Protein AF-A0A653CVX1-F1 (afdb_monomer_lite)

Foldseek 3Di:
DYDDDDDPPPPPDDPVLLVVLLVLQQVLCVQLQWDQDPDPDAIEGQDDLVSSLVSSLVSCVPDPVSVVSNLVNVLVQCVPVVSVLRLLDWHWYFHPDPDPDPDRPTDTHGGNLLSQCSHVSRNVSSLVSLLVVLLVVQLPDDDDCPVVLSSLVSLFQRPDDPCLPVSLVSLLVSLVNGDPVSVLSSLVSVQRNHDLVCLLVNLVSLLVVCVVDVVCLQSSLVSNVSHPDDPVSLVVSLVSLLVCLLVADDLQRVLRSVCSNLVPDDLPCLLVSVLSNLVSCLVNQQDPDDDPVSLVSLVSNLVSLLVSCQPDPSNVVSLVCNLLVDDALVSDALVNVVSLLSSLLPVPPCVVVSLVSLVVCVVVVSDDVVRPVSNVPGRDDPVVCVSSVVSVVSSVD

Sequence (397 aa):
MSDSDSPVLTSQIPKSQDHKIQLVFKNVLKQSGVILSLGEDPNILKQEQSIVVRDLEKNCSKLDAPLKEFIKGLEAFCKKEKYFKKALASSVLRKNNDSYDERHMDIEQESLVRIFLKTNQIQKYMIEILLNEIMAVAPEAVENTQHLHLLLTPLRYLPYIINPQELATRLLDILEIATFPSQLEILDSLPDIMPDSQYAETAKQLCKLMDDNDDLTGATIDCLNALELDSEIKAQVRDTILAKITGGTNLKVFPVLFSFLMSDCKSSNILPTLMKIRNALDMMMSSSEDSKEQESCRIVIFNKLHMYAISPKIVSESWMNMITGIRSHNDHKPIDYLLLFMLHSKAHLKKRIIEITFRKRVQSGLFKIKLLEKMFQEYMPQQLLKEYFESIIKIGM

InterPro domains:
  IPR029448 Fanconi anaemia protein FANCD2 [PF14631] (20-395)
  IPR029448 Fanconi anaemia protein FANCD2 [PTHR32086] (14-395)

Secondary structure (DSSP, 8-state):
--------------HHHHHHHHHHHHHHHHHTTEE--SSSSPPEESS-HHHHHHHHHHHHTT-HHHHHHHHHHHHHHHTSHHHHHHHHSEEEE-----S--S----EEEEEHHHHHHTSHHHHHHHHHHHHHHHHHHTTT-SS--HHHHHHHGGGTT-S--S-HHHHHHHHHHHHHHS-HHHHHHHHHHHHHHS-GGGHHHHHHHHHHHHHH-GGGHHHHHHHHHHS---HHHHHHHHHHHHHHHHHH--TTTHHHHHHHHHHT--TTTHHHHHHHHHHHHHHHHT-----HHHHHHHHHHHHHHHHHHHSSHHHHHHHHHHHHH---GGG--HHHHHHHHHHHHH-TTTHHHHHHHHHHHHHTT-S-HHHHHHIIIII--HHHHHHHHHHHHHHH-

pLDDT: mean 85.68, std 13.94, range [27.72, 97.56]

Radius of gyration: 31.0 Å; chains: 1; bounding box: 64×83×88 Å

Structure (mmCIF, N/CA/C/O backbone):
data_AF-A0A653CVX1-F1
#
_entry.id   AF-A0A653CVX1-F1
#
loop_
_atom_site.group_PDB
_atom_site.id
_atom_site.type_symbol
_atom_site.label_atom_id
_atom_site.label_alt_id
_atom_site.label_comp_id
_atom_site.label_asym_id
_atom_site.label_entity_id
_atom_site.label_seq_id
_atom_site.pdbx_PDB_ins_code
_atom_site.Cartn_x
_atom_site.Cartn_y
_atom_site.Cartn_z
_atom_site.occupancy
_atom_site.B_iso_or_equiv
_atom_site.auth_seq_id
_atom_site.auth_comp_id
_atom_site.auth_asym_id
_atom_site.auth_atom_id
_atom_site.pdbx_PDB_model_num
ATOM 1 N N . MET A 1 1 ? -28.831 57.546 36.315 1.00 34.50 1 MET A N 1
ATOM 2 C CA . MET A 1 1 ? -27.950 57.279 35.162 1.00 34.50 1 MET A CA 1
ATOM 3 C C . MET A 1 1 ? -26.721 56.616 35.745 1.00 34.50 1 MET A C 1
ATOM 5 O O . MET A 1 1 ? -26.069 57.261 36.546 1.00 34.50 1 MET A O 1
ATOM 9 N N . SER A 1 2 ? -26.379 55.364 35.512 1.00 32.78 2 SER A N 1
ATOM 10 C CA . SER A 1 2 ? -26.913 54.288 34.671 1.00 32.78 2 SER A CA 1
ATOM 11 C C . SER A 1 2 ? -25.883 53.164 34.837 1.00 32.78 2 SER A C 1
ATOM 13 O O . SER A 1 2 ? -24.700 53.481 34.751 1.00 32.78 2 SER A O 1
ATOM 15 N N . ASP A 1 3 ? -26.366 51.940 35.080 1.00 28.38 3 ASP A N 1
ATOM 16 C CA . ASP A 1 3 ? -25.905 50.663 34.495 1.00 28.38 3 ASP A CA 1
ATOM 17 C C . ASP A 1 3 ? -24.439 50.230 34.737 1.00 28.38 3 ASP A C 1
ATOM 19 O O . ASP A 1 3 ? -23.514 51.024 34.710 1.00 28.38 3 ASP A O 1
ATOM 23 N N . SER A 1 4 ? -24.084 48.965 34.958 1.00 29.75 4 SER A N 1
ATOM 24 C CA . SER A 1 4 ? -24.807 47.690 34.943 1.00 29.75 4 SER A CA 1
ATOM 25 C C . SER A 1 4 ? -23.833 46.584 35.381 1.00 29.75 4 SER A C 1
ATOM 27 O O . SER A 1 4 ? -22.622 46.708 35.197 1.00 29.75 4 SER A O 1
ATOM 29 N N . ASP A 1 5 ? -24.399 45.500 35.906 1.00 31.78 5 ASP A N 1
ATOM 30 C CA . ASP A 1 5 ? -23.802 44.196 36.199 1.00 31.78 5 ASP A CA 1
ATOM 31 C C . ASP A 1 5 ? -22.766 43.674 35.192 1.00 31.78 5 ASP A C 1
ATOM 33 O O . ASP A 1 5 ? -22.957 43.773 33.982 1.00 31.78 5 ASP A O 1
ATOM 37 N N . SER A 1 6 ? -21.759 42.952 35.699 1.00 27.72 6 SER A N 1
ATOM 38 C CA . SER A 1 6 ? -21.411 41.602 35.214 1.00 27.72 6 SER A CA 1
ATOM 39 C C . SER A 1 6 ? -20.563 40.855 36.258 1.00 27.72 6 SER A C 1
ATOM 41 O O . SER A 1 6 ? -19.403 41.219 36.461 1.00 27.72 6 SER A O 1
ATOM 43 N N . PRO A 1 7 ? -21.050 39.776 36.897 1.00 32.47 7 PRO A N 1
ATOM 44 C CA . PRO A 1 7 ? -20.168 38.781 37.482 1.00 32.47 7 PRO A CA 1
ATOM 45 C C . PRO A 1 7 ? -19.725 37.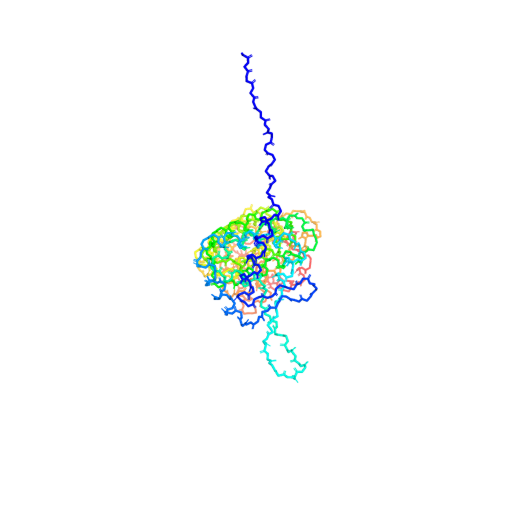804 36.387 1.00 32.47 7 PRO A C 1
ATOM 47 O O . PRO A 1 7 ? -20.534 37.240 35.651 1.00 32.47 7 PRO A O 1
ATOM 50 N N . VAL A 1 8 ? -18.414 37.606 36.291 1.00 29.09 8 VAL A N 1
ATOM 51 C CA . VAL A 1 8 ? -17.781 36.577 35.465 1.00 29.09 8 VAL A CA 1
ATOM 52 C C . VAL A 1 8 ? -18.325 35.208 35.889 1.00 29.09 8 VAL A C 1
ATOM 54 O O . VAL A 1 8 ? -18.019 34.723 36.977 1.00 29.09 8 VAL A O 1
ATOM 57 N N . LEU A 1 9 ? -19.145 34.586 35.035 1.00 27.78 9 LEU A N 1
ATOM 58 C CA . LEU A 1 9 ? -19.526 33.179 35.150 1.00 27.78 9 LEU A CA 1
ATOM 59 C C . LEU A 1 9 ? -18.294 32.310 34.864 1.00 27.78 9 LEU A C 1
ATOM 61 O O . LEU A 1 9 ? -18.042 31.886 33.738 1.00 27.78 9 LEU A O 1
ATOM 65 N N . THR A 1 10 ? -17.528 32.003 35.903 1.00 30.22 10 THR A N 1
ATOM 66 C CA . THR A 1 10 ? -16.712 30.792 35.940 1.00 30.22 10 THR A CA 1
ATOM 67 C C . THR A 1 10 ? -17.670 29.608 36.045 1.00 30.22 10 THR A C 1
ATOM 69 O O . THR A 1 10 ? -18.235 29.336 37.103 1.00 30.22 10 THR A O 1
ATOM 72 N N . SER A 1 11 ? -17.878 28.894 34.939 1.00 34.06 11 SER A N 1
ATOM 73 C CA . SER A 1 11 ? -18.607 27.625 34.891 1.00 34.06 11 SER A CA 1
ATOM 74 C C . SER A 1 11 ? -17.798 26.511 35.570 1.00 34.06 11 SER A C 1
ATOM 76 O O . SER A 1 11 ? -17.280 25.592 34.941 1.00 34.06 11 SER A O 1
ATOM 78 N N . GLN A 1 12 ? -17.680 26.585 36.896 1.00 36.06 12 GLN A N 1
ATOM 79 C CA . GLN A 1 12 ? -17.273 25.449 37.715 1.00 36.06 12 GLN A CA 1
ATOM 80 C C . GLN A 1 12 ? -18.422 24.437 37.726 1.00 36.06 12 GLN A C 1
ATOM 82 O O . GLN A 1 12 ? -19.415 24.604 38.432 1.00 36.06 12 GLN A O 1
ATOM 87 N N . ILE A 1 13 ? -18.298 23.382 36.923 1.00 38.41 13 ILE A N 1
ATOM 88 C CA . ILE A 1 13 ? -19.168 22.209 37.040 1.00 38.41 13 ILE A CA 1
ATOM 89 C C . ILE A 1 13 ? -18.922 21.592 38.438 1.00 38.41 13 ILE A C 1
ATOM 91 O O . ILE A 1 13 ? -17.762 21.426 38.826 1.00 38.41 13 ILE A O 1
ATOM 95 N N . PRO A 1 14 ? -19.956 21.281 39.245 1.00 45.75 14 PRO A N 1
ATOM 96 C CA . PRO A 1 14 ? -19.759 20.901 40.643 1.00 45.75 14 PRO A CA 1
ATOM 97 C C . PRO A 1 14 ? -19.208 19.472 40.762 1.00 45.75 14 PRO A C 1
ATOM 99 O O . PRO A 1 14 ? -19.740 18.549 40.147 1.00 45.75 14 PRO A O 1
ATOM 102 N N . LYS A 1 15 ? -18.221 19.256 41.646 1.00 54.84 15 LYS A N 1
ATOM 103 C CA . LYS A 1 15 ? -17.593 17.946 41.959 1.00 54.84 15 LYS A CA 1
ATOM 104 C C . LYS A 1 15 ? -18.582 16.792 42.243 1.00 54.84 15 LYS A C 1
ATOM 106 O O . LYS A 1 15 ? -18.211 15.626 42.139 1.00 54.84 15 LYS A O 1
ATOM 111 N N . SER A 1 16 ? -19.833 17.089 42.610 1.00 59.06 16 SER A N 1
ATOM 112 C CA . SER A 1 16 ? -20.896 16.096 42.831 1.00 59.06 16 SER A CA 1
ATOM 113 C C . SER A 1 16 ? -21.409 15.455 41.535 1.00 59.06 16 SER A C 1
ATOM 115 O O . SER A 1 16 ? -21.792 14.283 41.533 1.00 59.06 16 SER A O 1
ATOM 117 N N . GLN A 1 17 ? -21.391 16.195 40.425 1.00 62.59 17 GLN A N 1
ATOM 118 C CA . GLN A 1 17 ? -21.896 15.739 39.134 1.00 62.59 17 GLN A CA 1
ATOM 119 C C . GLN A 1 17 ? -20.925 14.748 38.474 1.00 62.59 17 GLN A C 1
ATOM 121 O O . GLN A 1 17 ? -21.362 13.715 37.966 1.00 62.59 17 GLN A O 1
ATOM 126 N N . ASP A 1 18 ? -19.616 14.981 38.596 1.00 70.44 18 ASP A N 1
ATOM 127 C CA . ASP A 1 18 ? -18.574 14.064 38.109 1.00 70.44 18 ASP A CA 1
ATOM 128 C C . ASP A 1 18 ? -18.602 12.711 38.828 1.00 70.44 18 ASP A C 1
ATOM 130 O O . ASP A 1 18 ? -18.451 11.657 38.205 1.00 70.44 18 ASP A O 1
ATOM 134 N N . HIS A 1 19 ? -18.855 12.712 40.141 1.00 78.50 19 HIS A N 1
ATOM 135 C CA . HIS A 1 19 ? -18.986 11.471 40.902 1.00 78.50 19 HIS A CA 1
ATOM 136 C C . HIS A 1 19 ? -20.217 10.666 40.459 1.00 78.50 19 HIS A C 1
ATOM 138 O O . HIS A 1 19 ? -20.160 9.436 40.366 1.00 78.50 19 HIS A O 1
ATOM 144 N N . LYS A 1 20 ? -21.336 11.339 40.161 1.00 81.56 20 LYS A N 1
ATOM 145 C CA . LYS A 1 20 ? -22.547 10.686 39.647 1.00 81.56 20 LYS A CA 1
ATOM 146 C C . LYS A 1 20 ? -22.289 10.041 38.280 1.00 81.56 20 LYS A C 1
ATOM 148 O O . LYS A 1 20 ? -22.634 8.879 38.089 1.00 81.56 20 LYS A O 1
ATOM 153 N N . ILE A 1 21 ? -21.617 10.756 37.377 1.00 83.44 21 ILE A N 1
ATOM 154 C CA . ILE A 1 21 ? -21.245 10.270 36.037 1.00 83.44 21 ILE A CA 1
ATOM 155 C C . ILE A 1 21 ? -20.367 9.012 36.130 1.00 83.44 21 ILE A C 1
ATOM 157 O O . ILE A 1 21 ? -20.664 7.992 35.505 1.00 83.44 21 ILE A O 1
ATOM 161 N N . GLN A 1 22 ? -19.325 9.036 36.968 1.00 82.38 22 GLN A N 1
ATOM 162 C CA . GLN A 1 22 ? -18.452 7.872 37.161 1.00 82.38 22 GLN A CA 1
ATOM 163 C C . GLN A 1 22 ? -19.187 6.672 37.767 1.00 82.38 22 GLN A C 1
ATOM 165 O O . GLN A 1 22 ? -18.868 5.525 37.444 1.00 82.38 22 GLN A O 1
ATOM 170 N N . LEU A 1 23 ? -20.161 6.919 38.647 1.00 85.06 23 LEU A N 1
ATOM 171 C CA . LEU A 1 23 ? -20.967 5.863 39.248 1.00 85.06 23 LEU A CA 1
ATOM 172 C C . LEU A 1 23 ? -21.870 5.19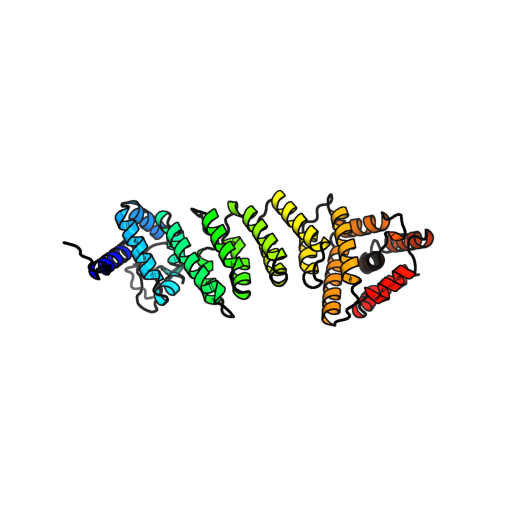4 38.205 1.00 85.06 23 LEU A C 1
ATOM 174 O O . LEU A 1 23 ? -21.942 3.969 38.174 1.00 85.06 23 LEU A O 1
ATOM 178 N N . VAL A 1 24 ? -22.504 5.972 37.324 1.00 86.00 24 VAL A N 1
ATOM 179 C CA . VAL A 1 24 ? -23.339 5.446 36.231 1.00 86.00 24 VAL A CA 1
ATOM 180 C C . VAL A 1 24 ? -22.508 4.588 35.282 1.00 86.00 24 VAL A C 1
ATOM 182 O O . VAL A 1 24 ? -22.869 3.438 35.038 1.00 86.00 24 VAL A O 1
ATOM 185 N N . PHE A 1 25 ? -21.352 5.087 34.837 1.00 89.06 25 PHE A N 1
ATOM 186 C CA . PHE A 1 25 ? -20.423 4.334 33.992 1.00 89.06 25 PHE A CA 1
ATOM 187 C C . PHE A 1 25 ? -20.021 2.988 34.615 1.00 89.06 25 PHE A C 1
ATOM 189 O O . PHE A 1 25 ? -20.214 1.931 34.011 1.00 89.06 25 PHE A O 1
ATOM 196 N N . LYS A 1 26 ? -19.544 2.998 35.867 1.00 89.00 26 LYS A N 1
ATOM 197 C CA . LYS A 1 26 ? -19.151 1.772 36.583 1.00 89.00 26 LYS A CA 1
ATOM 198 C C . LYS A 1 26 ? -20.324 0.817 36.805 1.00 89.00 26 LYS A C 1
ATOM 200 O O . LYS A 1 26 ? -20.140 -0.396 36.721 1.00 89.00 26 LYS A O 1
ATOM 205 N N . ASN A 1 27 ? -21.518 1.339 37.085 1.00 88.75 27 ASN A N 1
ATOM 206 C CA . ASN A 1 27 ? -22.706 0.521 37.311 1.00 88.75 27 ASN A CA 1
ATOM 207 C C . ASN A 1 27 ? -23.158 -0.191 36.034 1.00 88.75 27 ASN A C 1
ATOM 209 O O . ASN A 1 27 ? -23.435 -1.385 36.098 1.00 88.75 27 ASN A O 1
ATOM 213 N N . VAL A 1 28 ? -23.179 0.498 34.889 1.00 88.69 28 VAL A N 1
ATOM 214 C CA . VAL A 1 28 ? -23.533 -0.108 33.593 1.00 88.69 28 VAL A CA 1
ATOM 215 C C . VAL A 1 28 ? -22.536 -1.205 33.217 1.00 88.69 28 VAL A C 1
ATOM 217 O O . VAL A 1 28 ? -22.947 -2.302 32.837 1.00 88.69 28 VAL A O 1
ATOM 220 N N . LEU A 1 29 ? -21.233 -0.959 33.396 1.00 91.44 29 LEU A N 1
ATOM 221 C CA . LEU A 1 29 ? -20.201 -1.975 33.170 1.00 91.44 29 LEU A CA 1
ATOM 222 C C . LEU A 1 29 ? -20.397 -3.195 34.075 1.00 91.44 29 LEU A C 1
ATOM 224 O O . LEU A 1 29 ? -20.434 -4.323 33.588 1.00 91.44 29 LEU A O 1
ATOM 228 N N . LYS A 1 30 ? -20.616 -2.975 35.376 1.00 90.69 30 LYS A N 1
ATOM 229 C CA . LYS A 1 30 ? -20.835 -4.058 36.343 1.00 90.69 30 LYS A CA 1
ATOM 230 C C . LYS A 1 30 ? -22.099 -4.866 36.038 1.00 90.69 30 LYS A C 1
ATOM 232 O O . LYS A 1 30 ? -22.073 -6.088 36.164 1.00 90.69 30 LYS A O 1
ATOM 237 N N . GLN A 1 31 ? -23.185 -4.205 35.632 1.00 89.00 31 GLN A N 1
ATOM 238 C CA . GLN A 1 31 ? -24.434 -4.852 35.209 1.00 89.00 31 GLN A CA 1
ATOM 239 C C . GLN A 1 31 ? -24.274 -5.663 33.922 1.00 89.00 31 GLN A C 1
ATOM 241 O O . GLN A 1 31 ? -25.000 -6.631 33.732 1.00 89.00 31 GLN A O 1
ATOM 246 N N . SER A 1 32 ? -23.316 -5.291 33.073 1.00 90.31 32 SER A N 1
ATOM 247 C CA . SER A 1 32 ? -23.008 -5.984 31.817 1.00 90.31 32 SER A CA 1
ATOM 248 C C . SER A 1 32 ? -21.885 -7.022 31.973 1.00 90.31 32 SER A C 1
ATOM 250 O O . SER A 1 32 ? -21.383 -7.550 30.987 1.00 90.31 32 SER A O 1
ATOM 252 N N . GLY A 1 33 ? -21.466 -7.311 33.213 1.00 89.88 33 GLY A N 1
ATOM 253 C CA . GLY A 1 33 ? -20.480 -8.348 33.518 1.00 89.88 33 GLY A CA 1
ATOM 254 C C . GLY A 1 33 ? -19.014 -7.910 33.456 1.00 89.88 33 GLY A C 1
ATOM 255 O O . GLY A 1 33 ? -18.143 -8.774 33.477 1.00 89.88 33 GLY A O 1
ATOM 256 N N . VAL A 1 34 ? -18.717 -6.609 33.420 1.00 92.44 34 VAL A N 1
ATOM 257 C CA . VAL A 1 34 ? -17.346 -6.068 33.375 1.00 92.44 34 VAL A CA 1
ATOM 258 C C . VAL A 1 34 ? -16.923 -5.538 34.747 1.00 92.44 34 VAL A C 1
ATOM 260 O O . VAL A 1 34 ? -17.618 -4.724 35.359 1.00 92.44 34 VAL A O 1
ATOM 263 N N . ILE A 1 35 ? -15.749 -5.954 35.225 1.00 90.38 35 ILE A N 1
ATOM 264 C CA . ILE A 1 35 ? -15.084 -5.375 36.396 1.00 90.38 35 ILE A CA 1
ATOM 265 C C . ILE A 1 35 ? -13.820 -4.648 35.943 1.00 90.38 35 ILE A C 1
ATOM 267 O O . ILE A 1 35 ? -12.871 -5.260 35.455 1.00 90.38 35 ILE A O 1
ATOM 271 N N . LEU A 1 36 ? -13.798 -3.338 36.178 1.00 88.38 36 LEU A N 1
ATOM 272 C CA . LEU A 1 36 ? -12.596 -2.527 36.029 1.00 88.38 36 LEU A CA 1
ATOM 273 C C . LEU A 1 36 ? -11.668 -2.763 37.220 1.00 88.38 36 LEU A C 1
ATOM 275 O O . LEU A 1 36 ? -12.048 -2.535 38.371 1.00 88.38 36 LEU A O 1
ATOM 279 N N . SER A 1 37 ? -10.442 -3.173 36.944 1.00 82.31 37 SER A N 1
ATOM 280 C CA . SER A 1 37 ? -9.391 -3.318 37.947 1.00 82.31 37 SER A CA 1
ATOM 281 C C . SER A 1 37 ? -8.651 -1.986 38.110 1.00 82.31 37 SER A C 1
ATOM 283 O O . SER A 1 37 ? -8.269 -1.333 37.140 1.00 82.31 37 SER A O 1
ATOM 285 N N . LEU A 1 38 ? -8.453 -1.551 39.356 1.00 71.44 38 LEU A N 1
ATOM 286 C CA . LEU A 1 38 ? -7.839 -0.251 39.666 1.00 71.44 38 LEU A CA 1
ATOM 287 C C . LEU A 1 38 ? -6.297 -0.309 39.739 1.00 71.44 38 LEU A C 1
ATOM 289 O O . LEU A 1 38 ? -5.663 0.744 39.682 1.00 71.44 38 LEU A O 1
ATOM 293 N N . GLY A 1 39 ? -5.718 -1.515 39.850 1.00 71.94 39 GLY A N 1
ATOM 294 C CA . GLY A 1 39 ? -4.272 -1.791 39.907 1.00 71.94 39 GLY A CA 1
ATOM 295 C C . GLY A 1 39 ? -3.673 -2.269 38.576 1.00 71.94 39 GLY A C 1
ATOM 296 O O . GLY A 1 39 ? -4.145 -1.865 37.513 1.00 71.94 39 GLY A O 1
ATOM 297 N N . GLU A 1 40 ? -2.652 -3.127 38.637 1.00 75.00 40 GLU A N 1
ATOM 298 C CA . GLU A 1 40 ? -1.956 -3.694 37.461 1.00 75.00 40 GLU A CA 1
ATOM 299 C C . GLU A 1 40 ? -2.710 -4.867 36.802 1.00 75.00 40 GLU A C 1
ATOM 301 O O . GLU A 1 40 ? -2.511 -5.136 35.623 1.00 75.00 40 GLU A O 1
ATOM 306 N N . ASP A 1 41 ? -3.620 -5.529 37.523 1.00 82.88 41 ASP A N 1
ATOM 307 C CA . ASP A 1 41 ? -4.345 -6.713 37.025 1.00 82.88 41 ASP A CA 1
ATOM 308 C C . ASP A 1 41 ? -5.194 -6.402 35.788 1.00 82.88 41 ASP A C 1
ATOM 310 O O . ASP A 1 41 ? -5.769 -5.324 35.758 1.00 82.88 41 ASP A O 1
ATOM 314 N N . PRO A 1 42 ? -5.402 -7.302 34.816 1.00 85.88 42 PRO A N 1
ATOM 315 C CA . PRO A 1 42 ? -6.238 -7.040 33.638 1.00 85.88 42 PRO A CA 1
ATOM 316 C C . PRO A 1 42 ? -7.708 -6.743 33.987 1.00 85.88 42 PRO A C 1
ATOM 318 O O . PRO A 1 42 ? -8.178 -7.007 35.098 1.00 85.88 42 PRO A O 1
ATOM 321 N N . ASN A 1 43 ? -8.454 -6.155 33.044 1.00 90.75 43 ASN A N 1
ATOM 322 C CA . ASN A 1 43 ? -9.904 -5.978 33.202 1.00 90.75 43 ASN A CA 1
ATOM 323 C C . ASN A 1 43 ? -10.600 -7.344 33.141 1.00 90.75 43 ASN A C 1
ATOM 325 O O . ASN A 1 43 ? -10.267 -8.161 32.284 1.00 90.75 43 ASN A O 1
ATOM 329 N N . ILE A 1 44 ? -11.574 -7.581 34.022 1.00 90.75 44 ILE A N 1
ATOM 330 C CA . ILE A 1 44 ? -12.186 -8.906 34.184 1.00 90.75 44 ILE A CA 1
ATOM 331 C C . ILE A 1 44 ? -13.590 -8.922 33.580 1.00 90.75 44 ILE A C 1
ATOM 333 O O . ILE A 1 44 ? -14.430 -8.082 33.915 1.00 90.75 44 ILE A O 1
ATOM 337 N N . LEU A 1 45 ? -13.865 -9.919 32.745 1.00 92.12 45 LEU A N 1
ATOM 338 C CA . LEU A 1 45 ? -15.195 -10.274 32.266 1.00 92.12 45 LEU A CA 1
ATOM 339 C C . LEU A 1 45 ? -15.734 -11.438 33.101 1.00 92.12 45 LEU A C 1
ATOM 341 O O . LEU A 1 45 ? -15.058 -12.445 33.293 1.00 92.12 45 LEU A O 1
ATOM 345 N N . LYS A 1 46 ? -16.966 -11.322 33.597 1.00 90.56 46 LYS A N 1
ATOM 346 C CA . LYS A 1 46 ? -17.654 -12.395 34.340 1.00 90.56 46 LYS A CA 1
ATOM 347 C C . LYS A 1 46 ? -18.401 -13.380 33.442 1.00 90.56 46 LYS A C 1
ATOM 349 O O . LYS A 1 46 ? -18.896 -14.399 33.917 1.00 90.56 46 LYS A O 1
ATOM 354 N N . GLN A 1 47 ? -18.536 -13.044 32.168 1.00 90.75 47 GLN A N 1
ATOM 355 C CA . GLN A 1 47 ? -19.318 -13.774 31.181 1.00 90.75 47 GLN A CA 1
ATOM 356 C C . GLN A 1 47 ? -18.656 -13.656 29.807 1.00 90.75 47 GLN A C 1
ATOM 358 O O . GLN A 1 47 ? -17.828 -12.771 29.596 1.00 90.75 47 GLN A O 1
ATOM 363 N N . GLU A 1 48 ? -19.028 -14.548 28.890 1.00 89.50 48 GLU A N 1
ATOM 364 C CA . GLU A 1 48 ? -18.507 -14.573 27.517 1.00 89.50 48 GLU A CA 1
ATOM 365 C C . GLU A 1 48 ? -18.684 -13.219 26.816 1.00 89.50 48 GLU A C 1
ATOM 367 O O . GLU A 1 48 ? -19.683 -12.518 27.016 1.00 89.50 48 GLU A O 1
ATOM 372 N N . GLN A 1 49 ? -17.735 -12.873 25.948 1.00 90.00 49 GLN A N 1
ATOM 373 C CA . GLN A 1 49 ? -17.658 -11.551 25.331 1.00 90.00 49 GLN A CA 1
ATOM 374 C C . GLN A 1 49 ? -18.933 -11.155 24.564 1.00 90.00 49 GLN A C 1
ATOM 376 O O . GLN A 1 49 ? -19.398 -10.020 24.666 1.00 90.00 49 GLN A O 1
ATOM 381 N N . SER A 1 50 ? -19.539 -12.094 23.836 1.00 90.88 50 SER A N 1
ATOM 382 C CA . SER A 1 50 ? -20.790 -11.865 23.099 1.00 90.88 50 SER A CA 1
ATOM 383 C C . SER A 1 50 ? -21.961 -11.501 24.020 1.00 90.88 50 SER A C 1
ATOM 385 O O . SER A 1 50 ? -22.817 -10.695 23.653 1.00 90.88 50 SER A O 1
ATOM 387 N N . ILE A 1 51 ? -21.982 -12.047 25.240 1.00 92.88 51 ILE A N 1
ATOM 388 C CA . ILE A 1 51 ? -22.997 -11.755 26.256 1.00 92.88 51 ILE A CA 1
ATOM 389 C C . ILE A 1 51 ? -22.761 -10.356 26.830 1.00 92.88 51 ILE A C 1
ATOM 391 O O . ILE A 1 51 ? -23.716 -9.601 26.985 1.00 92.88 51 ILE A O 1
ATOM 395 N N . VAL A 1 52 ? -21.500 -9.980 27.091 1.00 93.38 52 VAL A N 1
ATOM 396 C CA . VAL A 1 52 ? -21.135 -8.616 27.520 1.00 93.38 52 VAL A CA 1
ATOM 397 C C . VAL A 1 52 ? -21.596 -7.578 26.498 1.00 93.38 52 VAL A C 1
ATOM 399 O O . VAL A 1 52 ? -22.250 -6.614 26.885 1.00 93.38 52 VAL A O 1
ATOM 402 N N . VAL A 1 53 ? -21.314 -7.787 25.206 1.00 92.94 53 VAL A N 1
ATOM 403 C CA . VAL A 1 53 ? -21.755 -6.877 24.132 1.00 92.94 53 VAL A CA 1
ATOM 404 C C . VAL A 1 53 ? -23.279 -6.743 24.134 1.00 92.94 53 VAL A C 1
ATOM 406 O O . VAL A 1 53 ? -23.797 -5.635 24.228 1.00 92.94 53 VAL A O 1
ATOM 409 N N . ARG A 1 54 ? -24.010 -7.863 24.129 1.00 93.44 54 ARG A N 1
ATOM 410 C CA . ARG A 1 54 ? -25.481 -7.863 24.143 1.00 93.44 54 ARG A CA 1
ATOM 411 C C . ARG A 1 54 ? -26.060 -7.142 25.365 1.00 93.44 54 ARG A C 1
ATOM 413 O O . ARG A 1 54 ? -27.061 -6.433 25.259 1.00 93.44 54 ARG A O 1
ATOM 420 N N . ASP A 1 55 ? -25.471 -7.349 26.539 1.00 91.69 55 ASP A N 1
ATOM 421 C CA . ASP A 1 55 ? -25.957 -6.742 27.776 1.00 91.69 55 ASP A CA 1
ATOM 422 C C . ASP A 1 55 ? -25.618 -5.243 27.834 1.00 91.69 55 ASP A C 1
ATOM 424 O O . ASP A 1 55 ? -26.455 -4.459 28.289 1.00 91.69 55 ASP A O 1
ATOM 428 N N . LEU A 1 56 ? -24.465 -4.825 27.292 1.00 91.44 56 LEU A N 1
ATOM 429 C CA . LEU A 1 56 ? -24.136 -3.413 27.076 1.00 91.44 56 LEU A CA 1
ATOM 430 C C . LEU A 1 56 ? -25.144 -2.757 26.133 1.00 91.44 56 LEU A C 1
ATOM 432 O O . LEU A 1 56 ? -25.725 -1.739 26.501 1.00 91.44 56 LEU A O 1
ATOM 436 N N . GLU A 1 57 ? -25.431 -3.362 24.977 1.00 90.06 57 GLU A N 1
ATOM 437 C CA . GLU A 1 57 ? -26.441 -2.851 24.041 1.00 90.06 57 GLU A CA 1
ATOM 438 C C . GLU A 1 57 ? -27.799 -2.695 24.725 1.00 90.06 57 GLU A C 1
ATOM 440 O O . GLU A 1 57 ? -28.412 -1.633 24.663 1.00 90.06 57 GLU A O 1
ATOM 445 N N . LYS A 1 58 ? -28.246 -3.721 25.458 1.00 88.94 58 LYS A N 1
ATOM 446 C CA . LYS A 1 58 ? -29.528 -3.716 26.172 1.00 88.94 58 LYS A CA 1
ATOM 447 C C . LYS A 1 58 ? -29.592 -2.669 27.285 1.00 88.94 58 LYS A C 1
ATOM 449 O O . LYS A 1 58 ? -30.678 -2.177 27.593 1.00 88.94 58 LYS A O 1
ATOM 454 N N . ASN A 1 59 ? -28.485 -2.378 27.959 1.00 85.31 59 ASN A N 1
ATOM 455 C CA . ASN A 1 59 ? -28.451 -1.394 29.041 1.00 85.31 59 ASN A CA 1
ATOM 456 C C . ASN A 1 59 ? -28.323 0.035 28.497 1.00 85.31 59 ASN A C 1
ATOM 458 O O . ASN A 1 59 ? -28.944 0.947 29.043 1.00 85.31 59 ASN A O 1
ATOM 462 N N . CYS A 1 60 ? -27.605 0.213 27.389 1.00 80.94 60 CYS A N 1
ATOM 463 C CA . CYS A 1 60 ? -27.463 1.485 26.688 1.00 80.94 60 CYS A CA 1
ATOM 464 C C . CYS A 1 60 ? -28.701 1.858 25.856 1.00 80.94 60 CYS A C 1
ATOM 466 O O . CYS A 1 60 ? -28.989 3.042 25.713 1.00 80.94 60 CYS A O 1
ATOM 468 N N . SER A 1 61 ? -29.468 0.887 25.347 1.00 75.44 61 SER A N 1
ATOM 469 C CA . SER A 1 61 ? -30.651 1.140 24.511 1.00 75.44 61 SER A CA 1
ATOM 470 C C . SER A 1 61 ? -31.879 1.619 25.286 1.00 75.44 61 SER A C 1
ATOM 472 O O . SER A 1 61 ? -32.832 2.112 24.690 1.00 75.44 61 SER A O 1
ATOM 474 N N . LYS A 1 62 ? -31.918 1.417 26.607 1.00 66.50 62 LYS A N 1
ATOM 475 C CA . LYS A 1 62 ? -33.146 1.611 27.389 1.00 66.50 62 LYS A CA 1
ATOM 476 C C . LYS A 1 62 ? -33.477 3.074 27.676 1.00 66.50 62 LYS A C 1
ATOM 478 O O . LYS A 1 62 ? -34.644 3.342 27.940 1.00 66.50 62 LYS A O 1
ATOM 483 N N . LEU A 1 63 ? -32.508 3.997 27.674 1.00 57.22 63 LEU A N 1
ATOM 484 C CA . LEU A 1 63 ? -32.712 5.394 28.088 1.00 57.22 63 LEU A CA 1
ATOM 485 C C . LEU A 1 63 ? -31.609 6.326 27.517 1.00 57.22 63 LEU A C 1
ATOM 487 O O . LEU A 1 63 ? -30.427 6.122 27.792 1.00 57.22 63 LEU A O 1
ATOM 491 N N . ASP A 1 64 ? -31.984 7.406 26.816 1.00 69.81 64 ASP A N 1
ATOM 492 C CA . ASP A 1 64 ? -31.042 8.362 26.187 1.00 69.81 64 ASP A CA 1
ATOM 493 C C . ASP A 1 64 ? -30.162 9.146 27.181 1.00 69.81 64 ASP A C 1
ATOM 495 O O . ASP A 1 64 ? -29.005 9.467 26.898 1.00 69.81 64 ASP A O 1
ATOM 499 N N . ALA A 1 65 ? -30.694 9.496 28.357 1.00 73.88 65 ALA A N 1
ATOM 500 C CA . ALA A 1 65 ? -29.954 10.284 29.347 1.00 73.88 65 ALA A CA 1
ATOM 501 C C . ALA A 1 65 ? -28.813 9.485 30.025 1.00 73.88 65 ALA A C 1
ATOM 503 O O . ALA A 1 65 ? -27.688 9.991 30.063 1.00 73.88 65 ALA A O 1
ATOM 504 N N . PRO A 1 66 ? -29.030 8.236 30.488 1.00 77.31 66 PRO A N 1
ATOM 505 C CA . PRO A 1 66 ? -27.964 7.353 30.959 1.00 77.31 66 PRO A CA 1
ATOM 506 C C . PRO A 1 66 ? -26.898 7.035 29.912 1.00 77.31 66 PRO A C 1
ATOM 508 O O . PRO A 1 66 ? -25.737 6.914 30.287 1.00 77.31 66 PRO A O 1
ATOM 511 N N . LEU A 1 67 ? -27.245 6.946 28.619 1.00 83.19 67 LEU A N 1
ATOM 512 C CA . LEU A 1 67 ? -26.245 6.780 27.559 1.00 83.19 67 LEU A CA 1
ATOM 513 C C . LEU A 1 67 ? -25.291 7.980 27.517 1.00 83.19 67 LEU A C 1
ATOM 515 O O . LEU A 1 67 ? -24.078 7.802 27.539 1.00 83.19 67 LEU A O 1
ATOM 519 N N . LYS A 1 68 ? -25.814 9.211 27.550 1.00 86.00 68 LYS A N 1
ATOM 520 C CA . LYS A 1 68 ? -24.976 10.422 27.590 1.00 86.00 68 LYS A CA 1
ATOM 521 C C . LYS A 1 68 ? -24.096 10.484 28.841 1.00 86.00 68 LYS A C 1
ATOM 523 O O . LYS A 1 68 ? -22.929 10.855 28.744 1.00 86.00 68 LYS A O 1
ATOM 528 N N . GLU A 1 69 ? -24.634 10.135 30.012 1.00 87.94 69 GLU A N 1
ATOM 529 C CA . GLU A 1 69 ? -23.840 10.052 31.249 1.00 87.94 69 GLU A CA 1
ATOM 530 C C . GLU A 1 69 ? -22.771 8.944 31.152 1.00 87.94 69 GLU A C 1
ATOM 532 O O . GLU A 1 69 ? -21.635 9.154 31.573 1.00 87.94 69 GLU A O 1
ATOM 537 N N . PHE A 1 70 ? -23.087 7.801 30.535 1.00 89.50 70 PHE A N 1
ATOM 538 C CA . PHE A 1 70 ? -22.138 6.713 30.299 1.00 89.50 70 PHE A CA 1
ATOM 539 C C . PHE A 1 70 ? -20.987 7.140 29.380 1.00 89.50 70 PHE A C 1
ATOM 541 O O . PHE A 1 70 ? -19.831 6.937 29.745 1.00 89.50 70 PHE A O 1
ATOM 548 N N . ILE A 1 71 ? -21.280 7.773 28.237 1.00 90.81 71 ILE A N 1
ATOM 549 C CA . ILE A 1 71 ? -20.259 8.249 27.289 1.00 90.81 71 ILE A CA 1
ATOM 550 C C . ILE A 1 71 ? -19.336 9.280 27.949 1.00 90.81 71 ILE A C 1
ATOM 552 O O . ILE A 1 71 ? -18.119 9.153 27.856 1.00 90.81 71 ILE A O 1
ATOM 556 N N . LYS A 1 72 ? -19.875 10.226 28.729 1.00 90.94 72 LYS A N 1
ATOM 557 C CA . LYS A 1 72 ? -19.041 11.166 29.504 1.00 90.94 72 LYS A CA 1
ATOM 558 C C . LYS A 1 72 ? -18.134 10.455 30.511 1.00 90.94 72 LYS A C 1
ATOM 560 O O . LYS A 1 72 ? -16.987 10.851 30.711 1.00 90.94 72 LYS A O 1
ATOM 565 N N . GLY A 1 73 ? -18.642 9.411 31.166 1.00 91.12 73 GLY A N 1
ATOM 566 C CA . GLY A 1 73 ? -17.848 8.589 32.078 1.00 91.12 73 GLY A CA 1
ATOM 567 C C . GLY A 1 73 ? -16.746 7.808 31.360 1.00 91.12 73 GLY A C 1
ATOM 568 O O . GLY A 1 73 ? -15.638 7.710 31.886 1.00 91.12 73 GLY A O 1
ATOM 569 N N . LEU A 1 74 ? -17.031 7.315 30.154 1.00 91.75 74 LEU A N 1
ATOM 570 C CA . LEU A 1 74 ? -16.085 6.630 29.276 1.00 91.75 74 LEU A CA 1
ATOM 571 C C . LEU A 1 74 ? -14.969 7.569 28.802 1.00 91.75 74 LEU A C 1
ATOM 573 O O . LEU A 1 74 ? -13.799 7.237 28.951 1.00 91.75 74 LEU A O 1
ATOM 577 N N . GLU A 1 75 ? -15.304 8.771 28.334 1.00 92.12 75 GLU A N 1
ATOM 578 C CA . GLU A 1 75 ? -14.325 9.809 27.982 1.00 92.12 75 GLU A CA 1
ATOM 579 C C . GLU A 1 75 ? -13.423 10.159 29.175 1.00 92.12 75 GLU A C 1
ATOM 581 O O . GLU A 1 75 ? -12.200 10.204 29.054 1.00 92.12 75 GLU A O 1
ATOM 586 N N . ALA A 1 76 ? -14.008 10.367 30.360 1.00 91.19 76 ALA A N 1
ATOM 587 C CA . ALA A 1 76 ? -13.251 10.659 31.578 1.00 91.19 76 ALA A CA 1
ATOM 588 C C . ALA A 1 76 ? -12.353 9.489 32.020 1.00 91.19 76 ALA A C 1
ATOM 590 O O . ALA A 1 76 ? -11.315 9.707 32.651 1.00 91.19 76 ALA A O 1
ATOM 591 N N . PHE A 1 77 ? -12.752 8.254 31.713 1.00 89.94 77 PHE A N 1
ATOM 592 C CA . PHE A 1 77 ? -11.952 7.057 31.940 1.00 89.94 77 PHE A CA 1
ATOM 593 C C . PHE A 1 77 ? -10.777 6.974 30.954 1.00 89.94 77 PHE A C 1
ATOM 595 O O . PHE A 1 77 ? -9.649 6.770 31.401 1.00 89.94 77 PHE A O 1
ATOM 602 N N . CYS A 1 78 ? -11.007 7.216 29.658 1.00 90.25 78 CYS A N 1
ATOM 603 C CA . CYS A 1 78 ? -9.965 7.182 28.626 1.00 90.25 78 CYS A CA 1
ATOM 604 C C . CYS A 1 78 ? -8.953 8.336 28.748 1.00 90.25 78 CYS A C 1
ATOM 606 O O . CYS A 1 78 ? -7.780 8.148 28.458 1.00 90.25 78 CYS A O 1
ATOM 608 N N . LYS A 1 79 ? -9.345 9.498 29.292 1.00 89.75 79 LYS A N 1
ATOM 609 C CA . LYS A 1 79 ? -8.408 10.602 29.600 1.00 89.75 79 LYS A CA 1
ATOM 610 C C . LYS A 1 79 ? -7.311 10.231 30.604 1.00 89.75 79 LYS A C 1
ATOM 612 O O . LYS A 1 79 ? -6.329 10.953 30.745 1.00 89.75 79 LYS A O 1
ATOM 617 N N . LYS A 1 80 ? -7.487 9.149 31.365 1.00 88.56 80 LYS A N 1
ATOM 618 C CA . LYS A 1 80 ? -6.477 8.657 32.304 1.00 88.56 80 LYS A CA 1
ATOM 619 C C . LYS A 1 80 ? -5.626 7.607 31.601 1.00 88.56 80 LYS A C 1
ATOM 621 O O . LYS A 1 80 ? -6.009 6.440 31.564 1.00 88.56 80 LYS A O 1
ATOM 626 N N . GLU A 1 81 ? -4.453 8.017 31.123 1.00 83.69 81 GLU A N 1
ATOM 627 C CA . GLU A 1 81 ? -3.533 7.209 30.304 1.00 83.69 81 GLU A CA 1
ATOM 628 C C . GLU A 1 81 ? -3.352 5.767 30.815 1.00 83.69 81 GLU A C 1
ATOM 630 O O . GLU A 1 81 ? -3.532 4.810 30.063 1.00 83.69 81 GLU A O 1
ATOM 635 N N . LYS A 1 82 ? -3.092 5.587 32.120 1.00 87.94 82 LYS A N 1
ATOM 636 C CA . LYS A 1 82 ? -2.932 4.258 32.740 1.00 87.94 82 LYS A CA 1
ATOM 637 C C . LYS A 1 82 ? -4.151 3.353 32.528 1.00 87.94 82 LYS A C 1
ATOM 639 O O . LYS A 1 82 ? -4.007 2.169 32.235 1.00 87.94 82 LYS A O 1
ATOM 644 N N . TYR A 1 83 ? -5.354 3.895 32.695 1.00 87.69 83 TYR A N 1
ATOM 645 C CA . TYR A 1 83 ? -6.586 3.127 32.533 1.00 87.69 83 TYR A CA 1
ATOM 646 C C . TYR A 1 83 ? -6.939 2.908 31.067 1.00 87.69 83 TYR A C 1
ATOM 648 O O . TYR A 1 83 ? -7.475 1.853 30.731 1.00 87.69 83 TYR A O 1
ATOM 656 N N . PHE A 1 84 ? -6.597 3.856 30.196 1.00 91.31 84 PHE A N 1
ATOM 657 C CA . PHE A 1 84 ? -6.837 3.708 28.770 1.00 91.31 84 PHE A CA 1
ATOM 658 C C . PHE A 1 84 ? -5.934 2.651 28.139 1.00 91.31 84 PHE A C 1
ATOM 660 O O . PHE A 1 84 ? -6.446 1.715 27.530 1.00 91.31 84 PHE A O 1
ATOM 667 N N . LYS A 1 85 ? -4.620 2.699 28.402 1.00 90.12 85 LYS A N 1
ATOM 668 C CA . LYS A 1 85 ? -3.662 1.653 27.989 1.00 90.12 85 LYS A CA 1
ATOM 669 C C . LYS A 1 85 ? -4.115 0.261 28.423 1.00 90.12 85 LYS A C 1
ATOM 671 O O . LYS A 1 85 ? -4.052 -0.696 27.662 1.00 90.12 85 LYS A O 1
ATOM 676 N N . LYS A 1 86 ? -4.665 0.160 29.628 1.00 89.81 86 LYS A N 1
ATOM 677 C CA . LYS A 1 86 ? -5.219 -1.082 30.160 1.00 89.81 86 LYS A CA 1
ATOM 678 C C . LYS A 1 86 ? -6.519 -1.527 29.486 1.00 89.81 86 LYS A C 1
ATOM 680 O O . LYS A 1 86 ? -6.772 -2.719 29.367 1.00 89.81 86 LYS A O 1
ATOM 685 N N . ALA A 1 87 ? -7.371 -0.592 29.083 1.00 92.50 87 ALA A N 1
ATOM 686 C CA . ALA A 1 87 ? -8.579 -0.908 28.328 1.00 92.50 87 ALA A CA 1
ATOM 687 C C . ALA A 1 87 ? -8.284 -1.296 26.871 1.00 92.50 87 ALA A C 1
ATOM 689 O O . ALA A 1 87 ? -9.094 -2.007 26.276 1.00 92.50 87 ALA A O 1
ATOM 690 N N . LEU A 1 88 ? -7.144 -0.852 26.330 1.00 92.94 88 LEU A N 1
ATOM 691 C CA . LEU A 1 88 ? -6.594 -1.273 25.039 1.00 92.94 88 LEU A CA 1
ATOM 692 C C . LEU A 1 88 ? -5.951 -2.668 25.103 1.00 92.94 88 LEU A C 1
ATOM 694 O O . LEU A 1 88 ? -5.970 -3.380 24.103 1.00 92.94 88 LEU A O 1
ATOM 698 N N . ALA A 1 89 ? -5.434 -3.079 26.265 1.00 91.94 89 ALA A N 1
ATOM 699 C CA . ALA A 1 89 ? -4.898 -4.420 26.496 1.00 91.94 89 ALA A CA 1
ATOM 700 C C . ALA A 1 89 ? -5.999 -5.496 26.612 1.00 91.94 89 ALA A C 1
ATOM 702 O O . ALA A 1 89 ? -7.164 -5.192 26.895 1.00 91.94 89 ALA A O 1
ATOM 703 N N . SER A 1 90 ? -5.614 -6.762 26.411 1.00 91.81 90 SER A N 1
ATOM 704 C CA . SER A 1 90 ? -6.496 -7.931 26.523 1.00 91.81 90 SER A CA 1
ATOM 705 C C . SER A 1 90 ? -7.202 -7.995 27.879 1.00 91.81 90 SER A C 1
ATOM 707 O O . SER A 1 90 ? -6.622 -7.701 28.929 1.00 91.81 90 SER A O 1
ATOM 709 N N . SER A 1 91 ? -8.477 -8.383 27.856 1.00 92.00 91 SER A N 1
ATOM 710 C CA . SER A 1 91 ? -9.249 -8.643 29.072 1.00 92.00 91 SER A CA 1
ATOM 711 C C . SER A 1 91 ? -9.186 -10.123 29.448 1.00 92.00 91 SER A C 1
ATOM 713 O O . SER A 1 91 ? -8.705 -10.950 28.678 1.00 92.00 91 SER A O 1
ATOM 715 N N . VAL A 1 92 ? -9.646 -10.467 30.649 1.00 92.31 92 VAL A N 1
ATOM 716 C CA . VAL A 1 92 ? -9.630 -11.844 31.155 1.00 92.31 92 VAL A CA 1
ATOM 717 C C . VAL A 1 92 ? -11.036 -12.284 31.522 1.00 92.31 92 VAL A C 1
ATOM 719 O O . VAL A 1 92 ? -11.712 -11.632 32.318 1.00 92.31 92 VAL A O 1
ATOM 722 N N . LEU A 1 93 ? -11.474 -13.420 30.986 1.00 89.94 93 LEU A N 1
ATOM 723 C CA . LEU A 1 93 ? -12.704 -14.075 31.408 1.00 89.94 93 LEU A CA 1
ATOM 724 C C . LEU A 1 93 ? -12.453 -14.900 32.669 1.00 89.94 93 LEU A C 1
ATOM 726 O O . LEU A 1 93 ? -11.682 -15.858 32.658 1.00 89.94 93 LEU A O 1
ATOM 730 N N . ARG A 1 94 ? -13.182 -14.569 33.737 1.00 85.81 94 ARG A N 1
ATOM 731 C CA . ARG A 1 94 ? -13.208 -15.336 34.981 1.00 85.81 94 ARG A CA 1
ATOM 732 C C . ARG A 1 94 ? -14.635 -15.774 35.283 1.00 85.81 94 ARG A C 1
ATOM 734 O O . ARG A 1 94 ? -15.462 -14.986 35.743 1.00 85.81 94 ARG A O 1
ATOM 741 N N . LYS A 1 95 ? -14.926 -17.047 35.005 1.00 72.56 95 LYS A N 1
ATOM 742 C CA . LYS A 1 95 ? -16.206 -17.671 35.362 1.00 72.56 95 LYS A CA 1
ATOM 743 C C . LYS A 1 95 ? -16.220 -17.928 36.868 1.00 72.56 95 LYS A C 1
ATOM 745 O O . LYS A 1 95 ? -15.274 -18.502 37.405 1.00 72.56 95 LYS A O 1
ATOM 750 N N . ASN A 1 96 ? -17.286 -17.507 37.544 1.00 60.41 96 ASN A N 1
ATOM 751 C CA . ASN A 1 96 ? -17.548 -17.923 38.919 1.00 60.41 96 ASN A CA 1
ATOM 752 C C . ASN A 1 96 ? -17.865 -19.425 38.906 1.00 60.41 96 ASN A C 1
ATOM 754 O O . ASN A 1 96 ? -19.014 -19.802 38.698 1.00 60.41 96 ASN A O 1
ATOM 758 N N . ASN A 1 97 ? -16.858 -20.272 39.095 1.00 53.66 97 ASN A N 1
ATOM 759 C CA . ASN A 1 97 ? -17.085 -21.658 39.470 1.00 53.66 97 ASN A CA 1
ATOM 760 C C . ASN A 1 97 ? -16.852 -21.759 40.977 1.00 53.66 97 ASN A C 1
ATOM 762 O O . ASN A 1 97 ? -15.729 -21.577 41.438 1.00 53.66 97 ASN A O 1
ATOM 766 N N . ASP A 1 98 ? -17.906 -22.080 41.728 1.00 47.47 98 ASP A N 1
ATOM 767 C CA . ASP A 1 98 ? -17.874 -22.384 43.169 1.00 47.47 98 ASP A CA 1
ATOM 768 C C . ASP A 1 98 ? -17.135 -23.709 43.489 1.00 47.47 98 ASP A C 1
ATOM 770 O O . ASP A 1 98 ? -17.347 -24.328 44.530 1.00 47.47 98 ASP A O 1
ATOM 774 N N . SER A 1 99 ? -16.273 -24.191 42.590 1.00 49.88 99 SER A N 1
ATOM 775 C CA . SER A 1 99 ? -15.481 -25.403 42.776 1.00 49.88 99 SER A CA 1
ATOM 776 C C . SER A 1 99 ? -14.079 -25.034 43.250 1.00 49.88 99 SER A C 1
ATOM 778 O O . SER A 1 99 ? -13.360 -24.334 42.541 1.00 49.88 99 SER A O 1
ATOM 780 N N . TYR A 1 100 ? -13.713 -25.542 44.427 1.00 49.97 100 TYR A N 1
ATOM 781 C CA . TYR A 1 100 ? -12.408 -25.499 45.100 1.00 49.97 100 TYR A CA 1
ATOM 782 C C . TYR A 1 100 ? -11.253 -26.123 44.281 1.00 49.97 100 TYR A C 1
ATOM 784 O O . TYR A 1 100 ? -10.545 -26.998 44.770 1.00 49.97 100 TYR A O 1
ATOM 792 N N . ASP A 1 101 ? -11.068 -25.724 43.026 1.00 48.28 101 ASP A N 1
ATOM 793 C CA . ASP A 1 101 ? -9.950 -26.159 42.195 1.00 48.28 101 ASP A CA 1
ATOM 794 C C . ASP A 1 101 ? -9.110 -24.919 41.864 1.00 48.28 101 ASP A C 1
ATOM 796 O O . ASP A 1 101 ? -9.523 -24.044 41.103 1.00 48.28 101 ASP A O 1
ATOM 800 N N . GLU A 1 102 ? -7.938 -24.819 42.497 1.00 48.88 102 GLU A N 1
ATOM 801 C CA . GLU A 1 102 ? -7.022 -23.661 42.536 1.00 48.88 102 GLU A CA 1
ATOM 802 C C . GLU A 1 102 ? -6.392 -23.296 41.175 1.00 48.88 102 GLU A C 1
ATOM 804 O O . GLU A 1 102 ? -5.442 -22.518 41.092 1.00 48.88 102 GLU A O 1
ATOM 809 N N . ARG A 1 103 ? -6.928 -23.823 40.074 1.00 50.03 103 ARG A N 1
ATOM 810 C CA . ARG A 1 103 ? -6.522 -23.495 38.707 1.00 50.03 103 ARG A CA 1
ATOM 811 C C . ARG A 1 103 ? -7.603 -22.652 38.050 1.00 50.03 103 ARG A C 1
ATOM 813 O O . ARG A 1 103 ? -8.314 -23.108 37.156 1.00 50.03 103 ARG A O 1
ATOM 820 N N . HIS A 1 104 ? -7.716 -21.400 38.487 1.00 56.22 104 HIS A N 1
ATOM 821 C CA . HIS A 1 104 ? -8.389 -20.384 37.687 1.00 56.22 104 HIS A CA 1
ATOM 822 C C . HIS A 1 104 ? -7.605 -20.218 36.380 1.00 56.22 104 HIS A C 1
ATOM 824 O O . HIS A 1 104 ? -6.591 -19.530 36.333 1.00 56.22 104 HIS A O 1
ATOM 830 N N . MET A 1 105 ? -8.047 -20.901 35.324 1.00 65.62 105 MET A N 1
ATOM 831 C CA . MET A 1 105 ? -7.547 -20.657 33.977 1.00 65.62 105 MET A CA 1
ATOM 832 C C . MET A 1 105 ? -8.161 -19.342 33.513 1.00 65.62 105 MET A C 1
ATOM 834 O O . MET A 1 105 ? -9.298 -19.308 33.044 1.00 65.62 105 MET A O 1
ATOM 838 N N . ASP A 1 106 ? -7.429 -18.256 33.727 1.00 79.69 106 ASP A N 1
ATOM 839 C CA . ASP A 1 106 ? -7.748 -16.954 33.162 1.00 79.69 106 ASP A CA 1
ATOM 840 C C . ASP A 1 106 ? -7.697 -17.091 31.630 1.00 79.69 106 ASP A C 1
ATOM 842 O O . ASP A 1 106 ? -6.648 -17.361 31.046 1.00 79.69 106 ASP A O 1
ATOM 846 N N . ILE A 1 107 ? -8.860 -16.991 30.979 1.00 87.12 107 ILE A N 1
ATOM 847 C CA . ILE A 1 107 ? -8.955 -17.076 29.519 1.00 87.12 107 ILE A CA 1
ATOM 848 C C . ILE A 1 107 ? -8.803 -15.659 28.983 1.00 87.12 107 ILE A C 1
ATOM 850 O O . ILE A 1 107 ? -9.653 -14.806 29.254 1.00 87.12 107 ILE A O 1
ATOM 854 N N . GLU A 1 108 ? -7.737 -15.406 28.226 1.00 89.44 108 GLU A N 1
ATOM 855 C CA . GLU A 1 108 ? -7.562 -14.130 27.538 1.00 89.44 108 GLU A CA 1
ATOM 856 C C . GLU A 1 108 ? -8.706 -13.892 26.548 1.00 89.44 108 GLU A C 1
ATOM 858 O O . GLU A 1 108 ? -9.183 -14.788 25.846 1.00 89.44 108 GLU A O 1
ATOM 863 N N . GLN A 1 109 ? -9.183 -12.660 26.538 1.00 90.00 109 GLN A N 1
ATOM 864 C CA . GLN A 1 109 ? -10.259 -12.165 25.703 1.00 90.00 109 GLN A CA 1
ATOM 865 C C . GLN A 1 109 ? -9.813 -10.860 25.052 1.00 90.00 109 GLN A C 1
ATOM 867 O O . GLN A 1 109 ? -8.831 -10.231 25.453 1.00 90.00 109 GLN A O 1
ATOM 872 N N . GLU A 1 110 ? -10.577 -10.419 24.058 1.00 91.50 110 GLU A N 1
ATOM 873 C CA . GLU A 1 110 ? -10.332 -9.137 23.412 1.00 91.50 110 GLU A CA 1
ATOM 874 C C . GLU A 1 110 ? -10.318 -7.968 24.409 1.00 91.50 110 GLU A C 1
ATOM 876 O O . GLU A 1 110 ? -10.853 -8.038 25.521 1.00 91.50 110 GLU A O 1
ATOM 881 N N . SER A 1 111 ? -9.710 -6.862 23.991 1.00 94.69 111 SER A N 1
ATOM 882 C CA . SER A 1 111 ? -9.638 -5.661 24.808 1.00 94.69 111 SER A CA 1
ATOM 883 C C . SER A 1 111 ? -11.014 -5.063 25.090 1.00 94.69 111 SER A C 1
ATOM 885 O O . SER A 1 111 ? -11.972 -5.211 24.323 1.00 94.69 111 SER A O 1
ATOM 887 N N . LEU A 1 112 ? -11.115 -4.337 26.203 1.00 94.56 112 LEU A N 1
ATOM 888 C CA . LEU A 1 112 ? -12.362 -3.680 26.585 1.00 94.56 112 LEU A CA 1
ATOM 889 C C . LEU A 1 112 ? -12.784 -2.633 25.541 1.00 94.56 112 LEU A C 1
ATOM 891 O O . LEU A 1 112 ? -13.968 -2.505 25.235 1.00 94.56 112 LEU A O 1
ATOM 895 N N . VAL A 1 113 ? -11.814 -1.944 24.937 1.00 95.94 113 VAL A N 1
ATOM 896 C CA . VAL A 1 113 ? -12.050 -1.029 23.812 1.00 95.94 113 VAL A CA 1
ATOM 897 C C . VAL A 1 113 ? -12.685 -1.762 22.630 1.00 95.94 113 VAL A C 1
ATOM 899 O O . VAL A 1 113 ? -13.668 -1.275 22.074 1.00 95.94 113 VAL A O 1
ATOM 902 N N . ARG A 1 114 ? -12.206 -2.961 22.279 1.00 95.62 114 ARG A N 1
ATOM 903 C CA . ARG A 1 114 ? -12.791 -3.750 21.186 1.00 95.62 114 ARG A CA 1
ATOM 904 C C . ARG A 1 114 ? -14.214 -4.221 21.499 1.00 95.62 114 ARG A C 1
ATOM 906 O O . ARG A 1 114 ? -15.068 -4.213 20.617 1.00 95.62 114 ARG A O 1
ATOM 913 N N . ILE A 1 115 ? -14.513 -4.544 22.760 1.00 94.69 115 ILE A N 1
ATOM 914 C CA . ILE A 1 115 ? -15.887 -4.825 23.219 1.00 94.69 115 ILE A CA 1
ATOM 915 C C . ILE A 1 115 ? -16.793 -3.600 23.020 1.00 94.69 115 ILE A C 1
ATOM 917 O O . ILE A 1 115 ? -17.910 -3.733 22.517 1.00 94.69 115 ILE A O 1
ATOM 921 N N . PHE A 1 116 ? -16.313 -2.402 23.362 1.00 95.00 116 PHE A N 1
ATOM 922 C CA . PHE A 1 116 ? -17.057 -1.158 23.142 1.00 95.00 116 PHE A CA 1
ATOM 923 C C . PHE A 1 116 ? -17.273 -0.860 21.657 1.00 95.00 116 PHE A C 1
ATOM 925 O O . PHE A 1 116 ? -18.372 -0.459 21.276 1.00 95.00 116 PHE A O 1
ATOM 932 N N . LEU A 1 117 ? -16.274 -1.121 20.810 1.00 96.06 117 LEU A N 1
ATOM 933 C CA . LEU A 1 117 ? -16.395 -0.992 19.355 1.00 96.06 117 LEU A CA 1
ATOM 934 C C . LEU A 1 117 ? -17.417 -1.967 18.755 1.00 96.06 117 LEU A C 1
ATOM 936 O O . LEU A 1 117 ? -18.024 -1.650 17.740 1.00 96.06 117 LEU A O 1
ATOM 940 N N . LYS A 1 118 ? -17.664 -3.120 19.383 1.00 94.62 118 LYS A N 1
ATOM 941 C CA . LYS A 1 118 ? -18.715 -4.071 18.976 1.00 94.62 118 LYS A CA 1
ATOM 942 C C . LYS A 1 118 ? -20.115 -3.708 19.487 1.00 94.62 118 LYS A C 1
ATOM 944 O O . LYS A 1 118 ? -21.054 -4.447 19.224 1.00 94.62 118 LYS A O 1
ATOM 949 N N . THR A 1 119 ? -20.264 -2.618 20.243 1.00 92.62 119 THR A N 1
ATOM 950 C CA . THR A 1 119 ? -21.552 -2.185 20.805 1.00 92.62 119 THR A CA 1
ATOM 951 C C . THR A 1 119 ? -22.112 -1.024 19.987 1.00 92.62 119 THR A C 1
ATOM 953 O O . THR A 1 119 ? -21.536 0.064 19.987 1.00 92.62 119 THR A O 1
ATOM 956 N N . ASN A 1 120 ? -23.265 -1.215 19.341 1.00 90.12 120 ASN A N 1
ATOM 957 C CA . ASN A 1 120 ? -23.843 -0.250 18.396 1.00 90.12 120 ASN A CA 1
ATOM 958 C C . ASN A 1 120 ? -23.929 1.197 18.919 1.00 90.12 120 ASN A C 1
ATOM 960 O O . ASN A 1 120 ? -23.478 2.133 18.266 1.00 90.12 120 ASN A O 1
ATOM 964 N N . GLN A 1 121 ? -24.480 1.403 20.115 1.00 90.00 121 GLN A N 1
ATOM 965 C CA . GLN A 1 121 ? -24.704 2.749 20.660 1.00 90.00 121 GLN A CA 1
ATOM 966 C C . GLN A 1 121 ? -23.412 3.432 21.140 1.00 90.00 121 GLN A C 1
ATOM 968 O O . GLN A 1 121 ? -23.403 4.645 21.344 1.00 90.00 121 GLN A O 1
ATOM 973 N N . ILE A 1 122 ? -22.333 2.668 21.342 1.00 92.31 122 ILE A N 1
ATOM 974 C CA . ILE A 1 122 ? -21.055 3.161 21.878 1.00 92.31 122 ILE A CA 1
ATOM 975 C C . ILE A 1 122 ? -20.026 3.347 20.758 1.00 92.31 122 ILE A C 1
ATOM 977 O O . ILE A 1 122 ? -19.207 4.263 20.841 1.00 92.31 122 ILE A O 1
ATOM 981 N N . GLN A 1 123 ? -20.078 2.519 19.707 1.00 94.75 123 GLN A N 1
ATOM 982 C CA . GLN A 1 123 ? -19.035 2.405 18.686 1.00 94.75 123 GLN A CA 1
ATOM 983 C C . GLN A 1 123 ? -18.593 3.763 18.127 1.00 94.75 123 GLN A C 1
ATOM 985 O O . GLN A 1 123 ? -17.396 4.032 18.116 1.00 94.75 123 GLN A O 1
ATOM 990 N N . LYS A 1 124 ? -19.532 4.637 17.729 1.00 93.88 124 LYS A N 1
ATOM 991 C CA . LYS A 1 124 ? -19.205 5.967 17.184 1.00 93.88 124 LYS A CA 1
ATOM 992 C C . LYS A 1 124 ? -18.294 6.766 18.124 1.00 93.88 124 LYS A C 1
ATOM 994 O O . LYS A 1 124 ? -17.255 7.259 17.702 1.00 93.88 124 LYS A O 1
ATOM 999 N N . TYR A 1 125 ? -18.670 6.857 19.397 1.00 94.06 125 TYR A N 1
ATOM 1000 C CA . TYR A 1 125 ? -17.924 7.616 20.401 1.00 94.06 125 TYR A CA 1
ATOM 1001 C C . TYR A 1 125 ? -16.565 6.983 20.702 1.00 94.06 125 TYR A C 1
ATOM 1003 O O . TYR A 1 125 ? -15.588 7.687 20.928 1.00 94.06 125 TYR A O 1
ATOM 1011 N N . MET A 1 126 ? -16.480 5.649 20.688 1.00 95.81 126 MET A N 1
ATOM 1012 C CA . MET A 1 126 ? -15.208 4.959 20.905 1.00 95.81 126 MET A CA 1
ATOM 1013 C C . MET A 1 126 ? -14.241 5.148 19.731 1.00 95.81 126 MET A C 1
ATOM 1015 O O . MET A 1 126 ? -13.062 5.399 19.964 1.00 95.81 126 MET A O 1
ATOM 1019 N N . ILE A 1 127 ? -14.732 5.094 18.488 1.00 96.12 127 ILE A N 1
ATOM 1020 C CA . ILE A 1 127 ? -13.939 5.438 17.299 1.00 96.12 127 ILE A CA 1
ATOM 1021 C C . ILE A 1 127 ? -13.449 6.887 17.397 1.00 96.12 127 ILE A C 1
ATOM 1023 O O . ILE A 1 127 ? -12.273 7.142 17.168 1.00 96.12 127 ILE A O 1
ATOM 1027 N N . GLU A 1 128 ? -14.312 7.825 17.791 1.00 95.88 128 GLU A N 1
ATOM 1028 C CA . GLU A 1 128 ? -13.940 9.235 17.948 1.00 95.88 128 GLU A CA 1
ATOM 1029 C C . GLU A 1 128 ? -12.832 9.435 18.996 1.00 95.88 128 GLU A C 1
ATOM 1031 O O . GLU A 1 128 ? -11.855 10.133 18.726 1.00 95.88 128 GLU A O 1
ATOM 1036 N N . ILE A 1 129 ? -12.934 8.781 20.160 1.00 95.88 129 ILE A N 1
ATOM 1037 C CA . ILE A 1 129 ? -11.892 8.811 21.199 1.00 95.88 129 ILE A CA 1
ATOM 1038 C C . ILE A 1 129 ? -10.570 8.250 20.659 1.00 95.88 129 ILE A C 1
ATOM 1040 O O . ILE A 1 129 ? -9.530 8.877 20.846 1.00 95.88 129 ILE A O 1
ATOM 1044 N N . LEU A 1 130 ? -10.604 7.099 19.976 1.00 96.75 130 LEU A N 1
ATOM 1045 C CA . LEU A 1 130 ? -9.403 6.479 19.410 1.00 96.75 130 LEU A CA 1
ATOM 1046 C C . LEU A 1 130 ? -8.752 7.369 18.354 1.00 96.75 130 LEU A C 1
ATOM 1048 O O . LEU A 1 130 ? -7.550 7.590 18.418 1.00 96.75 130 LEU A O 1
ATOM 1052 N N . LEU A 1 131 ? -9.528 7.911 17.416 1.00 96.75 131 LEU A N 1
ATOM 1053 C CA . LEU A 1 131 ? -9.005 8.775 16.357 1.00 96.75 131 LEU A CA 1
ATOM 1054 C C . LEU A 1 131 ? -8.428 10.079 16.908 1.00 96.75 131 LEU A C 1
ATOM 1056 O O . LEU A 1 131 ? -7.416 10.546 16.399 1.00 96.75 131 LEU A O 1
ATOM 1060 N N . ASN A 1 132 ? -9.030 10.654 17.952 1.00 96.00 132 ASN A N 1
ATOM 1061 C CA . ASN A 1 132 ? -8.477 11.835 18.615 1.00 96.00 132 ASN A CA 1
ATOM 1062 C C . ASN A 1 132 ? -7.135 11.530 19.295 1.00 96.00 132 ASN A C 1
ATOM 1064 O O . ASN A 1 132 ? -6.216 12.339 19.198 1.00 96.00 132 ASN A O 1
ATOM 1068 N N . GLU A 1 133 ? -7.000 10.366 19.937 1.00 95.00 133 GLU A N 1
ATOM 1069 C CA . GLU A 1 133 ? -5.721 9.957 20.526 1.00 95.00 133 GLU A CA 1
ATOM 1070 C C . GLU A 1 133 ? -4.675 9.656 19.442 1.00 95.00 133 GLU A C 1
ATOM 1072 O O . GLU A 1 133 ? -3.541 10.117 19.528 1.00 95.00 133 GLU A O 1
ATOM 1077 N N . ILE A 1 134 ? -5.058 8.944 18.377 1.00 95.94 134 ILE A N 1
ATOM 1078 C CA . ILE A 1 134 ? -4.178 8.658 17.235 1.00 95.94 134 ILE A CA 1
ATOM 1079 C C . ILE A 1 134 ? -3.697 9.968 16.595 1.00 95.94 134 ILE A C 1
ATOM 1081 O O . ILE A 1 134 ? -2.514 10.101 16.303 1.00 95.94 134 ILE A O 1
ATOM 1085 N N . MET A 1 135 ? -4.581 10.957 16.441 1.00 95.94 135 MET A N 1
ATOM 1086 C CA . MET A 1 135 ? -4.241 12.287 15.928 1.00 95.94 135 MET A CA 1
ATOM 1087 C C . MET A 1 135 ? -3.264 13.047 16.832 1.00 95.94 135 MET A C 1
ATOM 1089 O O . MET A 1 135 ? -2.453 13.812 16.322 1.00 95.94 135 MET A O 1
ATOM 1093 N N . ALA A 1 136 ? -3.325 12.850 18.151 1.00 93.56 136 ALA A N 1
ATOM 1094 C CA . ALA A 1 136 ? -2.373 13.451 19.081 1.00 93.56 136 ALA A CA 1
ATOM 1095 C C . ALA A 1 136 ? -0.999 12.759 19.026 1.00 93.56 136 ALA A C 1
ATOM 1097 O O . ALA A 1 136 ? 0.029 13.423 19.070 1.00 93.56 136 ALA A O 1
ATOM 1098 N N . VAL A 1 137 ? -0.976 11.429 18.893 1.00 93.81 137 VAL A N 1
ATOM 1099 C CA . VAL A 1 137 ? 0.251 10.618 18.976 1.00 93.81 137 VAL A CA 1
ATOM 1100 C C . VAL A 1 137 ? 1.007 10.543 17.646 1.00 93.81 137 VAL A C 1
ATOM 1102 O O . VAL A 1 137 ? 2.238 10.580 17.634 1.00 93.81 137 VAL A O 1
ATOM 1105 N N . ALA A 1 138 ? 0.304 10.425 16.517 1.00 93.62 138 ALA A N 1
ATOM 1106 C CA . ALA A 1 138 ? 0.920 10.177 15.211 1.00 93.62 138 ALA A CA 1
ATOM 1107 C C . ALA A 1 138 ? 1.899 11.282 14.745 1.00 93.62 138 ALA A C 1
ATOM 1109 O O . ALA A 1 138 ? 2.928 10.928 14.162 1.00 93.62 138 ALA A O 1
ATOM 1110 N N . PRO A 1 139 ? 1.659 12.584 15.012 1.00 92.94 139 PRO A N 1
ATOM 1111 C CA . PRO A 1 139 ? 2.612 13.651 14.687 1.00 92.94 139 PRO A CA 1
ATOM 1112 C C . PRO A 1 139 ? 3.805 13.757 15.654 1.00 92.94 139 PRO A C 1
ATOM 1114 O O . PRO A 1 139 ? 4.802 14.391 15.318 1.00 92.94 139 PRO A O 1
ATOM 1117 N N . GLU A 1 140 ? 3.727 13.164 16.851 1.00 89.38 140 GLU A N 1
ATOM 1118 C CA . GLU A 1 140 ? 4.777 13.262 17.881 1.00 89.38 140 GLU A CA 1
ATOM 1119 C C . GLU A 1 140 ? 5.717 12.045 17.913 1.00 89.38 140 GLU A C 1
ATOM 1121 O O . GLU A 1 140 ? 6.841 12.132 18.414 1.00 89.38 140 GLU A O 1
ATOM 1126 N N . ALA A 1 141 ? 5.287 10.893 17.393 1.00 79.81 141 ALA A N 1
ATOM 1127 C CA . ALA A 1 141 ? 6.060 9.657 17.469 1.00 79.81 141 ALA A CA 1
ATOM 1128 C C . ALA A 1 141 ? 7.267 9.673 16.512 1.00 79.81 141 ALA A C 1
ATOM 1130 O O . ALA A 1 141 ? 7.120 9.541 15.301 1.00 79.81 141 ALA A O 1
ATOM 1131 N N . VAL A 1 142 ? 8.483 9.806 17.049 1.00 75.81 142 VAL A N 1
ATOM 1132 C CA . VAL A 1 142 ? 9.715 9.868 16.232 1.00 75.81 142 VAL A CA 1
ATOM 1133 C C . VAL A 1 142 ? 10.343 8.490 16.001 1.00 75.81 142 VAL A C 1
ATOM 1135 O O . VAL A 1 142 ? 10.828 8.226 14.911 1.00 75.81 142 VAL A O 1
ATOM 1138 N N . GLU A 1 143 ? 10.337 7.603 17.000 1.00 76.81 143 GLU A N 1
ATOM 1139 C CA . GLU A 1 143 ? 10.955 6.264 16.887 1.00 76.81 143 GLU A CA 1
ATOM 1140 C C . GLU A 1 143 ? 10.076 5.144 17.451 1.00 76.81 143 GLU A C 1
ATOM 1142 O O . GLU A 1 143 ? 10.040 4.046 16.903 1.00 76.81 143 GLU A O 1
ATOM 1147 N N . ASN A 1 144 ? 9.347 5.400 18.542 1.00 85.81 144 ASN A N 1
ATOM 1148 C CA . ASN A 1 144 ? 8.514 4.388 19.183 1.00 85.81 144 ASN A CA 1
ATOM 1149 C C . ASN A 1 144 ? 7.040 4.527 18.771 1.00 85.81 144 ASN A C 1
ATOM 1151 O O . ASN A 1 144 ? 6.320 5.372 19.302 1.00 85.81 144 ASN A O 1
ATOM 1155 N N . THR A 1 145 ? 6.582 3.648 17.879 1.00 90.06 145 THR A N 1
ATOM 1156 C CA . THR A 1 145 ? 5.184 3.566 17.426 1.00 90.06 145 THR A CA 1
ATOM 1157 C C . THR A 1 145 ? 4.335 2.574 18.232 1.00 90.06 145 THR A C 1
ATOM 1159 O O . THR A 1 145 ? 3.167 2.376 17.914 1.00 90.06 145 THR A O 1
ATOM 1162 N N . GLN A 1 146 ? 4.847 1.978 19.319 1.00 91.25 146 GLN A N 1
ATOM 1163 C CA . GLN A 1 146 ? 4.116 0.962 20.101 1.00 91.25 146 GLN A CA 1
ATOM 1164 C C . GLN A 1 146 ? 2.760 1.460 20.609 1.00 91.25 146 GLN A C 1
ATOM 1166 O O . GLN A 1 146 ? 1.783 0.711 20.628 1.00 91.25 146 GLN A O 1
ATOM 1171 N N . HIS A 1 147 ? 2.686 2.723 21.038 1.00 90.94 147 HIS A N 1
ATOM 1172 C CA . HIS A 1 147 ? 1.421 3.279 21.503 1.00 90.94 147 HIS A CA 1
ATOM 1173 C C . HIS A 1 147 ? 0.415 3.431 20.357 1.00 90.94 147 HIS A C 1
ATOM 1175 O O . HIS A 1 147 ? -0.747 3.067 20.526 1.00 90.94 147 HIS A O 1
ATOM 1181 N N . LEU A 1 148 ? 0.877 3.882 19.188 1.00 94.81 148 LEU A N 1
ATOM 1182 C CA . LEU A 1 148 ? 0.072 3.976 17.972 1.00 94.81 148 LEU A CA 1
ATOM 1183 C C . LEU A 1 148 ? -0.437 2.595 17.534 1.00 94.81 148 LEU A C 1
ATOM 1185 O O . LEU A 1 148 ? -1.633 2.434 17.301 1.00 94.81 148 LEU A O 1
ATOM 1189 N N . HIS A 1 149 ? 0.428 1.579 17.537 1.00 93.94 149 HIS A N 1
ATOM 1190 C CA . HIS A 1 149 ? 0.050 0.195 17.247 1.00 93.94 149 HIS A CA 1
ATOM 1191 C C . HIS A 1 149 ? -1.073 -0.308 18.173 1.00 93.94 149 HIS A C 1
ATOM 1193 O O . HIS A 1 149 ? -2.067 -0.880 17.718 1.00 93.94 149 HIS A O 1
ATOM 1199 N N . LEU A 1 150 ? -0.968 -0.039 19.482 1.00 94.19 150 LEU A N 1
ATOM 1200 C CA . LEU A 1 150 ? -2.006 -0.392 20.461 1.00 94.19 150 LEU A CA 1
ATOM 1201 C C . LEU A 1 150 ? -3.338 0.333 20.215 1.00 94.19 150 LEU A C 1
ATOM 1203 O O . LEU A 1 150 ? -4.387 -0.228 20.524 1.00 94.19 150 LEU A O 1
ATOM 1207 N N . LEU A 1 151 ? -3.313 1.556 19.679 1.00 96.12 151 LEU A N 1
ATOM 1208 C CA . LEU A 1 151 ? -4.514 2.334 19.355 1.00 96.12 151 LEU A CA 1
ATOM 1209 C C . LEU A 1 151 ? -5.180 1.873 18.051 1.00 96.12 151 LEU A C 1
ATOM 1211 O O . LEU A 1 151 ? -6.408 1.872 17.966 1.00 96.12 151 LEU A O 1
ATOM 1215 N N . LEU A 1 152 ? -4.392 1.453 17.057 1.00 96.56 152 LEU A N 1
ATOM 1216 C CA . LEU A 1 152 ? -4.885 0.946 15.771 1.00 96.56 152 LEU A CA 1
ATOM 1217 C C . LEU A 1 152 ? -5.428 -0.486 15.880 1.00 96.56 152 LEU A C 1
ATOM 1219 O O . LEU A 1 152 ? -6.428 -0.823 15.249 1.00 96.56 152 LEU A O 1
ATOM 1223 N N . THR A 1 153 ? -4.818 -1.325 16.722 1.00 96.12 153 THR A N 1
ATOM 1224 C CA . THR A 1 153 ? -5.162 -2.753 16.856 1.00 96.12 153 THR A CA 1
ATOM 1225 C C . THR A 1 153 ? -6.660 -3.020 17.095 1.00 96.12 153 THR A C 1
ATOM 1227 O O . THR A 1 153 ? -7.226 -3.869 16.402 1.00 96.12 153 THR A O 1
ATOM 1230 N N . PRO A 1 154 ? -7.366 -2.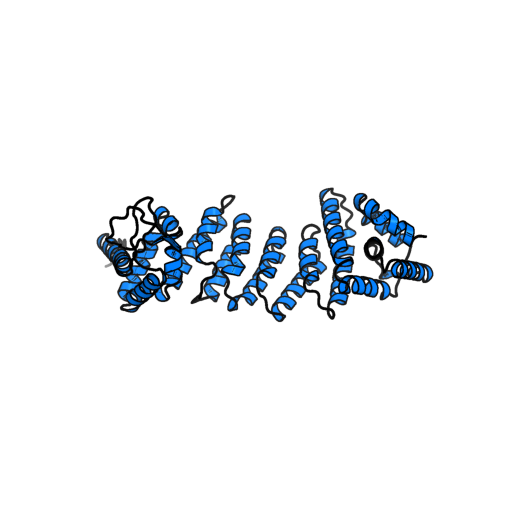314 18.006 1.00 95.94 154 PRO A N 1
ATOM 1231 C CA . PRO A 1 154 ? -8.796 -2.529 18.222 1.00 95.94 154 PRO A CA 1
ATOM 1232 C C . PRO A 1 154 ? -9.675 -2.257 16.996 1.00 95.94 154 PRO A C 1
ATOM 1234 O O . PRO A 1 154 ? -10.767 -2.824 16.933 1.00 95.94 154 PRO A O 1
ATOM 1237 N N . LEU A 1 155 ? -9.221 -1.421 16.053 1.00 96.75 155 LEU A N 1
ATOM 1238 C CA . LEU A 1 155 ? -9.953 -1.042 14.840 1.00 96.75 155 LEU A CA 1
ATOM 1239 C C . LEU A 1 155 ? -9.827 -2.082 13.712 1.00 96.75 155 LEU A C 1
ATOM 1241 O O . LEU A 1 155 ? -10.664 -2.091 12.813 1.00 96.75 155 LEU A O 1
ATOM 1245 N N . ARG A 1 156 ? -8.826 -2.974 13.758 1.00 96.25 156 ARG A N 1
ATOM 1246 C CA . ARG A 1 156 ? -8.599 -3.993 12.717 1.00 96.25 156 ARG A CA 1
ATOM 1247 C C . ARG A 1 156 ? -9.713 -5.042 12.704 1.00 96.25 156 ARG A C 1
ATOM 1249 O O . ARG A 1 156 ? -10.107 -5.555 13.757 1.00 96.25 156 ARG A O 1
ATOM 1256 N N . TYR A 1 157 ? -10.203 -5.400 11.522 1.00 94.69 157 TYR A N 1
ATOM 1257 C CA . TYR A 1 157 ? -11.219 -6.430 11.286 1.00 94.69 157 TYR A CA 1
ATOM 1258 C C . TYR A 1 157 ? -12.477 -6.262 12.152 1.00 94.69 157 TYR A C 1
ATOM 1260 O O . TYR A 1 157 ? -12.959 -7.217 12.773 1.00 94.69 157 TYR A O 1
ATOM 1268 N N . LEU A 1 158 ? -12.985 -5.032 12.280 1.00 94.62 158 LEU A N 1
ATOM 1269 C CA . LEU A 1 158 ? -14.277 -4.820 12.929 1.00 94.62 158 LEU A CA 1
ATOM 1270 C C . LEU A 1 158 ? -15.397 -5.446 12.078 1.00 94.62 158 LEU A C 1
ATOM 1272 O O . LEU A 1 158 ? -15.410 -5.267 10.864 1.00 94.62 158 LEU A O 1
ATOM 1276 N N . PRO A 1 159 ? -16.367 -6.153 12.692 1.00 90.00 159 PRO A N 1
ATOM 1277 C CA . PRO A 1 159 ? -17.408 -6.865 11.945 1.00 90.00 159 PRO A CA 1
ATOM 1278 C C . PRO A 1 159 ? -18.365 -5.928 11.198 1.00 90.00 159 PRO A C 1
ATOM 1280 O O . PRO A 1 159 ? -18.966 -6.322 10.204 1.00 90.00 159 PRO A O 1
ATOM 1283 N N . TYR A 1 160 ? -18.545 -4.705 11.697 1.00 91.50 160 TYR A N 1
ATOM 1284 C CA . TYR A 1 160 ? -19.314 -3.649 11.051 1.00 91.50 160 TYR A CA 1
ATOM 1285 C C . TYR A 1 160 ? -18.850 -2.287 11.575 1.00 91.50 160 TYR A C 1
ATOM 1287 O O . TYR A 1 160 ? -18.412 -2.169 12.723 1.00 91.50 160 TYR A O 1
ATOM 1295 N N . ILE A 1 161 ? -18.983 -1.251 10.748 1.00 94.44 161 ILE A N 1
ATOM 1296 C CA . ILE A 1 161 ? -18.652 0.136 11.088 1.00 94.44 161 ILE A CA 1
ATOM 1297 C C . ILE A 1 161 ? -19.875 1.000 10.768 1.00 94.44 161 ILE A C 1
ATOM 1299 O O . ILE A 1 161 ? -20.353 1.000 9.637 1.00 94.44 161 ILE A O 1
ATOM 1303 N N . ILE A 1 162 ? -20.391 1.730 11.760 1.00 91.81 162 ILE A N 1
ATOM 1304 C CA . ILE A 1 162 ? -21.609 2.549 11.632 1.00 91.81 162 ILE A CA 1
ATOM 1305 C C . ILE A 1 162 ? -21.400 3.732 10.685 1.00 91.81 162 ILE A C 1
ATOM 1307 O O . ILE A 1 162 ? -22.283 4.034 9.887 1.00 91.81 162 ILE A O 1
ATOM 1311 N N . ASN A 1 163 ? -20.251 4.409 10.776 1.00 92.88 163 ASN A N 1
ATOM 1312 C CA . ASN A 1 163 ? -19.911 5.528 9.898 1.00 92.88 163 ASN A CA 1
ATOM 1313 C C . ASN A 1 163 ? -18.568 5.278 9.189 1.00 92.88 163 ASN A C 1
ATOM 1315 O O . ASN A 1 163 ? -17.532 5.771 9.640 1.00 92.88 163 ASN A O 1
ATOM 1319 N N . PRO A 1 164 ? -18.566 4.473 8.110 1.00 94.56 164 PRO A N 1
ATOM 1320 C CA . PRO A 1 164 ? -17.338 4.076 7.426 1.00 94.56 164 PRO A CA 1
ATOM 1321 C C . PRO A 1 164 ? -16.612 5.264 6.782 1.00 94.56 164 PRO A C 1
ATOM 1323 O O . PRO A 1 164 ? -15.386 5.311 6.808 1.00 94.56 164 PRO A O 1
ATOM 1326 N N . GLN A 1 165 ? -17.359 6.239 6.255 1.00 95.06 165 GLN A N 1
ATOM 1327 C CA . GLN A 1 165 ? -16.802 7.433 5.613 1.00 95.06 165 GLN A CA 1
ATOM 1328 C C . GLN A 1 165 ? -16.039 8.308 6.612 1.00 95.06 165 GLN A C 1
ATOM 1330 O O . GLN A 1 165 ? -14.897 8.668 6.361 1.00 95.06 165 GLN A O 1
ATOM 1335 N N . GLU A 1 166 ? -16.638 8.606 7.770 1.00 94.19 166 GLU A N 1
ATOM 1336 C CA . GLU A 1 166 ? -15.999 9.443 8.796 1.00 94.19 166 GLU A CA 1
ATOM 1337 C C . GLU A 1 166 ? -14.709 8.810 9.335 1.00 94.19 166 GLU A C 1
ATOM 1339 O O . GLU A 1 166 ? -13.710 9.511 9.493 1.00 94.19 166 GLU A O 1
ATOM 1344 N N . LEU A 1 167 ? -14.705 7.488 9.561 1.00 95.75 167 LEU A N 1
ATOM 1345 C CA . LEU A 1 167 ? -13.499 6.750 9.950 1.00 95.75 167 LEU A CA 1
ATOM 1346 C C . LEU A 1 167 ? -12.403 6.868 8.882 1.00 95.75 167 LEU A C 1
ATOM 1348 O O . LEU A 1 167 ? -11.264 7.191 9.217 1.00 95.75 167 LEU A O 1
ATOM 1352 N N . ALA A 1 168 ? -12.752 6.614 7.618 1.00 96.06 168 ALA A N 1
ATOM 1353 C CA . ALA A 1 168 ? -11.803 6.638 6.512 1.00 96.06 168 ALA A CA 1
ATOM 1354 C C . ALA A 1 168 ? -11.191 8.028 6.319 1.00 96.06 168 ALA A C 1
ATOM 1356 O O . ALA A 1 168 ? -9.969 8.155 6.327 1.00 96.06 168 ALA A O 1
ATOM 1357 N N . THR A 1 169 ? -12.023 9.070 6.225 1.00 96.25 169 THR A N 1
ATOM 1358 C CA . THR A 1 169 ? -11.559 10.454 6.063 1.00 96.25 169 THR A CA 1
ATOM 1359 C C . THR A 1 169 ? -10.624 10.852 7.196 1.00 96.25 169 THR A C 1
ATOM 1361 O O . THR A 1 169 ? -9.505 11.274 6.943 1.00 96.25 169 THR A O 1
ATOM 1364 N N . ARG A 1 170 ? -11.025 10.633 8.452 1.00 96.62 170 ARG A N 1
ATOM 1365 C CA . ARG A 1 170 ? -10.226 11.057 9.608 1.00 96.62 170 ARG A CA 1
ATOM 1366 C C . ARG A 1 170 ? -8.897 10.314 9.702 1.00 96.62 170 ARG A C 1
ATOM 1368 O O . ARG A 1 170 ? -7.903 10.931 10.064 1.00 96.62 170 ARG A O 1
ATOM 1375 N N . LEU A 1 171 ? -8.855 9.014 9.396 1.00 97.06 171 LEU A N 1
ATOM 1376 C CA . LEU A 1 171 ? -7.595 8.267 9.437 1.00 97.06 171 LEU A CA 1
ATOM 1377 C C . LEU A 1 171 ? -6.650 8.674 8.296 1.00 97.06 171 LEU A C 1
ATOM 1379 O O . LEU A 1 171 ? -5.446 8.764 8.519 1.00 97.06 171 LEU A O 1
ATOM 1383 N N . LEU A 1 172 ? -7.189 8.965 7.108 1.00 96.50 172 LEU A N 1
ATOM 1384 C CA . LEU A 1 172 ? -6.414 9.484 5.977 1.00 96.50 172 LEU A CA 1
ATOM 1385 C C . LEU A 1 172 ? -5.902 10.909 6.244 1.00 96.50 172 LEU A C 1
ATOM 1387 O O . LEU A 1 172 ? -4.740 11.186 5.969 1.00 96.50 172 LEU A O 1
ATOM 1391 N N . ASP A 1 173 ? -6.705 11.772 6.871 1.00 95.88 173 ASP A N 1
ATOM 1392 C CA . ASP A 1 173 ? -6.262 13.104 7.307 1.00 95.88 173 ASP A CA 1
ATOM 1393 C C . ASP A 1 173 ? -5.110 13.000 8.323 1.00 95.88 173 ASP A C 1
ATOM 1395 O O . ASP A 1 173 ? -4.148 13.766 8.267 1.00 95.88 173 ASP A O 1
ATOM 1399 N N . ILE A 1 174 ? -5.175 12.034 9.252 1.00 96.75 174 ILE A N 1
ATOM 1400 C CA . ILE A 1 174 ? -4.082 11.790 10.206 1.00 96.75 174 ILE A CA 1
ATOM 1401 C C . ILE A 1 174 ? -2.826 11.291 9.482 1.00 96.75 174 ILE A C 1
ATOM 1403 O O . ILE A 1 174 ? -1.723 11.717 9.821 1.00 96.75 174 ILE A O 1
ATOM 1407 N N . LEU A 1 175 ? -2.977 10.420 8.481 1.00 96.50 175 LEU A N 1
ATOM 1408 C CA . LEU A 1 175 ? -1.863 9.915 7.678 1.00 96.50 175 LEU A CA 1
ATOM 1409 C C . LEU A 1 175 ? -1.095 11.051 6.975 1.00 96.50 175 LEU A C 1
ATOM 1411 O O . LEU A 1 175 ? 0.133 10.991 6.901 1.00 96.50 175 LEU A O 1
ATOM 1415 N N . GLU A 1 176 ? -1.783 12.101 6.512 1.00 93.94 176 GLU A N 1
ATOM 1416 C CA . GLU A 1 176 ? -1.142 13.264 5.873 1.00 93.94 176 GLU A CA 1
ATOM 1417 C C . GLU A 1 176 ? -0.246 14.067 6.841 1.00 93.94 176 GLU A C 1
ATOM 1419 O O . GLU A 1 176 ? 0.773 14.611 6.415 1.00 93.94 176 GLU A O 1
ATOM 1424 N N . ILE A 1 177 ? -0.583 14.129 8.137 1.00 93.50 177 ILE A N 1
ATOM 1425 C CA . ILE A 1 177 ? 0.148 14.932 9.145 1.00 93.50 177 ILE A CA 1
ATOM 1426 C C . ILE A 1 177 ? 1.093 14.118 10.045 1.00 93.50 177 ILE A C 1
ATOM 1428 O O . ILE A 1 177 ? 1.801 14.688 10.877 1.00 93.50 177 ILE A O 1
ATOM 1432 N N . ALA A 1 178 ? 1.068 12.792 9.934 1.00 95.25 178 ALA A N 1
ATOM 1433 C CA . ALA A 1 178 ? 1.844 11.890 10.772 1.00 95.25 178 ALA A CA 1
ATOM 1434 C C . ALA A 1 178 ? 3.347 11.925 10.439 1.00 95.25 178 ALA A C 1
ATOM 1436 O O . ALA A 1 178 ? 3.760 12.235 9.322 1.00 95.25 178 ALA A O 1
ATOM 1437 N N . THR A 1 179 ? 4.186 11.555 11.408 1.00 95.56 179 THR A N 1
ATOM 1438 C CA . THR A 1 179 ? 5.618 11.328 11.163 1.00 95.56 179 THR A CA 1
ATOM 1439 C C . THR A 1 179 ? 5.836 10.114 10.265 1.00 95.56 179 THR A C 1
ATOM 1441 O O . THR A 1 179 ? 5.012 9.202 10.233 1.00 95.56 179 THR A O 1
ATOM 1444 N N . PHE A 1 180 ? 6.985 10.039 9.591 1.00 94.94 180 PHE A N 1
ATOM 1445 C CA . PHE A 1 180 ? 7.292 8.925 8.689 1.00 94.94 180 PHE A CA 1
ATOM 1446 C C . PHE A 1 180 ? 7.100 7.524 9.323 1.00 94.94 180 PHE A C 1
ATOM 1448 O O . PHE A 1 180 ? 6.404 6.706 8.723 1.00 94.94 180 PHE A O 1
ATOM 1455 N N . PRO A 1 181 ? 7.594 7.219 10.543 1.00 95.69 181 PRO A N 1
ATOM 1456 C CA . PRO A 1 181 ? 7.345 5.914 11.169 1.00 95.69 181 PRO A CA 1
ATOM 1457 C C . PRO A 1 181 ? 5.863 5.651 11.454 1.00 95.69 181 PRO A C 1
ATOM 1459 O O . PRO A 1 181 ? 5.383 4.537 11.256 1.00 95.69 181 PRO A O 1
ATOM 1462 N N . SER A 1 182 ? 5.122 6.678 11.876 1.00 96.25 182 SER A N 1
ATOM 1463 C CA . SER A 1 182 ? 3.677 6.582 12.093 1.00 96.25 182 SER A CA 1
ATOM 1464 C C . SER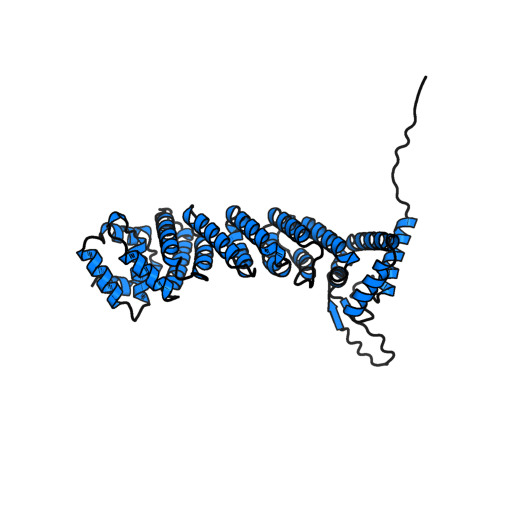 A 1 182 ? 2.915 6.362 10.788 1.00 96.25 182 SER A C 1
ATOM 1466 O O . SER A 1 182 ? 1.953 5.599 10.771 1.00 96.25 182 SER A O 1
ATOM 1468 N N . GLN A 1 183 ? 3.349 6.986 9.689 1.00 96.75 183 GLN A N 1
ATOM 1469 C CA . GLN A 1 183 ? 2.767 6.775 8.365 1.00 96.75 183 GLN A CA 1
ATOM 1470 C C . GLN A 1 183 ? 2.907 5.317 7.929 1.00 96.75 183 GLN A C 1
ATOM 1472 O O . GLN A 1 183 ? 1.934 4.739 7.455 1.00 96.75 183 GLN A O 1
ATOM 1477 N N . LEU A 1 184 ? 4.074 4.702 8.146 1.00 96.06 184 LEU A N 1
ATOM 1478 C CA . LEU A 1 184 ? 4.288 3.284 7.844 1.00 96.06 184 LEU A CA 1
ATOM 1479 C C . LEU A 1 184 ? 3.363 2.372 8.664 1.00 96.06 184 LEU A C 1
ATOM 1481 O O . LEU A 1 184 ? 2.738 1.479 8.100 1.00 96.06 184 LEU A O 1
ATOM 1485 N N . GLU A 1 185 ? 3.226 2.626 9.968 1.00 96.12 185 GLU A N 1
ATOM 1486 C CA . GLU A 1 185 ? 2.345 1.852 10.858 1.00 96.12 185 GLU A CA 1
ATOM 1487 C C . GLU A 1 185 ? 0.862 1.970 10.456 1.00 96.12 185 GLU A C 1
ATOM 1489 O O . GLU A 1 185 ? 0.123 0.981 10.431 1.00 96.12 185 GLU A O 1
ATOM 1494 N N . ILE A 1 186 ? 0.420 3.186 10.115 1.00 97.19 186 ILE A N 1
ATOM 1495 C CA . ILE A 1 186 ? -0.949 3.439 9.654 1.00 97.19 186 ILE A CA 1
ATOM 1496 C C . ILE A 1 186 ? -1.188 2.748 8.308 1.00 97.19 186 ILE A C 1
ATOM 1498 O O . ILE A 1 186 ? -2.227 2.112 8.154 1.00 97.19 186 ILE A O 1
ATOM 1502 N N . LEU A 1 187 ? -0.248 2.836 7.357 1.00 97.56 187 LEU A N 1
ATOM 1503 C CA . LEU A 1 187 ? -0.348 2.193 6.040 1.00 97.56 187 LEU A CA 1
ATOM 1504 C C . LEU A 1 187 ? -0.424 0.664 6.136 1.00 97.56 187 LEU A C 1
ATOM 1506 O O . LEU A 1 187 ? -1.208 0.065 5.401 1.00 97.56 187 LEU A O 1
ATOM 1510 N N . ASP A 1 188 ? 0.336 0.050 7.048 1.00 96.62 188 ASP A N 1
ATOM 1511 C CA . ASP A 1 188 ? 0.305 -1.399 7.301 1.00 96.62 188 ASP A CA 1
ATOM 1512 C C . ASP A 1 188 ? -1.042 -1.854 7.883 1.00 96.62 188 ASP A C 1
ATOM 1514 O O . ASP A 1 188 ? -1.608 -2.861 7.464 1.00 96.62 188 ASP A O 1
ATOM 1518 N N . SER A 1 189 ? -1.612 -1.071 8.805 1.00 97.00 189 SER A N 1
ATOM 1519 C CA . SER A 1 189 ? -2.901 -1.391 9.434 1.00 97.00 189 SER A CA 1
ATOM 1520 C C . SER A 1 189 ? -4.121 -0.996 8.590 1.00 97.00 189 SER A C 1
ATOM 1522 O O . SER A 1 189 ? -5.231 -1.464 8.857 1.00 97.00 189 SER A O 1
ATOM 1524 N N . LEU A 1 190 ? -3.949 -0.121 7.595 1.00 97.06 190 LEU A N 1
ATOM 1525 C CA . LEU A 1 190 ? -5.034 0.477 6.812 1.00 97.06 190 LEU A CA 1
ATOM 1526 C C . LEU A 1 190 ? -5.963 -0.559 6.152 1.00 97.06 190 LEU A C 1
ATOM 1528 O O . LEU A 1 190 ? -7.178 -0.403 6.299 1.00 97.06 190 LEU A O 1
ATOM 1532 N N . PRO A 1 191 ? -5.457 -1.611 5.467 1.00 96.50 191 PRO A N 1
ATOM 1533 C CA . PRO A 1 191 ? -6.309 -2.577 4.768 1.00 96.50 191 PRO A CA 1
ATOM 1534 C C . PRO A 1 191 ? -7.268 -3.313 5.705 1.00 96.50 191 PRO A C 1
ATOM 1536 O O . PRO A 1 191 ? -8.385 -3.639 5.317 1.00 96.50 191 PRO A O 1
ATOM 1539 N N . ASP A 1 192 ? -6.859 -3.507 6.958 1.00 96.25 192 ASP A N 1
ATOM 1540 C CA . ASP A 1 192 ? -7.644 -4.233 7.952 1.00 96.25 192 ASP A CA 1
ATOM 1541 C C . ASP A 1 192 ? -8.657 -3.349 8.681 1.00 96.25 192 ASP A C 1
ATOM 1543 O O . ASP A 1 192 ? -9.589 -3.856 9.304 1.00 96.25 192 ASP A O 1
ATOM 1547 N N . ILE A 1 193 ? -8.452 -2.031 8.671 1.00 96.88 193 ILE A N 1
ATOM 1548 C CA . ILE A 1 193 ? -9.344 -1.053 9.307 1.00 96.88 193 ILE A CA 1
ATOM 1549 C C . ILE A 1 193 ? -10.396 -0.564 8.309 1.00 96.88 193 ILE A C 1
ATOM 1551 O O . ILE A 1 193 ? -11.546 -0.319 8.687 1.00 96.88 193 ILE A O 1
ATOM 1555 N N . MET A 1 194 ? -10.003 -0.380 7.046 1.00 95.44 194 MET A N 1
ATOM 1556 C CA . MET A 1 194 ? -10.861 0.217 6.031 1.00 95.44 194 MET A CA 1
ATOM 1557 C C . MET A 1 194 ? -11.978 -0.742 5.607 1.00 95.44 194 MET A C 1
ATOM 1559 O O . MET A 1 194 ? -11.700 -1.871 5.210 1.00 95.44 194 MET A O 1
ATOM 1563 N N . PRO A 1 195 ? -13.245 -0.298 5.628 1.00 93.25 195 PRO A N 1
ATOM 1564 C CA . PRO A 1 195 ? -14.344 -1.077 5.078 1.00 93.25 195 PRO A CA 1
ATOM 1565 C C . PRO A 1 195 ? -14.353 -1.002 3.549 1.00 93.25 195 PRO A C 1
ATOM 1567 O O . PRO A 1 195 ? -14.114 0.067 2.984 1.00 93.25 195 PRO A O 1
ATOM 1570 N N . ASP A 1 196 ? -14.772 -2.082 2.889 1.00 92.19 196 ASP A N 1
ATOM 1571 C CA . ASP A 1 196 ? -14.768 -2.235 1.423 1.00 92.19 196 ASP A CA 1
ATOM 1572 C C . ASP A 1 196 ? -15.432 -1.065 0.682 1.00 92.19 196 ASP A C 1
ATOM 1574 O O . ASP A 1 196 ? -14.974 -0.618 -0.368 1.00 92.19 196 ASP A O 1
ATOM 1578 N N . SER A 1 197 ? -16.492 -0.501 1.274 1.00 93.12 197 SER A N 1
ATOM 1579 C CA . SER A 1 197 ? -17.205 0.670 0.742 1.00 93.12 197 SER A CA 1
ATOM 1580 C C . SER A 1 197 ? -16.330 1.916 0.539 1.00 93.12 197 SER A C 1
ATOM 1582 O O . SER A 1 197 ? -16.741 2.824 -0.180 1.00 93.12 197 SER A O 1
ATOM 1584 N N . GLN A 1 198 ? -15.169 1.994 1.198 1.00 95.44 198 GLN A N 1
ATOM 1585 C CA . GLN A 1 198 ? -14.248 3.134 1.151 1.00 95.44 198 GLN A CA 1
ATOM 1586 C C . GLN A 1 198 ? -12.983 2.861 0.331 1.00 95.44 198 GLN A C 1
ATOM 1588 O O . GLN A 1 198 ? -12.231 3.797 0.074 1.00 95.44 198 GLN A O 1
ATOM 1593 N N . TYR A 1 199 ? -12.765 1.633 -0.156 1.00 95.19 199 TYR A N 1
ATOM 1594 C CA . TYR A 1 199 ? -11.550 1.263 -0.894 1.00 95.19 199 TYR A CA 1
ATOM 1595 C C . TYR A 1 199 ? -11.260 2.160 -2.103 1.00 95.19 199 TYR A C 1
ATOM 1597 O O . TYR A 1 199 ? -10.100 2.470 -2.365 1.00 95.19 199 TYR A O 1
ATOM 1605 N N . ALA A 1 200 ? -12.294 2.633 -2.807 1.00 94.62 200 ALA A N 1
ATOM 1606 C CA . ALA A 1 200 ? -12.138 3.543 -3.942 1.00 94.62 200 ALA A CA 1
ATOM 1607 C C . ALA A 1 200 ? -11.516 4.893 -3.547 1.00 94.62 200 ALA A C 1
ATOM 1609 O O . ALA A 1 200 ? -10.548 5.340 -4.165 1.00 94.62 200 ALA A O 1
ATOM 1610 N N . GLU A 1 201 ? -12.053 5.536 -2.507 1.00 94.75 201 GLU A N 1
ATOM 1611 C CA . GLU A 1 201 ? -11.549 6.832 -2.044 1.00 94.75 201 GLU A CA 1
ATOM 1612 C C . GLU A 1 201 ? -10.184 6.669 -1.368 1.00 94.75 201 GLU A C 1
ATOM 1614 O O . GLU A 1 201 ? -9.273 7.450 -1.635 1.00 94.75 201 GLU A O 1
ATOM 1619 N N . THR A 1 202 ? -9.992 5.601 -0.585 1.00 96.56 202 THR A N 1
ATOM 1620 C CA . THR A 1 202 ? -8.689 5.257 -0.005 1.00 96.56 202 THR A CA 1
ATOM 1621 C C . THR A 1 202 ? -7.626 5.096 -1.090 1.00 96.56 202 THR A C 1
ATOM 1623 O O . THR A 1 202 ? -6.576 5.726 -1.005 1.00 96.56 202 THR A O 1
ATOM 1626 N N . ALA A 1 203 ? -7.894 4.327 -2.151 1.00 96.81 203 ALA A N 1
ATOM 1627 C CA . ALA A 1 203 ? -6.939 4.125 -3.240 1.00 96.81 203 ALA A CA 1
ATOM 1628 C C . ALA A 1 203 ? -6.548 5.441 -3.932 1.00 96.81 203 ALA A C 1
ATOM 1630 O O . ALA A 1 203 ? -5.384 5.643 -4.281 1.00 96.81 203 ALA A O 1
ATOM 16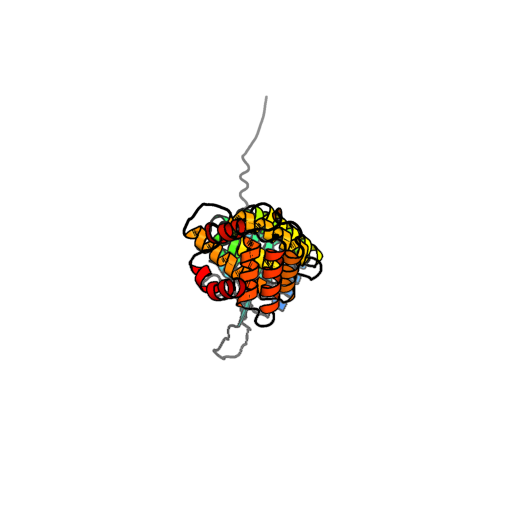31 N N . LYS A 1 204 ? -7.504 6.360 -4.093 1.00 95.56 204 LYS A N 1
ATOM 1632 C CA . LYS A 1 204 ? -7.265 7.686 -4.668 1.00 95.56 204 LYS A CA 1
ATOM 1633 C C . LYS A 1 204 ? -6.374 8.556 -3.775 1.00 95.56 204 LYS A C 1
ATOM 1635 O O . LYS A 1 204 ? -5.437 9.168 -4.284 1.00 95.56 204 LYS A O 1
ATOM 1640 N N . GLN A 1 205 ? -6.629 8.590 -2.466 1.00 95.94 205 GLN A N 1
ATOM 1641 C CA . GLN A 1 205 ? -5.798 9.341 -1.514 1.00 95.94 205 GLN A CA 1
ATOM 1642 C C . GLN A 1 205 ? -4.389 8.742 -1.400 1.00 95.94 205 GLN A C 1
ATOM 1644 O O . GLN A 1 205 ? -3.407 9.477 -1.390 1.00 95.94 205 GLN A O 1
ATOM 1649 N N . LEU A 1 206 ? -4.269 7.412 -1.426 1.00 96.69 206 LEU A N 1
ATOM 1650 C CA . LEU A 1 206 ? -2.981 6.719 -1.483 1.00 96.69 206 LEU A CA 1
ATOM 1651 C C . LEU A 1 206 ? -2.195 7.068 -2.756 1.00 96.69 206 LEU A C 1
ATOM 1653 O O . LEU A 1 206 ? -0.995 7.322 -2.688 1.00 96.69 206 LEU A O 1
ATOM 1657 N N . CYS A 1 207 ? -2.858 7.155 -3.914 1.00 95.19 207 CYS A N 1
ATOM 1658 C CA . CYS A 1 207 ? -2.201 7.609 -5.142 1.00 95.19 207 CYS A CA 1
ATOM 1659 C C . CYS A 1 207 ? -1.660 9.041 -5.014 1.00 95.19 207 CYS A C 1
ATOM 1661 O O . CYS A 1 207 ? -0.529 9.292 -5.418 1.00 95.19 207 CYS A O 1
ATOM 1663 N N . LYS A 1 208 ? -2.430 9.955 -4.410 1.00 94.75 208 LYS A N 1
ATOM 1664 C CA . LYS A 1 208 ? -1.986 11.329 -4.134 1.00 94.75 208 LYS A CA 1
ATOM 1665 C C . LYS A 1 208 ? -0.782 11.349 -3.180 1.00 94.75 208 LYS A C 1
ATOM 1667 O O . LYS A 1 208 ? 0.215 11.993 -3.478 1.00 94.75 208 LYS A O 1
ATOM 1672 N N . LEU A 1 209 ? -0.828 10.572 -2.095 1.00 94.62 209 LEU A N 1
ATOM 1673 C CA . LEU A 1 209 ? 0.279 10.453 -1.138 1.00 94.62 209 LEU A CA 1
ATOM 1674 C C . LEU A 1 209 ? 1.577 9.972 -1.805 1.00 94.62 209 LEU A C 1
ATOM 1676 O O . LEU A 1 209 ? 2.657 10.469 -1.499 1.00 94.62 209 LEU A O 1
ATOM 1680 N N . MET A 1 210 ? 1.473 9.018 -2.733 1.00 92.50 210 MET A N 1
ATOM 1681 C CA . MET A 1 210 ? 2.608 8.529 -3.520 1.00 92.50 210 MET A CA 1
ATOM 1682 C C . MET A 1 210 ? 3.175 9.599 -4.465 1.00 92.50 210 MET A C 1
ATOM 1684 O O . MET A 1 210 ? 4.373 9.586 -4.742 1.00 92.50 210 MET A O 1
ATOM 1688 N N . ASP A 1 211 ? 2.349 10.501 -4.995 1.00 89.94 211 ASP A N 1
ATOM 1689 C CA . ASP A 1 211 ? 2.817 11.619 -5.823 1.00 89.94 211 ASP A CA 1
ATOM 1690 C C . ASP A 1 211 ? 3.550 12.678 -4.988 1.00 89.94 211 ASP A C 1
ATOM 1692 O O . ASP A 1 211 ? 4.572 13.196 -5.439 1.00 89.94 211 ASP A O 1
ATOM 1696 N N . ASP A 1 212 ? 3.079 12.929 -3.765 1.00 90.12 212 ASP A N 1
ATOM 1697 C CA . ASP A 1 212 ? 3.637 13.935 -2.858 1.00 90.12 212 ASP A CA 1
ATOM 1698 C C . ASP A 1 212 ? 4.918 13.462 -2.140 1.00 90.12 212 ASP A C 1
ATOM 1700 O O . ASP A 1 212 ? 5.793 14.279 -1.841 1.00 90.12 212 ASP A O 1
ATOM 1704 N N . ASN A 1 213 ? 5.058 12.157 -1.861 1.00 91.12 213 ASN A N 1
ATOM 1705 C CA . ASN A 1 213 ? 6.193 11.609 -1.115 1.00 91.12 213 ASN A CA 1
ATOM 1706 C C . ASN A 1 213 ? 6.727 10.288 -1.701 1.00 91.12 213 ASN A C 1
ATOM 1708 O O . ASN A 1 213 ? 6.167 9.206 -1.504 1.00 91.12 213 ASN A O 1
ATOM 1712 N N . ASP A 1 214 ? 7.889 10.375 -2.351 1.00 90.56 214 ASP A N 1
ATOM 1713 C CA . ASP A 1 214 ? 8.568 9.232 -2.964 1.00 90.56 214 ASP A CA 1
ATOM 1714 C C . ASP A 1 214 ? 9.006 8.165 -1.936 1.00 90.56 214 ASP A C 1
ATOM 1716 O O . ASP A 1 214 ? 8.954 6.974 -2.259 1.00 90.56 214 ASP A O 1
ATOM 1720 N N . ASP A 1 215 ? 9.363 8.543 -0.701 1.00 91.62 215 ASP A N 1
ATOM 1721 C CA . ASP A 1 215 ? 9.849 7.609 0.331 1.00 91.62 215 ASP A CA 1
ATOM 1722 C C . ASP A 1 215 ? 8.747 6.661 0.833 1.00 91.62 215 ASP A C 1
ATOM 1724 O O . ASP A 1 215 ? 9.022 5.519 1.210 1.00 91.62 215 ASP A O 1
ATOM 1728 N N . LEU A 1 216 ? 7.483 7.095 0.783 1.00 94.69 216 LEU A N 1
ATOM 1729 C CA . LEU A 1 216 ? 6.326 6.276 1.165 1.00 94.69 216 LEU A CA 1
ATOM 1730 C C . LEU A 1 216 ? 5.843 5.352 0.046 1.00 94.69 216 LEU A C 1
ATOM 1732 O O . LEU A 1 216 ? 5.021 4.473 0.299 1.00 94.69 216 LEU A O 1
ATOM 1736 N N . THR A 1 217 ? 6.355 5.501 -1.180 1.00 94.38 217 THR A N 1
ATOM 1737 C CA . THR A 1 217 ? 5.845 4.763 -2.346 1.00 94.38 217 THR A CA 1
ATOM 1738 C C . THR A 1 217 ? 5.831 3.250 -2.128 1.00 94.38 217 THR A C 1
ATOM 1740 O O . THR A 1 217 ? 4.886 2.586 -2.543 1.00 94.38 217 THR A O 1
ATOM 1743 N N . GLY A 1 218 ? 6.851 2.699 -1.459 1.00 94.19 218 GLY A N 1
ATOM 1744 C CA . GLY A 1 218 ? 6.901 1.275 -1.110 1.00 94.19 218 GLY A CA 1
ATOM 1745 C C . GLY A 1 218 ? 5.685 0.831 -0.300 1.00 94.19 218 GLY A C 1
ATOM 1746 O O . GLY A 1 218 ? 4.898 0.010 -0.766 1.00 94.19 218 GLY A O 1
ATOM 1747 N N . ALA A 1 219 ? 5.499 1.444 0.869 1.00 96.56 219 ALA A N 1
ATOM 1748 C CA . ALA A 1 219 ? 4.408 1.122 1.783 1.00 96.56 219 ALA A CA 1
ATOM 1749 C C . ALA A 1 219 ? 3.029 1.404 1.171 1.00 96.56 219 ALA A C 1
ATOM 1751 O O . ALA A 1 219 ? 2.097 0.624 1.349 1.00 96.56 219 ALA A O 1
ATOM 1752 N N . THR A 1 220 ? 2.899 2.477 0.391 1.00 96.75 220 THR A N 1
ATOM 1753 C CA . THR A 1 220 ? 1.658 2.799 -0.318 1.00 96.75 220 THR A CA 1
ATOM 1754 C C . THR A 1 220 ? 1.291 1.727 -1.344 1.00 96.75 220 THR A C 1
ATOM 1756 O O . THR A 1 220 ? 0.131 1.331 -1.432 1.00 96.75 220 THR A O 1
ATOM 1759 N N . ILE A 1 221 ? 2.264 1.227 -2.111 1.00 94.94 221 ILE A N 1
ATOM 1760 C CA . ILE A 1 221 ? 2.039 0.154 -3.087 1.00 94.94 221 ILE A CA 1
ATOM 1761 C C . ILE A 1 221 ? 1.685 -1.161 -2.390 1.00 94.94 221 ILE A C 1
ATOM 1763 O O . ILE A 1 221 ? 0.791 -1.868 -2.856 1.00 94.94 221 ILE A O 1
ATOM 1767 N N . ASP A 1 222 ? 2.340 -1.483 -1.276 1.00 95.44 222 ASP A N 1
ATOM 1768 C CA . ASP A 1 222 ? 2.016 -2.672 -0.483 1.00 95.44 222 ASP A CA 1
ATOM 1769 C C . ASP A 1 222 ? 0.590 -2.588 0.081 1.00 95.44 222 ASP A C 1
ATOM 1771 O O . ASP A 1 222 ? -0.184 -3.535 -0.060 1.00 95.44 222 ASP A O 1
ATOM 1775 N N . CYS A 1 223 ? 0.196 -1.418 0.589 1.00 96.62 223 CYS A N 1
ATOM 1776 C CA . CYS A 1 223 ? -1.167 -1.139 1.033 1.00 96.62 223 CYS A CA 1
ATOM 1777 C C . CYS A 1 223 ? -2.185 -1.296 -0.115 1.00 96.62 223 CYS A C 1
ATOM 1779 O O . CYS A 1 223 ? -3.167 -2.021 0.019 1.00 96.62 223 CYS A O 1
ATOM 1781 N N . LEU A 1 224 ? -1.923 -0.704 -1.289 1.00 95.44 224 LEU A N 1
ATOM 1782 C CA . LEU A 1 224 ? -2.778 -0.839 -2.479 1.00 95.44 224 LEU A CA 1
ATOM 1783 C C . LEU A 1 224 ? -2.913 -2.291 -2.963 1.00 95.44 224 LEU A C 1
ATOM 1785 O O . LEU A 1 224 ? -3.970 -2.663 -3.468 1.00 95.44 224 LEU A O 1
ATOM 1789 N N . ASN A 1 225 ? -1.858 -3.102 -2.832 1.00 93.25 225 ASN A N 1
ATOM 1790 C CA . ASN A 1 225 ? -1.897 -4.529 -3.160 1.00 93.25 225 ASN A CA 1
ATOM 1791 C C . ASN A 1 225 ? -2.705 -5.344 -2.141 1.00 93.25 225 ASN A C 1
ATOM 1793 O O . ASN A 1 225 ? -3.303 -6.350 -2.521 1.00 93.25 225 ASN A O 1
ATOM 1797 N N . ALA A 1 226 ? -2.692 -4.938 -0.869 1.00 94.81 226 ALA A N 1
ATOM 1798 C CA . ALA A 1 226 ? -3.447 -5.578 0.203 1.00 94.81 226 ALA A CA 1
ATOM 1799 C C . ALA A 1 226 ? -4.944 -5.226 0.163 1.00 94.81 226 ALA A C 1
ATOM 1801 O O . ALA A 1 226 ? -5.770 -6.034 0.581 1.00 94.81 226 ALA A O 1
ATOM 1802 N N . LEU A 1 227 ? -5.305 -4.055 -0.370 1.00 93.12 227 LEU A N 1
ATOM 1803 C CA . LEU A 1 227 ? -6.699 -3.689 -0.608 1.00 93.12 227 LEU A CA 1
ATOM 1804 C C . LEU A 1 227 ? -7.305 -4.557 -1.723 1.00 93.12 227 LEU A C 1
ATOM 1806 O O . LEU A 1 227 ? -6.778 -4.649 -2.837 1.00 93.12 227 LEU A O 1
ATOM 1810 N N . GLU A 1 228 ? -8.473 -5.144 -1.465 1.00 90.81 228 GLU A N 1
ATOM 1811 C CA . GLU A 1 228 ? -9.222 -5.927 -2.454 1.00 90.81 228 GLU A CA 1
ATOM 1812 C C . GLU A 1 228 ? -9.957 -5.017 -3.454 1.00 90.81 228 GLU A C 1
ATOM 1814 O O . GLU A 1 228 ? -11.181 -4.987 -3.551 1.00 90.81 228 GLU A O 1
ATOM 1819 N N . LEU A 1 229 ? -9.189 -4.242 -4.221 1.00 92.06 229 LEU A N 1
ATOM 1820 C CA . LEU A 1 229 ? -9.722 -3.288 -5.188 1.00 92.06 229 LEU A CA 1
ATOM 1821 C C . LEU A 1 229 ? -10.446 -4.007 -6.338 1.00 92.06 229 LEU A C 1
ATOM 1823 O O . LEU A 1 229 ? -9.977 -5.034 -6.853 1.00 92.06 229 LEU A O 1
ATOM 1827 N N . ASP A 1 230 ? -11.556 -3.427 -6.790 1.00 91.69 230 ASP A N 1
ATOM 1828 C CA . ASP A 1 230 ? -12.261 -3.897 -7.978 1.00 91.69 230 ASP A CA 1
ATOM 1829 C C . ASP A 1 230 ? -11.436 -3.665 -9.262 1.00 91.69 230 ASP A C 1
ATOM 1831 O O . ASP A 1 230 ? -10.388 -3.009 -9.277 1.00 91.69 230 ASP A O 1
ATOM 1835 N N . SER A 1 231 ? -11.884 -4.236 -10.381 1.00 89.62 231 SER A N 1
ATOM 1836 C CA . SER A 1 231 ? -11.134 -4.139 -11.637 1.00 89.62 231 SER A CA 1
ATOM 1837 C C . SER A 1 231 ? -11.066 -2.727 -12.222 1.00 89.62 231 SER A C 1
ATOM 1839 O O . SER A 1 231 ? -10.157 -2.456 -13.007 1.00 89.62 231 SER A O 1
ATOM 1841 N N . GLU A 1 232 ? -12.026 -1.860 -11.896 1.00 91.06 232 GLU A N 1
ATOM 1842 C CA . GLU A 1 232 ? -12.105 -0.501 -12.434 1.00 91.06 232 GLU A CA 1
ATOM 1843 C C . GLU A 1 232 ? -11.141 0.425 -11.689 1.00 91.06 232 GLU A C 1
ATOM 1845 O O . GLU A 1 232 ? -10.293 1.065 -12.312 1.00 91.06 232 GLU A O 1
ATOM 1850 N N . ILE A 1 233 ? -11.177 0.404 -10.357 1.00 91.81 233 ILE A N 1
ATOM 1851 C CA . ILE A 1 233 ? -10.263 1.136 -9.480 1.00 91.81 233 ILE A CA 1
ATOM 1852 C C . ILE A 1 233 ? -8.829 0.654 -9.711 1.00 91.81 233 ILE A C 1
ATOM 1854 O O . ILE A 1 233 ? -7.927 1.475 -9.870 1.00 91.81 233 ILE A O 1
ATOM 1858 N N . LYS A 1 234 ? -8.594 -0.662 -9.843 1.00 90.94 234 LYS A N 1
ATOM 1859 C CA . LYS A 1 234 ? -7.264 -1.188 -10.212 1.00 90.94 234 LYS A CA 1
ATOM 1860 C C . LYS A 1 234 ? -6.757 -0.609 -11.529 1.00 90.94 234 LYS A C 1
ATOM 1862 O O . LYS A 1 234 ? -5.569 -0.314 -11.640 1.00 90.94 234 LYS A O 1
ATOM 1867 N N . ALA A 1 235 ? -7.621 -0.446 -12.533 1.00 90.56 235 ALA A N 1
ATOM 1868 C CA . ALA A 1 235 ? -7.224 0.161 -13.801 1.00 90.56 235 ALA A CA 1
ATOM 1869 C C . ALA A 1 235 ? -6.833 1.638 -13.621 1.00 90.56 235 ALA A C 1
ATOM 1871 O O . ALA A 1 235 ? -5.787 2.041 -14.124 1.00 90.56 235 ALA A O 1
ATOM 1872 N N . GLN A 1 236 ? -7.600 2.401 -12.835 1.00 92.00 236 GLN A N 1
ATOM 1873 C CA . GLN A 1 236 ? -7.288 3.799 -12.518 1.00 92.00 236 GLN A CA 1
ATOM 1874 C C . GLN A 1 236 ? -5.953 3.936 -11.770 1.00 92.00 236 GLN A C 1
ATOM 1876 O O . GLN A 1 236 ? -5.099 4.717 -12.181 1.00 92.00 236 GLN A O 1
ATOM 1881 N N . VAL A 1 237 ? -5.725 3.126 -10.730 1.00 93.62 237 VAL A N 1
ATOM 1882 C CA . VAL A 1 237 ? -4.460 3.106 -9.973 1.00 93.62 237 VAL A CA 1
ATOM 1883 C C . VAL A 1 237 ? -3.279 2.780 -10.895 1.00 93.62 237 VAL A C 1
ATOM 1885 O O . VAL A 1 237 ? -2.236 3.434 -10.839 1.00 93.62 237 VAL A O 1
ATOM 1888 N N . ARG A 1 238 ? -3.440 1.807 -11.802 1.00 92.06 238 ARG A N 1
ATOM 1889 C CA . ARG A 1 238 ? -2.415 1.468 -12.804 1.00 92.06 238 ARG A CA 1
ATOM 1890 C C . ARG A 1 238 ? -2.125 2.628 -13.751 1.00 92.06 238 ARG A C 1
ATOM 1892 O O . ARG A 1 238 ? -0.957 2.854 -14.065 1.00 92.06 238 ARG A O 1
ATOM 1899 N N . ASP A 1 239 ? -3.149 3.334 -14.215 1.00 92.00 239 ASP A N 1
ATOM 1900 C CA . ASP A 1 239 ? -2.979 4.482 -15.105 1.00 92.00 239 ASP A CA 1
ATOM 1901 C C . ASP A 1 239 ? -2.255 5.634 -14.399 1.00 92.00 239 ASP A C 1
ATOM 1903 O O . ASP A 1 239 ? -1.342 6.214 -14.990 1.00 92.00 239 ASP A O 1
ATOM 1907 N N . THR A 1 240 ? -2.562 5.894 -13.123 1.00 93.62 240 THR A N 1
ATOM 1908 C CA . THR A 1 240 ? -1.848 6.880 -12.296 1.00 93.62 240 THR A CA 1
ATOM 1909 C C . THR A 1 240 ? -0.378 6.505 -12.106 1.00 93.62 240 THR A C 1
ATOM 1911 O O . THR A 1 240 ? 0.509 7.311 -12.378 1.00 93.62 240 THR A O 1
ATOM 1914 N N . ILE A 1 241 ? -0.085 5.253 -11.737 1.00 93.75 241 ILE A N 1
ATOM 1915 C CA . ILE A 1 241 ? 1.299 4.775 -11.578 1.00 93.75 241 ILE A CA 1
ATOM 1916 C C . ILE A 1 241 ? 2.067 4.853 -12.901 1.00 93.75 241 ILE A C 1
ATOM 1918 O O . ILE A 1 241 ? 3.229 5.262 -12.939 1.00 93.75 241 ILE A O 1
ATOM 1922 N N . LEU A 1 242 ? 1.427 4.479 -14.010 1.00 93.12 242 LEU A N 1
ATOM 1923 C CA . LEU A 1 242 ? 2.032 4.581 -15.331 1.00 93.12 242 LEU A CA 1
ATOM 1924 C C . LEU A 1 242 ? 2.298 6.041 -15.712 1.00 93.12 242 LEU A C 1
ATOM 1926 O O . LEU A 1 242 ? 3.357 6.324 -16.273 1.00 93.12 242 LEU A O 1
ATOM 1930 N N . ALA A 1 243 ? 1.381 6.956 -15.386 1.00 92.94 243 ALA A N 1
ATOM 1931 C CA . ALA A 1 243 ? 1.566 8.388 -15.578 1.00 92.94 243 ALA A CA 1
ATOM 1932 C C . ALA A 1 243 ? 2.770 8.905 -14.774 1.00 92.94 243 ALA A C 1
ATOM 1934 O O . ALA A 1 243 ? 3.641 9.540 -15.375 1.00 92.94 243 ALA A O 1
ATOM 1935 N N . LYS A 1 244 ? 2.895 8.537 -13.488 1.00 92.19 244 LYS A N 1
ATOM 1936 C CA . LYS A 1 244 ? 4.049 8.874 -12.630 1.00 92.19 244 LYS A CA 1
ATOM 1937 C C . LYS A 1 244 ? 5.369 8.378 -13.231 1.00 92.19 244 LYS A C 1
ATOM 1939 O O . LYS A 1 244 ? 6.309 9.162 -13.377 1.00 92.19 244 LYS A O 1
ATOM 1944 N N . ILE A 1 245 ? 5.427 7.120 -13.693 1.00 91.88 245 ILE A N 1
ATOM 1945 C CA . ILE A 1 245 ? 6.610 6.573 -14.391 1.00 91.88 245 ILE A CA 1
ATOM 1946 C C . ILE A 1 245 ? 6.963 7.406 -15.626 1.00 91.88 245 ILE A C 1
ATOM 1948 O O . ILE A 1 245 ? 8.128 7.747 -15.830 1.00 91.88 245 ILE A O 1
ATOM 1952 N N . THR A 1 246 ? 5.974 7.743 -16.458 1.00 90.69 246 THR A N 1
ATOM 1953 C CA . THR A 1 246 ? 6.216 8.502 -17.695 1.00 90.69 246 THR A CA 1
ATOM 1954 C C . THR A 1 246 ? 6.533 9.979 -17.471 1.00 90.69 246 THR A C 1
ATOM 1956 O O . THR A 1 246 ? 7.186 10.575 -18.323 1.00 90.69 246 THR A O 1
ATOM 1959 N N . GLY A 1 247 ? 6.091 10.557 -16.352 1.00 86.62 247 GLY A N 1
ATOM 1960 C CA . GLY A 1 247 ? 6.333 11.953 -15.982 1.00 86.62 247 GLY A CA 1
ATOM 1961 C C . GLY A 1 247 ? 7.751 12.230 -15.474 1.00 86.62 247 GLY A C 1
ATOM 1962 O O . GLY A 1 247 ? 8.151 13.388 -15.437 1.00 86.62 247 GLY A O 1
ATOM 1963 N N . GLY A 1 248 ? 8.518 11.184 -15.142 1.00 81.31 248 GLY A N 1
ATOM 1964 C CA . GLY A 1 248 ? 9.896 11.292 -14.652 1.00 81.31 248 GLY A CA 1
ATOM 1965 C C . GLY A 1 248 ? 10.035 10.852 -13.196 1.00 81.31 248 GLY A C 1
ATOM 1966 O O . GLY A 1 248 ? 10.154 11.677 -12.300 1.00 81.31 248 GLY A O 1
ATOM 1967 N N . THR A 1 249 ? 10.026 9.538 -12.961 1.00 84.44 249 THR A N 1
ATOM 1968 C CA . THR A 1 249 ? 10.213 8.943 -11.624 1.00 84.44 249 THR A CA 1
ATOM 1969 C C . THR A 1 249 ? 11.694 8.806 -11.246 1.00 84.44 249 THR A C 1
ATOM 1971 O O . THR A 1 249 ? 12.557 8.631 -12.105 1.00 84.44 249 THR A O 1
ATOM 1974 N N . ASN A 1 250 ? 11.985 8.819 -9.944 1.00 85.19 250 ASN A N 1
ATOM 1975 C CA . ASN A 1 250 ? 13.305 8.530 -9.386 1.00 85.19 250 ASN A CA 1
ATOM 1976 C C . ASN A 1 250 ? 13.734 7.057 -9.594 1.00 85.19 250 ASN A C 1
ATOM 1978 O O . ASN A 1 250 ? 12.940 6.126 -9.429 1.00 85.19 250 ASN A O 1
ATOM 1982 N N . LEU A 1 251 ? 15.027 6.827 -9.857 1.00 87.38 251 LEU A N 1
ATOM 1983 C CA . LEU A 1 251 ? 15.641 5.494 -9.947 1.00 87.38 251 LEU A CA 1
ATOM 1984 C C . LEU A 1 251 ? 15.375 4.610 -8.711 1.00 87.38 251 LEU A C 1
ATOM 1986 O O . LEU A 1 251 ? 15.266 3.393 -8.856 1.00 87.38 251 LEU A O 1
ATOM 1990 N N . LYS A 1 252 ? 15.264 5.199 -7.511 1.00 88.75 252 LYS A N 1
ATOM 1991 C CA . LYS A 1 252 ? 14.987 4.475 -6.254 1.00 88.75 252 LYS A CA 1
ATOM 1992 C C . LYS A 1 252 ? 13.579 3.868 -6.228 1.00 88.75 252 LYS A C 1
ATOM 1994 O O . LYS A 1 252 ? 13.400 2.741 -5.775 1.00 88.75 252 LYS A O 1
ATOM 1999 N N . VAL A 1 253 ? 12.595 4.597 -6.753 1.00 90.94 253 VAL A N 1
ATOM 2000 C CA . VAL A 1 253 ? 11.165 4.260 -6.659 1.00 90.94 253 VAL A CA 1
ATOM 2001 C C . VAL A 1 253 ? 10.695 3.402 -7.836 1.00 90.94 253 VAL A C 1
ATOM 2003 O O . VAL A 1 253 ? 9.831 2.534 -7.683 1.00 90.94 253 VAL A O 1
ATOM 2006 N N . PHE A 1 254 ? 11.300 3.584 -9.015 1.00 92.69 254 PHE A N 1
ATOM 2007 C CA . PHE A 1 254 ? 10.901 2.889 -10.239 1.00 92.69 254 PHE A CA 1
ATOM 2008 C C . PHE A 1 254 ? 10.751 1.359 -10.099 1.00 92.69 254 PHE A C 1
ATOM 2010 O O . PHE A 1 254 ? 9.744 0.838 -10.582 1.00 92.69 254 PHE A O 1
ATOM 2017 N N . PRO A 1 255 ? 11.672 0.603 -9.456 1.00 92.31 255 PRO A N 1
ATOM 2018 C CA . PRO A 1 255 ? 11.536 -0.850 -9.337 1.00 92.31 255 PRO A CA 1
ATOM 2019 C C . PRO A 1 255 ? 10.229 -1.294 -8.674 1.00 92.31 255 PRO A C 1
ATOM 2021 O O . PRO A 1 255 ? 9.645 -2.300 -9.088 1.00 92.31 255 PRO A O 1
ATOM 2024 N N . VAL A 1 256 ? 9.761 -0.553 -7.667 1.00 92.94 256 VAL A N 1
ATOM 2025 C CA . VAL A 1 256 ? 8.521 -0.851 -6.939 1.00 92.94 256 VAL A CA 1
ATOM 2026 C C . VAL A 1 256 ? 7.318 -0.624 -7.853 1.00 92.94 256 VAL A C 1
ATOM 2028 O O . VAL A 1 256 ? 6.528 -1.543 -8.070 1.00 92.94 256 VAL A O 1
ATOM 2031 N N . LEU A 1 257 ? 7.240 0.547 -8.490 1.00 93.19 257 LEU A N 1
ATOM 2032 C CA . LEU A 1 257 ? 6.154 0.885 -9.417 1.00 93.19 257 LEU A CA 1
ATOM 2033 C C . LEU A 1 257 ? 6.102 -0.062 -10.620 1.00 93.19 257 LEU A C 1
ATOM 2035 O O . LEU A 1 257 ? 5.037 -0.534 -11.019 1.00 93.19 257 LEU A O 1
ATOM 2039 N N . PHE A 1 258 ? 7.266 -0.391 -11.181 1.00 91.50 258 PHE A N 1
ATOM 2040 C CA . PHE A 1 258 ? 7.376 -1.349 -12.274 1.00 91.50 258 PHE A CA 1
ATOM 2041 C C . PHE A 1 258 ? 6.834 -2.721 -11.864 1.00 91.50 258 PHE A C 1
ATOM 2043 O O . PHE A 1 258 ? 6.108 -3.353 -12.628 1.00 91.50 258 PHE A O 1
ATOM 2050 N N . SER A 1 259 ? 7.128 -3.162 -10.639 1.00 90.62 259 SER A N 1
ATOM 2051 C CA . SER A 1 259 ? 6.632 -4.437 -10.115 1.00 90.62 259 SER A CA 1
ATOM 2052 C C . SER A 1 259 ? 5.120 -4.478 -10.018 1.00 90.62 259 SER A C 1
ATOM 2054 O O . SER A 1 259 ? 4.521 -5.461 -10.445 1.00 90.62 259 SER A O 1
ATOM 2056 N N . PHE A 1 260 ? 4.521 -3.405 -9.505 1.00 90.62 260 PHE A N 1
ATOM 2057 C CA . PHE A 1 260 ? 3.073 -3.271 -9.426 1.00 90.62 260 PHE A CA 1
ATOM 2058 C C . PHE A 1 260 ? 2.421 -3.342 -10.813 1.00 90.62 260 PHE A C 1
ATOM 2060 O O . PHE A 1 260 ? 1.444 -4.055 -11.024 1.00 90.62 260 PHE A O 1
ATOM 2067 N N . LEU A 1 261 ? 2.984 -2.651 -11.809 1.00 90.06 261 LEU A N 1
ATOM 2068 C CA . LEU A 1 261 ? 2.422 -2.691 -13.160 1.00 90.06 261 LEU A CA 1
ATOM 2069 C C . LEU A 1 261 ? 2.501 -4.088 -13.783 1.00 90.06 261 LEU A C 1
ATOM 2071 O O . LEU A 1 261 ? 1.568 -4.488 -14.490 1.00 90.06 261 LEU A O 1
ATOM 2075 N N . MET A 1 262 ? 3.599 -4.810 -13.540 1.00 86.62 262 MET A N 1
ATOM 2076 C CA . MET A 1 262 ? 3.845 -6.126 -14.129 1.00 86.62 262 MET A CA 1
ATOM 2077 C C . MET A 1 262 ? 3.103 -7.272 -13.427 1.00 86.62 262 MET A C 1
ATOM 2079 O O . MET A 1 262 ? 2.852 -8.284 -14.082 1.00 86.62 262 MET A O 1
ATOM 2083 N N . SER A 1 263 ? 2.733 -7.140 -12.147 1.00 82.56 263 SER A N 1
ATOM 2084 C CA . SER A 1 263 ? 2.092 -8.217 -11.372 1.00 82.56 263 SER A CA 1
ATOM 2085 C C . SER A 1 263 ? 0.715 -8.627 -11.915 1.00 82.56 263 SER A C 1
ATOM 2087 O O . SER A 1 263 ? 0.404 -9.814 -11.935 1.00 82.56 263 SER A O 1
ATOM 2089 N N . ASP A 1 264 ? -0.071 -7.674 -12.431 1.00 72.00 264 ASP A N 1
ATOM 2090 C CA . ASP A 1 264 ? -1.428 -7.901 -12.970 1.00 72.00 264 ASP A CA 1
ATOM 2091 C C . ASP A 1 264 ? -1.561 -7.490 -14.456 1.00 72.00 264 ASP A C 1
ATOM 2093 O O . ASP A 1 264 ? -2.553 -6.923 -14.924 1.00 72.00 264 ASP A O 1
ATOM 2097 N N . CYS A 1 265 ? -0.497 -7.690 -15.239 1.00 70.12 265 CYS A N 1
ATOM 2098 C CA . CYS A 1 265 ? -0.478 -7.295 -16.648 1.00 70.12 265 CYS A CA 1
ATOM 2099 C C . CYS A 1 265 ? -1.349 -8.222 -17.524 1.00 70.12 265 CYS A C 1
ATOM 2101 O O . CYS A 1 265 ? -0.924 -9.306 -17.929 1.00 70.12 265 CYS A O 1
ATOM 2103 N N . LYS A 1 266 ? -2.552 -7.760 -17.897 1.00 72.62 266 LYS A N 1
ATOM 2104 C CA . LYS A 1 266 ? -3.421 -8.418 -18.895 1.00 72.62 266 LYS A CA 1
ATOM 2105 C C . LYS A 1 266 ? -2.866 -8.303 -20.323 1.00 72.62 266 LYS A C 1
ATOM 2107 O O . LYS A 1 266 ? -2.200 -7.330 -20.680 1.00 72.62 266 LYS A O 1
ATOM 2112 N N . SER A 1 267 ? -3.210 -9.273 -21.173 1.00 64.69 267 SER A N 1
ATOM 2113 C CA . SER A 1 267 ? -2.698 -9.415 -22.546 1.00 64.69 267 SER A CA 1
ATOM 2114 C C . SER A 1 267 ? -2.998 -8.248 -23.489 1.00 64.69 267 SER A C 1
ATOM 2116 O O . SER A 1 267 ? -2.178 -7.952 -24.354 1.00 64.69 267 SER A O 1
ATOM 2118 N N . SER A 1 268 ? -4.139 -7.573 -23.340 1.00 73.44 268 SER A N 1
ATOM 2119 C CA . SER A 1 268 ? -4.554 -6.489 -24.242 1.00 73.44 268 SER A CA 1
ATOM 2120 C C . SER A 1 268 ? -3.767 -5.193 -24.036 1.00 73.44 268 SER A C 1
ATOM 2122 O O . SER A 1 268 ? -3.517 -4.467 -24.994 1.00 73.44 268 SER A O 1
ATOM 2124 N N . ASN A 1 269 ? -3.350 -4.911 -22.799 1.00 78.12 269 ASN A N 1
ATOM 2125 C CA . ASN A 1 269 ? -2.794 -3.606 -22.417 1.00 78.12 269 ASN A CA 1
ATOM 2126 C C . ASN A 1 269 ? -1.274 -3.638 -22.233 1.00 78.12 269 ASN A C 1
ATOM 2128 O O . ASN A 1 269 ? -0.645 -2.600 -22.054 1.00 78.12 269 ASN A O 1
ATOM 2132 N N . ILE A 1 270 ? -0.666 -4.820 -22.307 1.00 85.06 270 ILE A N 1
ATOM 2133 C CA . ILE A 1 270 ? 0.754 -5.002 -22.024 1.00 85.06 270 ILE A CA 1
ATOM 2134 C C . ILE A 1 270 ? 1.655 -4.225 -22.990 1.00 85.06 270 ILE A C 1
ATOM 2136 O O . ILE A 1 270 ? 2.562 -3.531 -22.547 1.00 85.06 270 ILE A O 1
ATOM 2140 N N . LEU A 1 271 ? 1.399 -4.272 -24.300 1.00 87.88 271 LEU A N 1
ATOM 2141 C CA . LEU A 1 271 ? 2.296 -3.676 -25.292 1.00 87.88 271 LEU A CA 1
ATOM 2142 C C . LEU A 1 271 ? 2.366 -2.136 -25.180 1.00 87.88 271 LEU A C 1
ATOM 2144 O O . LEU A 1 271 ? 3.483 -1.619 -25.087 1.00 87.88 271 LEU A O 1
ATOM 2148 N N . PRO A 1 272 ? 1.241 -1.389 -25.115 1.00 89.19 272 PRO A N 1
ATOM 2149 C CA . PRO A 1 272 ? 1.278 0.054 -24.867 1.00 89.19 272 PRO A CA 1
ATOM 2150 C C . PRO A 1 272 ? 1.962 0.426 -23.545 1.00 89.19 272 PRO A C 1
ATOM 2152 O O . PRO A 1 272 ? 2.729 1.389 -23.497 1.00 89.19 272 PRO A O 1
ATOM 2155 N N . THR A 1 273 ? 1.724 -0.344 -22.477 1.00 90.00 273 THR A N 1
ATOM 2156 C CA . THR A 1 273 ? 2.362 -0.125 -21.173 1.00 90.00 273 THR A CA 1
ATOM 2157 C C . THR A 1 273 ? 3.877 -0.323 -21.253 1.00 90.00 273 THR A C 1
ATOM 2159 O O . THR A 1 273 ? 4.625 0.547 -20.811 1.00 90.00 273 THR A O 1
ATOM 2162 N N . LEU A 1 274 ? 4.352 -1.402 -21.886 1.00 90.44 274 LEU A N 1
ATOM 2163 C CA . LEU A 1 274 ? 5.785 -1.655 -22.064 1.00 90.44 274 LEU A CA 1
ATOM 2164 C C . LEU A 1 274 ? 6.465 -0.584 -22.928 1.00 90.44 274 LEU A C 1
ATOM 2166 O O . LEU A 1 274 ? 7.582 -0.184 -22.617 1.00 90.44 274 LEU A O 1
ATOM 2170 N N . MET A 1 275 ? 5.797 -0.063 -23.964 1.00 90.94 275 MET A N 1
ATOM 2171 C CA . MET A 1 275 ? 6.332 1.045 -24.770 1.00 90.94 275 MET A CA 1
ATOM 2172 C C . MET A 1 275 ? 6.532 2.322 -23.946 1.00 90.94 275 MET A C 1
ATOM 2174 O O . MET A 1 275 ? 7.567 2.980 -24.069 1.00 90.94 275 MET A O 1
ATOM 2178 N N . LYS A 1 276 ? 5.564 2.666 -23.089 1.00 92.38 276 LYS A N 1
ATOM 2179 C CA . LYS A 1 276 ? 5.669 3.806 -22.168 1.00 92.38 276 LYS A CA 1
ATOM 2180 C C . LYS A 1 276 ? 6.804 3.603 -21.159 1.00 92.38 276 LYS A C 1
ATOM 2182 O O . LYS A 1 276 ? 7.647 4.484 -21.014 1.00 92.38 276 LYS A O 1
ATOM 2187 N N . ILE A 1 277 ? 6.884 2.417 -20.551 1.00 92.25 277 ILE A N 1
ATOM 2188 C CA . ILE A 1 277 ? 7.952 2.048 -19.609 1.00 92.25 277 ILE A CA 1
ATOM 2189 C C . ILE A 1 277 ? 9.329 2.105 -20.279 1.00 92.25 277 ILE A C 1
ATOM 2191 O O . ILE A 1 277 ? 10.262 2.662 -19.714 1.00 92.25 277 ILE A O 1
ATOM 2195 N N . ARG A 1 278 ? 9.461 1.585 -21.502 1.00 92.31 278 ARG A N 1
ATOM 2196 C CA . ARG A 1 278 ? 10.697 1.636 -22.297 1.00 92.31 278 ARG A CA 1
ATOM 2197 C C . ARG A 1 278 ? 11.189 3.066 -22.495 1.00 92.31 278 ARG A C 1
ATOM 2199 O O . ARG A 1 278 ? 12.379 3.322 -22.354 1.00 92.31 278 ARG A O 1
ATOM 2206 N N . ASN A 1 279 ? 10.291 3.984 -22.847 1.00 91.75 279 ASN A N 1
ATOM 2207 C CA . ASN A 1 279 ? 10.656 5.383 -23.058 1.00 91.75 279 ASN A CA 1
ATOM 2208 C C . ASN A 1 279 ? 11.056 6.067 -21.742 1.00 91.75 279 ASN A C 1
ATOM 2210 O O . ASN A 1 279 ? 12.024 6.819 -21.732 1.00 91.75 279 ASN A O 1
ATOM 2214 N N . ALA A 1 280 ? 10.361 5.771 -20.639 1.00 91.38 280 ALA A N 1
ATOM 2215 C CA . ALA A 1 280 ? 10.731 6.278 -19.319 1.00 91.38 280 ALA A CA 1
ATOM 2216 C C . ALA A 1 280 ? 12.109 5.755 -18.873 1.00 91.38 280 ALA A C 1
ATOM 2218 O O . ALA A 1 280 ? 12.948 6.528 -18.420 1.00 91.38 280 ALA A O 1
ATOM 2219 N N . LEU A 1 281 ? 12.373 4.458 -19.066 1.00 89.69 281 LEU A N 1
ATOM 2220 C CA . LEU A 1 281 ? 13.668 3.831 -18.785 1.00 89.69 281 LEU A CA 1
ATOM 2221 C C . LEU A 1 281 ? 14.810 4.490 -19.555 1.00 89.69 281 LEU A C 1
ATOM 2223 O O . LEU A 1 281 ? 15.838 4.802 -18.972 1.00 89.69 281 LEU A O 1
ATOM 2227 N N . ASP A 1 282 ? 14.629 4.733 -20.847 1.00 89.44 282 ASP A N 1
ATOM 2228 C CA . ASP A 1 282 ? 15.627 5.405 -21.683 1.00 89.44 282 ASP A CA 1
ATOM 2229 C C . ASP A 1 282 ? 16.005 6.794 -21.153 1.00 89.44 282 ASP A C 1
ATOM 2231 O O . ASP A 1 282 ? 17.183 7.146 -21.081 1.00 89.44 282 ASP A O 1
ATOM 2235 N N . MET A 1 283 ? 15.006 7.557 -20.706 1.00 87.25 283 MET A N 1
ATOM 2236 C CA . MET A 1 283 ? 15.218 8.881 -20.130 1.00 87.25 283 MET A CA 1
ATOM 2237 C C . MET A 1 283 ? 15.974 8.807 -18.798 1.00 87.25 283 MET A C 1
ATOM 2239 O O . MET A 1 283 ? 16.964 9.510 -18.617 1.00 87.25 283 MET A O 1
ATOM 2243 N N . MET A 1 284 ? 15.549 7.925 -17.886 1.00 85.75 284 MET A N 1
ATOM 2244 C CA . MET A 1 284 ? 16.168 7.774 -16.560 1.00 85.75 284 MET A CA 1
ATOM 2245 C C . MET A 1 284 ? 17.614 7.276 -16.625 1.00 85.75 284 MET A C 1
ATOM 2247 O O . MET A 1 284 ? 18.433 7.616 -15.780 1.00 85.75 284 MET A O 1
ATOM 2251 N N . MET A 1 285 ? 17.924 6.435 -17.607 1.00 83.44 285 MET A N 1
ATOM 2252 C CA . MET A 1 285 ? 19.225 5.779 -17.709 1.00 83.44 285 MET A CA 1
ATOM 2253 C C . MET A 1 285 ? 20.237 6.582 -18.539 1.00 83.44 285 MET A C 1
ATOM 2255 O O . MET A 1 285 ? 21.428 6.320 -18.441 1.00 83.44 285 MET A O 1
ATOM 2259 N N . SER A 1 286 ? 19.783 7.578 -19.309 1.00 79.56 286 SER A N 1
ATOM 2260 C CA . SER A 1 286 ? 20.659 8.528 -20.016 1.00 79.56 286 SER A CA 1
ATOM 2261 C C . SER A 1 286 ? 21.273 9.598 -19.095 1.00 79.56 286 SER A C 1
ATOM 2263 O O . SER A 1 286 ? 22.004 10.460 -19.579 1.00 79.56 286 SER A O 1
ATOM 2265 N N . SER A 1 287 ? 20.953 9.617 -17.793 1.00 69.56 287 SER A N 1
ATOM 2266 C CA . SER A 1 287 ? 21.493 10.614 -16.861 1.00 69.56 287 SER A CA 1
ATOM 2267 C C . SER A 1 287 ? 22.991 10.385 -16.610 1.00 69.56 287 SER A C 1
ATOM 2269 O O . SER A 1 287 ? 23.428 9.286 -16.282 1.00 69.56 287 SER A O 1
ATOM 2271 N N . SER A 1 288 ? 23.803 11.428 -16.753 1.00 54.56 288 SER A N 1
ATOM 2272 C CA . SER A 1 288 ? 25.273 11.353 -16.709 1.00 54.56 288 SER A CA 1
ATOM 2273 C C . SER A 1 288 ? 25.883 11.497 -15.305 1.00 54.56 288 SER A C 1
ATOM 2275 O O . SER A 1 288 ? 27.071 11.785 -15.177 1.00 54.56 288 SER A O 1
ATOM 2277 N N . GLU A 1 289 ? 25.087 11.369 -14.244 1.00 58.88 289 GLU A N 1
ATOM 2278 C CA . GLU A 1 289 ? 25.570 11.514 -12.867 1.00 58.88 289 GLU A CA 1
ATOM 2279 C C . GLU A 1 289 ? 26.000 10.161 -12.289 1.00 58.88 289 GLU A C 1
ATOM 2281 O O . GLU A 1 289 ? 25.224 9.437 -11.673 1.00 58.88 289 GLU A O 1
ATOM 2286 N N . ASP A 1 290 ? 27.273 9.817 -12.459 1.00 62.06 290 ASP A N 1
ATOM 2287 C CA . ASP A 1 290 ? 27.838 8.572 -11.932 1.00 62.06 290 ASP A CA 1
ATOM 2288 C C . ASP A 1 290 ? 28.109 8.667 -10.422 1.00 62.06 290 ASP A C 1
ATOM 2290 O O . ASP A 1 290 ? 29.241 8.827 -9.960 1.00 62.06 290 ASP A O 1
ATOM 2294 N N . SER A 1 291 ? 27.049 8.557 -9.620 1.00 77.44 291 SER A N 1
ATOM 2295 C CA . SER A 1 291 ? 27.173 8.277 -8.189 1.00 77.44 291 SER A CA 1
ATOM 2296 C C . SER A 1 291 ? 27.063 6.770 -7.925 1.00 77.44 291 SER A C 1
ATOM 2298 O O . SER A 1 291 ? 26.308 6.052 -8.586 1.00 77.44 291 SER A O 1
ATOM 2300 N N . LYS A 1 292 ? 27.782 6.271 -6.909 1.00 78.94 292 LYS A N 1
ATOM 2301 C CA . LYS A 1 292 ? 27.690 4.858 -6.480 1.00 78.94 292 LYS A CA 1
ATOM 2302 C C . LYS A 1 292 ? 26.257 4.450 -6.106 1.00 78.94 292 LYS A C 1
ATOM 2304 O O . LYS A 1 292 ? 25.872 3.292 -6.277 1.00 78.94 292 LYS A O 1
ATOM 2309 N N . GLU A 1 293 ? 25.464 5.395 -5.599 1.00 81.56 293 GLU A N 1
ATOM 2310 C CA . GLU A 1 293 ? 24.048 5.174 -5.295 1.00 81.56 293 GLU A CA 1
ATOM 2311 C C . GLU A 1 293 ? 23.215 4.990 -6.565 1.00 81.56 293 GLU A C 1
ATOM 2313 O O . GLU A 1 293 ? 22.399 4.069 -6.622 1.00 81.56 293 GLU A O 1
ATOM 2318 N N . GLN A 1 294 ? 23.433 5.811 -7.599 1.00 80.00 294 GLN A N 1
ATOM 2319 C CA . GLN A 1 294 ? 22.729 5.665 -8.874 1.00 80.00 294 GLN A CA 1
ATOM 2320 C C . GLN A 1 294 ? 23.089 4.344 -9.556 1.00 80.00 294 GLN A C 1
ATOM 2322 O O . GLN A 1 294 ? 22.190 3.648 -10.023 1.00 80.00 294 GLN A O 1
ATOM 2327 N N . GLU A 1 295 ? 24.364 3.941 -9.546 1.00 82.94 295 GLU A N 1
ATOM 2328 C CA . GLU A 1 295 ? 24.781 2.634 -10.073 1.00 82.94 295 GLU A CA 1
ATOM 2329 C C . GLU A 1 295 ? 24.059 1.484 -9.350 1.00 82.94 295 GLU A C 1
ATOM 2331 O O . GLU A 1 295 ? 23.498 0.597 -9.998 1.00 82.94 295 GLU A O 1
ATOM 2336 N N . SER A 1 296 ? 23.975 1.545 -8.017 1.00 86.88 296 SER A N 1
ATOM 2337 C CA . SER A 1 296 ? 23.240 0.563 -7.208 1.00 86.88 296 SER A CA 1
ATOM 2338 C C . SER A 1 296 ? 21.750 0.519 -7.570 1.00 86.88 296 SER A C 1
ATOM 2340 O O . SER A 1 296 ? 21.191 -0.563 -7.760 1.00 86.88 296 SER A O 1
ATOM 2342 N N . CYS A 1 297 ? 21.106 1.678 -7.745 1.00 88.00 297 CYS A N 1
ATOM 2343 C CA . CYS A 1 297 ? 19.705 1.750 -8.171 1.00 88.00 297 CYS A CA 1
ATOM 2344 C C . CYS A 1 297 ? 19.509 1.163 -9.576 1.00 88.00 297 CYS A C 1
ATOM 2346 O O . CYS A 1 297 ? 18.588 0.375 -9.790 1.00 88.00 297 CYS A O 1
ATOM 2348 N N . ARG A 1 298 ? 20.404 1.478 -10.524 1.00 87.19 298 ARG A N 1
ATOM 2349 C CA . ARG A 1 298 ? 20.391 0.915 -11.884 1.00 87.19 298 ARG A CA 1
ATOM 2350 C C . ARG A 1 298 ? 20.475 -0.608 -11.852 1.00 87.19 298 ARG A C 1
ATOM 2352 O O . ARG A 1 298 ? 19.702 -1.270 -12.537 1.00 87.19 298 ARG A O 1
ATOM 2359 N N . ILE A 1 299 ? 21.348 -1.176 -11.020 1.00 88.06 299 ILE A N 1
ATOM 2360 C CA . ILE A 1 299 ? 21.455 -2.632 -10.847 1.00 88.06 299 ILE A CA 1
ATOM 2361 C C . ILE A 1 299 ? 20.133 -3.227 -10.346 1.00 88.06 299 ILE A C 1
ATOM 2363 O O . ILE A 1 299 ? 19.670 -4.227 -10.894 1.00 88.06 299 ILE A O 1
ATOM 2367 N N . VAL A 1 300 ? 19.476 -2.603 -9.362 1.00 90.62 300 VAL A N 1
ATOM 2368 C CA . VAL A 1 300 ? 18.163 -3.060 -8.866 1.00 90.62 300 VAL A CA 1
ATOM 2369 C C . VAL A 1 300 ? 17.097 -2.999 -9.966 1.00 90.62 300 VAL A C 1
ATOM 2371 O O . VAL A 1 300 ? 16.362 -3.973 -10.156 1.00 90.62 300 VAL A O 1
ATOM 2374 N N . ILE A 1 301 ? 17.043 -1.904 -10.734 1.00 90.81 301 ILE A N 1
ATOM 2375 C CA . ILE A 1 301 ? 16.143 -1.758 -11.890 1.00 90.81 301 ILE A CA 1
ATOM 2376 C C . ILE A 1 301 ? 16.379 -2.890 -12.888 1.00 90.81 301 ILE A C 1
ATOM 2378 O O . ILE A 1 301 ? 15.431 -3.547 -13.318 1.00 90.81 301 ILE A O 1
ATOM 2382 N N . PHE A 1 302 ? 17.636 -3.158 -13.233 1.00 87.81 302 PHE A N 1
ATOM 2383 C CA . PHE A 1 302 ? 17.985 -4.189 -14.198 1.00 87.81 302 PHE A CA 1
ATOM 2384 C C . PHE A 1 302 ? 17.698 -5.597 -13.714 1.00 87.81 302 PHE A C 1
ATOM 2386 O O . PHE A 1 302 ? 17.182 -6.395 -14.490 1.00 87.81 302 PHE A O 1
ATOM 2393 N N . ASN A 1 303 ? 17.937 -5.892 -12.441 1.00 88.19 303 ASN A N 1
ATOM 2394 C CA . ASN A 1 303 ? 17.540 -7.164 -11.853 1.00 88.19 303 ASN A CA 1
ATOM 2395 C C . ASN A 1 303 ? 16.024 -7.347 -11.941 1.00 88.19 303 ASN A C 1
ATOM 2397 O O . ASN A 1 303 ? 15.549 -8.418 -12.320 1.00 88.19 303 ASN A O 1
ATOM 2401 N N . LYS A 1 304 ? 15.246 -6.291 -11.673 1.00 89.06 304 LYS A N 1
ATOM 2402 C CA . LYS A 1 304 ? 13.787 -6.358 -11.773 1.00 89.06 304 LYS A CA 1
ATOM 2403 C C . LYS A 1 304 ? 13.309 -6.489 -13.220 1.00 89.06 304 LYS A C 1
ATOM 2405 O O . LYS A 1 304 ? 12.445 -7.320 -13.496 1.00 89.06 304 LYS A O 1
ATOM 2410 N N . LEU A 1 305 ? 13.909 -5.751 -14.154 1.00 87.38 305 LEU A N 1
ATOM 2411 C CA . LEU A 1 305 ? 13.661 -5.898 -15.591 1.00 87.38 305 LEU A CA 1
ATOM 2412 C C . LEU A 1 305 ? 14.000 -7.296 -16.079 1.00 87.38 305 LEU A C 1
ATOM 2414 O O . LEU A 1 305 ? 13.206 -7.878 -16.801 1.00 87.38 305 LEU A O 1
ATOM 2418 N N . HIS A 1 306 ? 15.128 -7.858 -15.658 1.00 84.75 306 HIS A N 1
ATOM 2419 C CA . HIS A 1 306 ? 15.530 -9.213 -15.998 1.00 84.75 306 HIS A CA 1
ATOM 2420 C C . HIS A 1 306 ? 14.494 -10.230 -15.502 1.00 84.75 306 HIS A C 1
ATOM 2422 O O . HIS A 1 306 ? 14.015 -11.048 -16.289 1.00 84.75 306 HIS A O 1
ATOM 2428 N N . MET A 1 307 ? 14.071 -10.132 -14.235 1.00 84.62 307 MET A N 1
ATOM 2429 C CA . MET A 1 307 ? 13.011 -10.982 -13.678 1.00 84.62 307 MET A CA 1
ATOM 2430 C C . MET A 1 307 ? 11.731 -10.931 -14.524 1.00 84.62 307 MET A C 1
ATOM 2432 O O . MET A 1 307 ? 11.217 -11.986 -14.896 1.00 84.62 307 MET A O 1
ATOM 2436 N N . TYR A 1 308 ? 11.263 -9.732 -14.892 1.00 81.12 308 TYR A N 1
ATOM 2437 C CA . TYR A 1 308 ? 10.017 -9.575 -15.651 1.00 81.12 308 TYR A CA 1
ATOM 2438 C C . TYR A 1 308 ? 10.148 -9.830 -17.159 1.00 81.12 308 TYR A C 1
ATOM 2440 O O . TYR A 1 308 ? 9.207 -10.275 -17.812 1.00 81.12 308 TYR A O 1
ATOM 2448 N N . ALA A 1 309 ? 11.322 -9.601 -17.743 1.00 74.81 309 ALA A N 1
ATOM 2449 C CA . ALA A 1 309 ? 11.599 -9.932 -19.136 1.00 74.81 309 ALA A CA 1
ATOM 2450 C C . ALA A 1 309 ? 11.586 -11.450 -19.360 1.00 74.81 309 ALA A C 1
ATOM 2452 O O . ALA A 1 309 ? 11.245 -11.908 -20.450 1.00 74.81 309 ALA A O 1
ATOM 2453 N N . ILE A 1 310 ? 11.937 -12.230 -18.333 1.00 69.75 310 ILE A N 1
ATOM 2454 C CA . ILE A 1 310 ? 12.034 -13.693 -18.402 1.00 69.75 310 ILE A CA 1
ATOM 2455 C C . ILE A 1 310 ? 10.775 -14.381 -17.847 1.00 69.75 310 ILE A C 1
ATOM 2457 O O . ILE A 1 310 ? 10.477 -15.510 -18.237 1.00 69.75 310 ILE A O 1
ATOM 2461 N N . SER A 1 311 ? 9.997 -13.703 -17.001 1.00 67.00 311 SER A N 1
ATOM 2462 C CA . SER A 1 311 ? 8.755 -14.209 -16.408 1.00 67.00 311 SER A CA 1
ATOM 2463 C C . SER A 1 311 ? 7.713 -13.091 -16.324 1.00 67.00 311 SER A C 1
ATOM 2465 O O . SER A 1 311 ? 8.033 -12.067 -15.735 1.00 67.00 311 SER A O 1
ATOM 2467 N N . PRO A 1 312 ? 6.466 -13.221 -16.817 1.00 72.94 312 PRO A N 1
ATOM 2468 C CA . PRO A 1 312 ? 5.802 -14.339 -17.494 1.00 72.94 312 PRO A CA 1
ATOM 2469 C C . PRO A 1 312 ? 5.999 -14.344 -19.025 1.00 72.94 312 PRO A C 1
ATOM 2471 O O . PRO A 1 312 ? 6.366 -13.336 -19.631 1.00 72.94 312 PRO A O 1
ATOM 2474 N N . LYS A 1 313 ? 5.668 -15.469 -19.689 1.00 81.25 313 LYS A N 1
ATOM 2475 C CA . LYS A 1 313 ? 5.784 -15.652 -21.159 1.00 81.25 313 LYS A CA 1
ATOM 2476 C C . LYS A 1 313 ? 5.224 -14.466 -21.950 1.00 81.25 313 LYS A C 1
ATOM 2478 O O . LYS A 1 313 ? 5.851 -14.033 -22.916 1.00 81.25 313 LYS A O 1
ATOM 2483 N N . ILE A 1 314 ? 4.093 -13.923 -21.506 1.00 84.06 314 ILE A N 1
ATOM 2484 C CA . ILE A 1 314 ? 3.425 -12.803 -22.164 1.00 84.06 314 ILE A CA 1
ATOM 2485 C C . ILE A 1 314 ? 4.260 -11.518 -22.173 1.00 84.06 314 ILE A C 1
ATOM 2487 O O . ILE A 1 314 ? 4.307 -10.844 -23.199 1.00 84.06 314 ILE A O 1
ATOM 2491 N N . VAL A 1 315 ? 4.981 -11.212 -21.089 1.00 84.50 315 VAL A N 1
ATOM 2492 C CA . VAL A 1 315 ? 5.878 -10.048 -21.013 1.00 84.50 315 VAL A CA 1
ATOM 2493 C C . VAL A 1 315 ? 7.072 -10.260 -21.941 1.00 84.50 315 VAL A C 1
ATOM 2495 O O . VAL A 1 315 ? 7.373 -9.386 -22.751 1.00 84.50 315 VAL A O 1
ATOM 2498 N N . SER A 1 316 ? 7.685 -11.451 -21.921 1.00 85.19 316 SER A N 1
ATOM 2499 C CA . SER A 1 316 ? 8.815 -11.784 -22.806 1.00 85.19 316 SER A CA 1
ATOM 2500 C C . SER A 1 316 ? 8.466 -11.651 -24.298 1.00 85.19 316 SER A C 1
ATOM 2502 O O . SER A 1 316 ? 9.239 -11.112 -25.090 1.00 85.19 316 SER A O 1
ATOM 2504 N N . GLU A 1 317 ? 7.275 -12.115 -24.692 1.00 86.62 317 GLU A N 1
ATOM 2505 C CA . GLU A 1 317 ? 6.786 -12.036 -26.071 1.00 86.62 317 GLU A CA 1
ATOM 2506 C C . GLU A 1 317 ? 6.418 -10.611 -26.445 1.00 86.62 317 GLU A C 1
ATOM 2508 O O . GLU A 1 317 ? 6.713 -10.184 -27.556 1.00 86.62 317 GLU A O 1
ATOM 2513 N N . SER A 1 318 ? 5.852 -9.852 -25.512 1.00 88.44 318 SER A N 1
ATOM 2514 C CA . SER A 1 318 ? 5.503 -8.453 -25.736 1.00 88.44 318 SER A CA 1
ATOM 2515 C C . SER A 1 318 ? 6.741 -7.576 -25.902 1.00 88.44 318 SER A C 1
ATOM 2517 O O . SER A 1 318 ? 6.766 -6.764 -26.823 1.00 88.44 318 SER A O 1
ATOM 2519 N N . TRP A 1 319 ? 7.803 -7.786 -25.113 1.00 89.38 319 TRP A N 1
ATOM 2520 C CA . TRP A 1 319 ? 9.093 -7.120 -25.327 1.00 89.38 319 TRP A CA 1
ATOM 2521 C C . TRP A 1 319 ? 9.674 -7.438 -26.707 1.00 89.38 319 TRP A C 1
ATOM 2523 O O . TRP A 1 319 ? 10.076 -6.533 -27.440 1.00 89.38 319 TRP A O 1
ATOM 2533 N N . MET A 1 320 ? 9.660 -8.713 -27.103 1.00 88.81 320 MET A N 1
ATOM 2534 C CA . MET A 1 320 ? 10.149 -9.130 -28.417 1.00 88.81 320 MET A CA 1
ATOM 2535 C C . MET A 1 320 ? 9.312 -8.538 -29.562 1.00 88.81 320 MET A C 1
ATOM 2537 O O . MET A 1 320 ? 9.859 -8.020 -30.538 1.00 88.81 320 MET A O 1
ATOM 2541 N N . ASN A 1 321 ? 7.985 -8.568 -29.442 1.00 90.00 321 ASN A N 1
ATOM 2542 C CA . ASN A 1 321 ? 7.050 -8.003 -30.415 1.00 90.00 321 ASN A CA 1
ATOM 2543 C C . ASN A 1 321 ? 7.199 -6.482 -30.520 1.00 90.00 321 ASN A C 1
ATOM 2545 O O . ASN A 1 321 ? 7.158 -5.935 -31.617 1.00 90.00 321 ASN A O 1
ATOM 2549 N N . MET A 1 322 ? 7.440 -5.797 -29.403 1.00 91.50 322 MET A N 1
ATOM 2550 C CA . MET A 1 322 ? 7.713 -4.364 -29.377 1.00 91.50 322 MET A CA 1
ATOM 2551 C C . MET A 1 322 ? 8.985 -4.027 -30.164 1.00 91.50 322 MET A C 1
ATOM 2553 O O . MET A 1 322 ? 8.939 -3.204 -31.075 1.00 91.50 322 MET A O 1
ATOM 2557 N N . ILE A 1 323 ? 10.105 -4.698 -29.870 1.00 91.31 323 ILE A N 1
ATOM 2558 C CA . ILE A 1 323 ? 11.393 -4.441 -30.536 1.00 91.31 323 ILE A CA 1
ATOM 2559 C C . ILE A 1 323 ? 11.317 -4.806 -32.025 1.00 91.31 323 ILE A C 1
ATOM 2561 O O . ILE A 1 323 ? 11.829 -4.081 -32.880 1.00 91.31 323 ILE A O 1
ATOM 2565 N N . THR A 1 324 ? 10.632 -5.901 -32.365 1.00 90.75 324 THR A N 1
ATOM 2566 C CA . THR A 1 324 ? 10.400 -6.301 -33.763 1.00 90.75 324 THR A CA 1
ATOM 2567 C C . THR A 1 324 ? 9.348 -5.448 -34.485 1.00 90.75 324 THR A C 1
ATOM 2569 O O . THR A 1 324 ? 9.320 -5.405 -35.717 1.00 90.75 324 THR A O 1
ATOM 2572 N N . GLY A 1 325 ? 8.505 -4.721 -33.762 1.00 91.00 325 GLY A N 1
ATOM 2573 C CA . GLY A 1 325 ? 7.522 -3.808 -34.338 1.00 91.00 325 GLY A CA 1
ATOM 2574 C C . GLY A 1 325 ? 8.147 -2.534 -34.909 1.00 91.00 325 GLY A C 1
ATOM 2575 O O . GLY A 1 325 ? 7.622 -1.988 -35.877 1.00 91.00 325 GLY A O 1
ATOM 2576 N N . ILE A 1 326 ? 9.286 -2.093 -34.366 1.00 93.19 326 ILE A N 1
ATOM 2577 C CA . ILE A 1 326 ? 9.949 -0.835 -34.744 1.00 93.19 326 ILE A CA 1
ATOM 2578 C C . ILE A 1 326 ? 10.413 -0.883 -36.210 1.00 93.19 326 ILE A C 1
ATOM 2580 O O . ILE A 1 326 ? 11.007 -1.870 -36.644 1.00 93.19 326 ILE A O 1
ATOM 2584 N N . ARG A 1 327 ? 10.135 0.160 -37.003 1.00 92.44 327 ARG A N 1
ATOM 2585 C CA . ARG A 1 327 ? 10.469 0.206 -38.446 1.00 92.44 327 ARG A CA 1
ATOM 2586 C C . ARG A 1 327 ? 11.472 1.292 -38.827 1.00 92.44 327 ARG A C 1
ATOM 2588 O O . ARG A 1 327 ? 11.975 1.262 -39.944 1.00 92.44 327 ARG A O 1
ATOM 2595 N N . SER A 1 328 ? 11.784 2.208 -37.914 1.00 92.62 328 SER A N 1
ATOM 2596 C CA . SER A 1 328 ? 12.776 3.264 -38.110 1.00 92.62 328 SER A CA 1
ATOM 2597 C C . SER A 1 328 ? 13.966 3.059 -37.180 1.00 92.62 328 SER A C 1
ATOM 2599 O O . SER A 1 328 ? 13.802 2.691 -36.019 1.00 92.62 328 SER A O 1
ATOM 2601 N N . HIS A 1 329 ? 15.173 3.335 -37.672 1.00 89.56 329 HIS A N 1
ATOM 2602 C CA . HIS A 1 329 ? 16.383 3.284 -36.848 1.00 89.56 329 HIS A CA 1
ATOM 2603 C C . HIS A 1 329 ? 16.405 4.373 -35.763 1.00 89.56 329 HIS A C 1
ATOM 2605 O O . HIS A 1 329 ? 17.021 4.167 -34.725 1.00 89.56 329 HIS A O 1
ATOM 2611 N N . ASN A 1 330 ? 15.713 5.498 -35.982 1.00 90.44 330 ASN A N 1
ATOM 2612 C CA . ASN A 1 330 ? 15.629 6.602 -35.019 1.00 90.44 330 ASN A CA 1
ATOM 2613 C C . ASN A 1 330 ? 14.724 6.286 -33.821 1.00 90.44 330 ASN A C 1
ATOM 2615 O O . ASN A 1 330 ? 14.849 6.914 -32.776 1.00 90.44 330 ASN A O 1
ATOM 2619 N N . ASP A 1 331 ? 13.831 5.306 -33.961 1.00 92.50 331 ASP A N 1
ATOM 2620 C CA . ASP A 1 331 ? 12.905 4.920 -32.895 1.00 92.50 331 ASP A CA 1
ATOM 2621 C C . ASP A 1 331 ? 13.521 3.888 -31.943 1.00 92.50 331 ASP A C 1
ATOM 2623 O O . ASP A 1 331 ? 12.970 3.632 -30.863 1.00 92.50 331 ASP A O 1
ATOM 2627 N N . HIS A 1 332 ? 14.645 3.279 -32.341 1.00 93.38 332 HIS A N 1
ATOM 2628 C CA . HIS A 1 332 ? 15.422 2.373 -31.506 1.00 93.38 332 HIS A CA 1
ATOM 2629 C C . HIS A 1 332 ? 16.186 3.134 -30.420 1.00 93.38 332 HIS A C 1
ATOM 2631 O O . HIS A 1 332 ? 16.645 4.255 -30.619 1.00 93.38 332 HIS A O 1
ATOM 2637 N N . LYS A 1 333 ? 16.327 2.491 -29.263 1.00 92.94 333 LYS A N 1
ATOM 2638 C CA . LYS A 1 333 ? 16.921 3.052 -28.046 1.00 92.94 333 LYS A CA 1
ATOM 2639 C C . LYS A 1 333 ? 18.008 2.122 -27.495 1.00 92.94 333 LYS A C 1
ATOM 2641 O O . LYS A 1 333 ? 17.917 0.917 -27.741 1.00 92.94 333 LYS A O 1
ATOM 2646 N N . PRO A 1 334 ? 19.007 2.614 -26.736 1.00 92.25 334 PRO A N 1
ATOM 2647 C CA . PRO A 1 334 ? 20.026 1.766 -26.108 1.00 92.25 334 PRO A CA 1
ATOM 2648 C C . PRO A 1 334 ? 19.425 0.614 -25.291 1.00 92.25 334 PRO A C 1
ATOM 2650 O O . PRO A 1 334 ? 19.894 -0.522 -25.381 1.00 92.25 334 PRO A O 1
ATOM 2653 N N . ILE A 1 335 ? 18.318 0.876 -24.586 1.00 91.00 335 ILE A N 1
ATOM 2654 C CA . ILE A 1 335 ? 17.606 -0.125 -23.782 1.00 91.00 335 ILE A CA 1
ATOM 2655 C C . ILE A 1 335 ? 17.100 -1.325 -24.605 1.00 91.00 335 ILE A C 1
ATOM 2657 O O . ILE A 1 335 ? 16.983 -2.422 -24.065 1.00 91.00 335 ILE A O 1
ATOM 2661 N N . ASP A 1 336 ? 16.860 -1.174 -25.915 1.00 92.31 336 ASP A N 1
ATOM 2662 C CA . ASP A 1 336 ? 16.419 -2.287 -26.771 1.00 92.31 336 ASP A CA 1
ATOM 2663 C C . ASP A 1 336 ? 17.482 -3.385 -26.868 1.00 92.31 336 ASP A C 1
ATOM 2665 O O . ASP A 1 336 ? 17.159 -4.571 -26.832 1.00 92.31 336 ASP A O 1
ATOM 2669 N N . TYR A 1 337 ? 18.754 -2.995 -26.985 1.00 91.19 337 TYR A N 1
ATOM 2670 C CA . TYR A 1 337 ? 19.872 -3.935 -27.072 1.00 91.19 337 TYR A CA 1
ATOM 2671 C C . TYR A 1 337 ? 20.002 -4.701 -25.765 1.00 91.19 337 TYR A C 1
ATOM 2673 O O . TYR A 1 337 ? 20.104 -5.927 -25.764 1.00 91.19 337 TYR A O 1
ATOM 2681 N N . LEU A 1 338 ? 19.921 -3.977 -24.650 1.00 89.06 338 LEU A N 1
ATOM 2682 C CA . LEU A 1 338 ? 20.010 -4.562 -23.326 1.00 89.06 338 LEU A CA 1
ATOM 2683 C C . LEU A 1 338 ? 18.862 -5.539 -23.048 1.00 89.06 338 LEU A C 1
ATOM 2685 O O . LEU A 1 338 ? 19.110 -6.649 -22.581 1.00 89.06 338 LEU A O 1
ATOM 2689 N N . LEU A 1 339 ? 17.627 -5.188 -23.417 1.00 89.44 339 LEU A N 1
ATOM 2690 C CA . LEU A 1 339 ? 16.480 -6.093 -23.317 1.00 89.44 339 LEU A CA 1
ATOM 2691 C C . LEU A 1 339 ? 16.680 -7.361 -24.158 1.00 89.44 339 LEU A C 1
ATOM 2693 O O . LEU A 1 339 ? 16.381 -8.454 -23.679 1.00 89.44 339 LEU A O 1
ATOM 2697 N N . LEU A 1 340 ? 17.227 -7.262 -25.376 1.00 90.06 340 LEU A N 1
ATOM 2698 C CA . LEU A 1 340 ? 17.549 -8.447 -26.184 1.00 90.06 340 LEU A CA 1
ATOM 2699 C C . LEU A 1 340 ? 18.625 -9.322 -25.528 1.00 90.06 340 LEU A C 1
ATOM 2701 O O . LEU A 1 340 ? 18.490 -10.548 -25.538 1.00 90.06 340 LEU A O 1
ATOM 2705 N N . PHE A 1 341 ? 19.654 -8.725 -24.921 1.00 88.75 341 PHE A N 1
ATOM 2706 C CA . PHE A 1 341 ? 20.683 -9.467 -24.185 1.00 88.75 341 PHE A CA 1
ATOM 2707 C C . PHE A 1 341 ? 20.114 -10.159 -22.939 1.00 88.75 341 PHE A C 1
ATOM 2709 O O . PHE A 1 341 ? 20.397 -11.338 -22.710 1.00 88.75 341 PHE A O 1
ATOM 2716 N N . MET A 1 342 ? 19.245 -9.477 -22.188 1.00 87.31 342 MET A N 1
ATOM 2717 C CA . MET A 1 342 ? 18.531 -10.050 -21.043 1.00 87.31 342 MET A CA 1
ATOM 2718 C C . MET A 1 342 ? 17.640 -11.216 -21.469 1.00 87.31 342 MET A C 1
ATOM 2720 O O . MET A 1 342 ? 17.763 -12.309 -20.916 1.00 87.31 342 MET A O 1
ATOM 2724 N N . LEU A 1 343 ? 16.808 -11.026 -22.499 1.00 87.50 343 LEU A N 1
ATOM 2725 C CA . LEU A 1 343 ? 15.959 -12.079 -23.059 1.00 87.50 343 LEU A CA 1
ATOM 2726 C C . LEU A 1 343 ? 16.796 -13.284 -23.507 1.00 87.50 343 LEU A C 1
ATOM 2728 O O . LEU A 1 343 ? 16.446 -14.426 -23.212 1.00 87.50 343 LEU A O 1
ATOM 2732 N N . HIS A 1 344 ? 17.929 -13.053 -24.173 1.00 88.12 344 HIS A N 1
ATOM 2733 C CA . HIS A 1 344 ? 18.802 -14.129 -24.636 1.00 88.12 344 HIS A CA 1
ATOM 2734 C C . HIS A 1 344 ? 19.454 -14.904 -23.488 1.00 88.12 344 HIS A C 1
ATOM 2736 O O . HIS A 1 344 ? 19.568 -16.125 -23.570 1.00 88.12 344 HIS A O 1
ATOM 2742 N N . SER A 1 345 ? 19.861 -14.234 -22.409 1.00 84.19 345 SER A N 1
ATOM 2743 C CA . SER A 1 345 ? 20.627 -14.857 -21.322 1.00 84.19 345 SER A CA 1
ATOM 2744 C C . SER A 1 345 ? 19.955 -16.067 -20.673 1.00 84.19 345 SER A C 1
ATOM 2746 O O . SER A 1 345 ? 20.632 -17.069 -20.428 1.00 84.19 345 SER A O 1
ATOM 2748 N N . LYS A 1 346 ? 18.625 -16.052 -20.507 1.00 71.94 346 LYS A N 1
ATOM 2749 C CA . LYS A 1 346 ? 17.881 -17.158 -19.876 1.00 71.94 346 LYS A CA 1
ATOM 2750 C C . LYS A 1 346 ? 16.843 -17.848 -20.756 1.00 71.94 346 LYS A C 1
ATOM 2752 O O . LYS A 1 346 ? 16.386 -18.932 -20.396 1.00 71.94 346 LYS A O 1
ATOM 2757 N N . ALA A 1 347 ? 16.483 -17.309 -21.923 1.00 68.19 347 ALA A N 1
ATOM 2758 C CA . ALA A 1 347 ? 15.488 -17.948 -22.785 1.00 68.19 347 ALA A CA 1
ATOM 2759 C C . ALA A 1 347 ? 16.085 -19.108 -23.601 1.00 68.19 347 ALA A C 1
ATOM 2761 O O . ALA A 1 347 ? 16.231 -18.998 -24.818 1.00 68.19 347 ALA A O 1
ATOM 2762 N N . HIS A 1 348 ? 16.393 -20.242 -22.955 1.00 65.12 348 HIS A N 1
ATOM 2763 C CA . HIS A 1 348 ? 17.005 -21.425 -23.587 1.00 65.12 348 HIS A CA 1
ATOM 2764 C C . HIS A 1 348 ? 16.334 -21.838 -24.910 1.00 65.12 348 HIS A C 1
ATOM 2766 O O . HIS A 1 348 ? 17.027 -22.168 -25.866 1.00 65.12 348 HIS A O 1
ATOM 2772 N N . LEU A 1 349 ? 15.001 -21.747 -24.997 1.00 65.88 349 LEU A N 1
ATOM 2773 C CA . LEU A 1 349 ? 14.228 -22.136 -26.184 1.00 65.88 349 LEU A CA 1
ATOM 2774 C C . LEU A 1 349 ? 14.097 -21.034 -27.253 1.00 65.88 349 LEU A C 1
ATOM 2776 O O . LEU A 1 349 ? 13.715 -21.330 -28.382 1.00 65.88 349 LEU A O 1
ATOM 2780 N N . LYS A 1 350 ? 14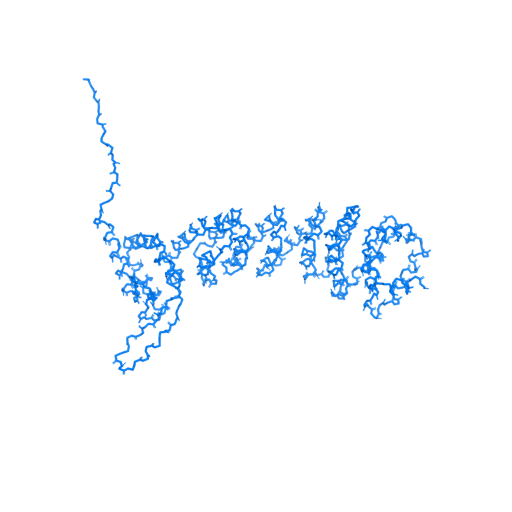.391 -19.767 -26.926 1.00 76.75 350 LYS A N 1
ATOM 2781 C CA . LYS A 1 350 ? 14.207 -18.617 -27.836 1.00 76.75 350 LYS A CA 1
ATOM 2782 C C . LYS A 1 350 ? 15.518 -17.940 -28.259 1.00 76.75 350 LYS A C 1
ATOM 2784 O O . LYS A 1 350 ? 15.457 -17.052 -29.107 1.00 76.75 350 LYS A O 1
ATOM 2789 N N . LYS A 1 351 ? 16.687 -18.378 -27.759 1.00 86.00 351 LYS A N 1
ATOM 2790 C CA . LYS A 1 351 ? 18.013 -17.803 -28.098 1.00 86.00 351 LYS A CA 1
ATOM 2791 C C . LYS A 1 351 ? 18.207 -17.620 -29.603 1.00 86.00 351 LYS A C 1
ATOM 2793 O O . LYS A 1 351 ? 18.392 -16.501 -30.066 1.00 86.00 351 LYS A O 1
ATOM 2798 N N . ARG A 1 352 ? 17.988 -18.688 -30.378 1.00 86.94 352 ARG A N 1
ATOM 2799 C CA . ARG A 1 352 ? 18.123 -18.668 -31.843 1.00 86.94 352 ARG A CA 1
ATOM 2800 C C . ARG A 1 352 ? 17.203 -17.650 -32.526 1.00 86.94 352 ARG A C 1
ATOM 2802 O O . ARG A 1 352 ? 17.589 -17.026 -33.507 1.00 86.94 352 ARG A O 1
ATOM 2809 N N . ILE A 1 353 ? 15.977 -17.475 -32.030 1.00 87.81 353 ILE A N 1
ATOM 2810 C CA . ILE A 1 353 ? 15.032 -16.493 -32.586 1.00 87.81 353 ILE A CA 1
ATOM 2811 C C . ILE A 1 353 ? 15.536 -15.071 -32.315 1.00 87.81 353 ILE A C 1
ATOM 2813 O O . ILE A 1 353 ? 15.451 -14.212 -33.195 1.00 87.81 353 ILE A O 1
ATOM 2817 N N . ILE A 1 354 ? 16.081 -14.833 -31.120 1.00 90.31 354 ILE A N 1
ATOM 2818 C CA . ILE A 1 354 ? 16.658 -13.545 -30.724 1.00 90.31 354 ILE A CA 1
ATOM 2819 C C . ILE A 1 354 ? 17.894 -13.233 -31.577 1.00 90.31 354 ILE A C 1
ATOM 2821 O O . ILE A 1 354 ? 17.956 -12.155 -32.162 1.00 90.31 354 ILE A O 1
ATOM 2825 N N . GLU A 1 355 ? 18.808 -14.192 -31.747 1.00 91.62 355 GLU A N 1
ATOM 2826 C CA . GLU A 1 355 ? 19.993 -14.075 -32.613 1.00 91.62 355 GLU A CA 1
ATOM 2827 C C . GLU A 1 355 ? 19.611 -13.741 -34.066 1.00 91.62 355 GLU A C 1
ATOM 2829 O O . GLU A 1 355 ? 20.097 -12.765 -34.638 1.00 91.62 355 GLU A O 1
ATOM 2834 N N . ILE A 1 356 ? 18.686 -14.505 -34.666 1.00 90.75 356 ILE A N 1
ATOM 2835 C CA . ILE A 1 356 ? 18.209 -14.263 -36.039 1.00 90.75 356 ILE A CA 1
ATOM 2836 C C . ILE A 1 356 ? 17.578 -12.875 -36.155 1.00 90.75 356 ILE A C 1
ATOM 2838 O O . ILE A 1 356 ? 17.791 -12.173 -37.145 1.00 90.75 356 ILE A O 1
ATOM 2842 N N . THR A 1 357 ? 16.786 -12.477 -35.161 1.00 91.56 357 THR A N 1
ATOM 2843 C CA . THR A 1 357 ? 16.137 -11.165 -35.151 1.00 91.56 357 THR A CA 1
ATOM 2844 C C . THR A 1 357 ? 17.169 -10.052 -35.086 1.00 91.56 357 THR A C 1
ATOM 2846 O O . THR A 1 357 ? 17.102 -9.131 -35.897 1.00 91.56 357 THR A O 1
ATOM 2849 N N . PHE A 1 358 ? 18.145 -10.155 -34.184 1.00 92.81 358 PHE A N 1
ATOM 2850 C CA . PHE A 1 358 ? 19.227 -9.187 -34.054 1.00 92.81 358 PHE A CA 1
ATOM 2851 C C . PHE A 1 358 ? 20.006 -9.052 -35.369 1.00 92.81 358 PHE A C 1
ATOM 2853 O O . PHE A 1 358 ? 20.135 -7.948 -35.899 1.00 92.81 358 PHE A O 1
ATOM 2860 N N . ARG A 1 359 ? 20.425 -10.174 -35.973 1.00 92.56 359 ARG A N 1
ATOM 2861 C CA . ARG A 1 359 ? 21.133 -10.178 -37.266 1.00 92.56 359 ARG A CA 1
ATOM 2862 C C . ARG A 1 359 ? 20.320 -9.509 -38.372 1.00 92.56 359 ARG A C 1
ATOM 2864 O O . ARG A 1 359 ? 20.847 -8.657 -39.082 1.00 92.56 359 ARG A O 1
ATOM 2871 N N . LYS A 1 360 ? 19.029 -9.835 -38.494 1.00 92.88 360 LYS A N 1
ATOM 2872 C CA . LYS A 1 360 ? 18.138 -9.210 -39.487 1.00 92.88 360 LYS A CA 1
ATOM 2873 C C . LYS A 1 360 ? 18.028 -7.697 -39.291 1.00 92.88 360 LYS A C 1
ATOM 2875 O O . LYS A 1 360 ? 18.021 -6.968 -40.276 1.00 92.88 360 LYS A O 1
ATOM 2880 N N . ARG A 1 361 ? 17.971 -7.223 -38.041 1.00 93.12 361 ARG A N 1
ATOM 2881 C CA . ARG A 1 361 ? 17.893 -5.789 -37.697 1.00 93.12 361 ARG A CA 1
ATOM 2882 C C . ARG A 1 361 ? 19.159 -5.029 -38.071 1.00 93.12 361 ARG A C 1
ATOM 2884 O O . ARG A 1 361 ? 19.071 -3.896 -38.542 1.00 93.12 361 ARG A O 1
ATOM 2891 N N . VAL A 1 362 ? 20.322 -5.650 -37.882 1.00 93.69 362 VAL A N 1
ATOM 2892 C CA . VAL A 1 362 ? 21.613 -5.101 -38.318 1.00 93.69 362 VAL A CA 1
ATOM 2893 C C . VAL A 1 362 ? 21.684 -5.063 -39.846 1.00 93.69 362 VAL A C 1
ATOM 2895 O O . VAL A 1 362 ? 21.970 -4.013 -40.415 1.00 93.69 362 VAL A O 1
ATOM 2898 N N . GLN A 1 363 ? 21.342 -6.166 -40.522 1.00 93.19 363 GLN A N 1
ATOM 2899 C CA . GLN A 1 363 ? 21.346 -6.262 -41.990 1.00 93.19 363 GLN A CA 1
ATOM 2900 C C . GLN A 1 363 ? 20.395 -5.259 -42.654 1.00 93.19 363 GLN A C 1
ATOM 2902 O O . GLN A 1 363 ? 20.730 -4.684 -43.685 1.00 93.19 363 GLN A O 1
ATOM 2907 N N . SER A 1 364 ? 19.231 -5.003 -42.053 1.00 92.69 364 SER A N 1
ATOM 2908 C CA . SER A 1 364 ? 18.281 -3.994 -42.532 1.00 92.69 364 SER A CA 1
ATOM 2909 C C . SER A 1 364 ? 18.659 -2.560 -42.137 1.00 92.69 364 SER A C 1
ATOM 2911 O O . SER A 1 364 ? 17.875 -1.639 -42.351 1.00 92.69 364 SER A O 1
ATOM 2913 N N . GLY A 1 365 ? 19.812 -2.357 -41.493 1.00 92.19 365 GLY A N 1
ATOM 2914 C CA . GLY A 1 365 ? 20.298 -1.050 -41.060 1.00 92.19 365 GLY A CA 1
ATOM 2915 C C . GLY A 1 365 ? 19.468 -0.385 -39.959 1.00 92.19 365 GLY A C 1
ATOM 2916 O O . GLY A 1 365 ? 19.633 0.819 -39.755 1.00 92.19 365 GLY A O 1
ATOM 2917 N N . LEU A 1 366 ? 18.596 -1.130 -39.267 1.00 93.06 366 LEU A N 1
ATOM 2918 C CA . LEU A 1 366 ? 17.773 -0.626 -38.160 1.00 93.06 366 LEU A CA 1
ATOM 2919 C C . LEU A 1 366 ? 18.584 -0.513 -36.870 1.00 93.06 366 LEU A C 1
ATOM 2921 O O . LEU A 1 366 ? 18.416 0.446 -36.123 1.00 93.06 366 LEU A O 1
ATOM 2925 N N . PHE A 1 367 ? 19.494 -1.459 -36.638 1.00 94.69 367 PHE A N 1
ATOM 2926 C CA . PHE A 1 367 ? 20.462 -1.384 -35.549 1.00 94.69 367 PHE A CA 1
ATOM 2927 C C . PHE A 1 367 ? 21.737 -0.683 -36.014 1.00 94.69 367 PHE A C 1
ATOM 2929 O O . PHE A 1 367 ? 22.340 -1.059 -37.019 1.00 94.69 367 PHE A O 1
ATOM 2936 N N . LYS A 1 368 ? 22.126 0.370 -35.289 1.00 92.94 368 LYS A N 1
ATOM 2937 C CA . LYS A 1 368 ? 23.298 1.205 -35.573 1.00 92.94 368 LYS A CA 1
ATOM 2938 C C . LYS A 1 368 ? 24.330 1.031 -34.468 1.00 92.94 368 LYS A C 1
ATOM 2940 O O . LYS A 1 368 ? 23.980 1.067 -33.292 1.00 92.94 368 LYS A O 1
ATOM 2945 N N . ILE A 1 369 ? 25.602 0.946 -34.852 1.00 91.81 369 ILE A N 1
ATOM 2946 C CA . ILE A 1 369 ? 26.716 0.770 -33.910 1.00 91.81 369 ILE A CA 1
ATOM 2947 C C . ILE A 1 369 ? 26.786 1.882 -32.857 1.00 91.81 369 ILE A C 1
ATOM 2949 O O . ILE A 1 369 ? 26.937 1.581 -31.682 1.00 91.81 369 ILE A O 1
ATOM 2953 N N . LYS A 1 370 ? 26.524 3.138 -33.246 1.00 91.88 370 LYS A N 1
ATOM 2954 C CA . LYS A 1 370 ? 26.495 4.292 -32.329 1.00 91.88 370 LYS A CA 1
ATOM 2955 C C . LYS A 1 370 ? 25.555 4.089 -31.137 1.00 91.88 370 LYS A C 1
ATOM 2957 O O . LYS A 1 370 ? 25.828 4.549 -30.037 1.00 91.88 370 LYS A O 1
ATOM 2962 N N . LEU A 1 371 ? 24.431 3.404 -31.356 1.00 90.94 371 LEU A N 1
ATOM 2963 C CA . LEU A 1 371 ? 23.434 3.155 -30.317 1.00 90.94 371 LEU A CA 1
ATOM 2964 C C . LEU A 1 371 ? 23.872 2.030 -29.365 1.00 90.94 371 LEU A C 1
ATOM 2966 O O . LEU A 1 371 ? 23.580 2.082 -28.174 1.00 90.94 371 LEU A O 1
ATOM 2970 N N . LEU A 1 372 ? 24.603 1.042 -29.890 1.00 90.88 372 LEU A N 1
ATOM 2971 C CA . LEU A 1 372 ? 25.231 -0.016 -29.100 1.00 90.88 372 LEU A CA 1
ATOM 2972 C C . LEU A 1 372 ? 26.386 0.535 -28.247 1.00 90.88 372 LEU A C 1
ATOM 2974 O O . LEU A 1 372 ? 26.489 0.190 -27.074 1.00 90.88 372 LEU A O 1
ATOM 2978 N N . GLU A 1 373 ? 27.217 1.414 -28.813 1.00 91.44 373 GLU A N 1
ATOM 2979 C CA . GLU A 1 373 ? 28.279 2.127 -28.088 1.00 91.44 373 GLU A CA 1
ATOM 2980 C C . GLU A 1 373 ? 27.694 2.936 -26.927 1.00 91.44 373 GLU A C 1
ATOM 2982 O O . GLU A 1 373 ? 28.135 2.778 -25.790 1.00 91.44 373 GLU A O 1
ATOM 2987 N N . LYS A 1 374 ? 26.627 3.704 -27.192 1.00 90.31 374 LYS A N 1
ATOM 2988 C CA . LYS A 1 374 ? 25.891 4.452 -26.167 1.00 90.31 374 LYS A CA 1
ATOM 2989 C C . LYS A 1 374 ? 25.372 3.547 -25.043 1.00 90.31 374 LYS A C 1
ATOM 2991 O O . LYS A 1 374 ? 25.485 3.893 -23.873 1.00 90.31 374 LYS A O 1
ATOM 2996 N N . MET A 1 375 ? 24.839 2.368 -25.376 1.00 91.25 375 MET A N 1
ATOM 2997 C CA . MET A 1 375 ? 24.369 1.396 -24.380 1.00 91.25 375 MET A CA 1
ATOM 2998 C C . MET A 1 375 ? 25.498 0.950 -23.440 1.00 91.25 375 MET A C 1
ATOM 3000 O O . MET A 1 375 ? 25.331 0.998 -22.225 1.00 91.25 375 MET A O 1
ATOM 3004 N N . PHE A 1 376 ? 26.662 0.578 -23.982 1.00 88.25 376 PHE A N 1
ATOM 3005 C CA . PHE A 1 376 ? 27.803 0.170 -23.156 1.00 88.25 376 PHE A CA 1
ATOM 3006 C C . PHE A 1 376 ? 28.378 1.307 -22.309 1.00 88.25 376 PHE A C 1
ATOM 3008 O O . PHE A 1 376 ? 28.851 1.043 -21.209 1.00 88.25 376 PHE A O 1
ATOM 3015 N N . GLN A 1 377 ? 28.358 2.539 -22.818 1.00 86.62 377 GLN A N 1
ATOM 3016 C CA . GLN A 1 377 ? 28.941 3.694 -22.136 1.00 86.62 377 GLN A CA 1
ATOM 3017 C C . GLN A 1 377 ? 28.038 4.250 -21.032 1.00 86.62 377 GLN A C 1
ATOM 3019 O O . GLN A 1 377 ? 28.535 4.568 -19.960 1.00 86.62 377 GLN A O 1
ATOM 3024 N N . GLU A 1 378 ? 26.731 4.359 -21.281 1.00 83.75 378 GLU A N 1
ATOM 3025 C CA . GLU A 1 378 ? 25.813 5.091 -20.393 1.00 83.75 378 GLU A CA 1
ATOM 3026 C C . GLU A 1 378 ? 24.899 4.170 -19.568 1.00 83.75 378 GLU A C 1
ATOM 3028 O O . GLU A 1 378 ? 24.522 4.505 -18.448 1.00 83.75 378 GLU A O 1
ATOM 3033 N N . TYR A 1 379 ? 24.541 2.990 -20.089 1.00 82.50 379 TYR A N 1
ATOM 3034 C CA . TYR A 1 379 ? 23.496 2.146 -19.493 1.00 82.50 379 TYR A CA 1
ATOM 3035 C C . TYR A 1 379 ? 24.027 0.922 -18.763 1.00 82.50 379 TYR A C 1
ATOM 3037 O O . TYR A 1 379 ? 23.279 0.336 -17.988 1.00 82.50 379 TYR A O 1
ATOM 3045 N N . MET A 1 380 ? 25.253 0.477 -19.047 1.00 79.56 380 MET A N 1
ATOM 3046 C CA . MET A 1 380 ? 25.738 -0.848 -18.660 1.00 79.56 380 MET A CA 1
ATOM 3047 C C . MET A 1 380 ? 26.716 -0.786 -17.471 1.00 79.56 380 MET A C 1
ATOM 3049 O O . MET A 1 380 ? 27.918 -0.630 -17.683 1.00 79.56 380 MET A O 1
ATOM 3053 N N . PRO A 1 381 ? 26.257 -0.990 -16.218 1.00 77.50 381 PRO A N 1
ATOM 3054 C CA . PRO A 1 381 ? 27.147 -1.222 -15.088 1.00 77.50 381 PRO A CA 1
ATOM 3055 C C . PRO A 1 381 ? 28.120 -2.372 -15.360 1.00 77.50 381 PRO A C 1
ATOM 3057 O O . PRO A 1 381 ? 27.739 -3.421 -15.894 1.00 77.50 381 PRO A O 1
ATOM 3060 N N . GLN A 1 382 ? 29.371 -2.225 -14.918 1.00 74.62 382 GLN A N 1
ATOM 3061 C CA . GLN A 1 382 ? 30.414 -3.244 -15.115 1.00 74.62 382 GLN A CA 1
ATOM 3062 C C . GLN A 1 382 ? 30.030 -4.607 -14.521 1.00 74.62 382 GLN A C 1
ATOM 3064 O O . GLN A 1 382 ? 30.426 -5.659 -15.026 1.00 74.62 382 GLN A O 1
ATOM 3069 N N . GLN A 1 383 ? 29.247 -4.593 -13.444 1.00 75.88 383 GLN A N 1
ATOM 3070 C CA . GLN A 1 383 ? 28.776 -5.792 -12.757 1.00 75.88 383 GLN A CA 1
ATOM 3071 C C . GLN A 1 383 ? 27.811 -6.601 -13.633 1.00 75.88 383 GLN A C 1
ATOM 3073 O O . GLN A 1 383 ? 27.956 -7.817 -13.739 1.00 75.88 383 GLN A O 1
ATOM 3078 N N . LEU A 1 384 ? 26.911 -5.924 -14.352 1.00 75.25 384 LEU A N 1
ATOM 3079 C CA . LEU A 1 384 ? 25.960 -6.565 -15.262 1.00 75.25 384 LEU A CA 1
ATOM 3080 C C . LEU A 1 384 ? 26.626 -7.054 -16.548 1.00 75.25 384 LEU A C 1
ATOM 3082 O O . LEU A 1 384 ? 26.184 -8.040 -17.134 1.00 75.25 384 LEU A O 1
ATOM 3086 N N . LEU A 1 385 ? 27.716 -6.415 -16.989 1.00 78.56 385 LEU A N 1
ATOM 3087 C CA . LEU A 1 385 ? 28.459 -6.872 -18.166 1.00 78.56 385 LEU A CA 1
ATOM 3088 C C . LEU A 1 385 ? 28.893 -8.334 -18.014 1.00 78.56 385 LEU A C 1
ATOM 3090 O O . LEU A 1 385 ? 28.767 -9.103 -18.963 1.00 78.56 385 LEU A O 1
ATOM 3094 N N . LYS A 1 386 ? 29.348 -8.732 -16.819 1.00 79.62 386 LYS A N 1
ATOM 3095 C CA . LYS A 1 386 ? 29.761 -10.115 -16.534 1.00 79.62 386 LYS A CA 1
ATOM 3096 C C . LYS A 1 386 ? 28.609 -11.107 -16.678 1.00 79.62 386 LYS A C 1
ATOM 3098 O O . LYS A 1 386 ? 28.820 -12.195 -17.205 1.00 79.62 386 LYS A O 1
ATOM 3103 N N . GLU A 1 387 ? 27.407 -10.731 -16.250 1.00 82.12 387 GLU A N 1
ATOM 3104 C CA . GLU A 1 387 ? 26.223 -11.596 -16.312 1.00 82.12 387 GLU A CA 1
ATOM 3105 C C . GLU A 1 387 ? 25.762 -11.846 -17.752 1.00 82.12 387 GLU A C 1
ATOM 3107 O O . GLU A 1 387 ? 25.357 -12.956 -18.101 1.00 82.12 387 GLU A O 1
ATOM 3112 N N . TYR A 1 388 ? 25.852 -10.827 -18.611 1.00 83.44 388 TYR A N 1
ATOM 3113 C CA . TYR A 1 388 ? 25.353 -10.897 -19.986 1.00 83.44 388 TYR A CA 1
ATOM 3114 C C . TYR A 1 388 ? 26.440 -11.150 -21.036 1.00 83.44 388 TYR A C 1
ATOM 3116 O O . TYR A 1 388 ? 26.110 -11.312 -22.211 1.00 83.44 388 TYR A O 1
ATOM 3124 N N . PHE A 1 389 ? 27.713 -11.242 -20.644 1.00 85.25 389 PHE A N 1
ATOM 3125 C CA . PHE A 1 389 ? 28.849 -11.336 -21.565 1.00 85.25 389 PHE A CA 1
ATOM 3126 C C . PHE A 1 389 ? 28.715 -12.477 -22.581 1.00 85.25 389 PHE A C 1
ATOM 3128 O O . PHE A 1 389 ? 28.804 -12.251 -23.786 1.00 85.25 389 PHE A O 1
ATOM 3135 N N . GLU A 1 390 ? 28.420 -13.697 -22.119 1.00 86.19 390 GLU A N 1
ATOM 3136 C CA . GLU A 1 390 ? 28.249 -14.858 -23.006 1.00 86.19 390 GLU A CA 1
ATOM 3137 C C . GLU A 1 390 ? 27.119 -14.630 -24.023 1.00 86.19 390 GLU A C 1
ATOM 3139 O O . GLU A 1 390 ? 27.210 -15.036 -25.181 1.00 86.19 390 GLU A O 1
ATOM 3144 N N . SER A 1 391 ? 26.057 -13.943 -23.599 1.00 85.62 391 SER A N 1
ATOM 3145 C CA . SER A 1 391 ? 24.912 -13.629 -24.453 1.00 85.62 391 SER A CA 1
ATOM 3146 C C . SER A 1 391 ? 25.239 -12.585 -25.506 1.00 85.62 391 SER A C 1
ATOM 3148 O O . SER A 1 391 ? 24.883 -12.763 -26.667 1.00 85.62 391 SER A O 1
ATOM 3150 N N . ILE A 1 392 ? 25.945 -11.530 -25.108 1.00 87.50 392 ILE A N 1
ATOM 3151 C CA . ILE A 1 392 ? 26.410 -10.467 -26.000 1.00 87.50 392 ILE A CA 1
ATOM 3152 C C . ILE A 1 392 ? 27.295 -11.064 -27.097 1.00 87.50 392 ILE A C 1
ATOM 3154 O O . ILE A 1 392 ? 27.081 -10.808 -28.279 1.00 87.50 392 ILE A O 1
ATOM 3158 N N . ILE A 1 393 ? 28.244 -11.919 -26.709 1.00 87.31 393 ILE A N 1
ATOM 3159 C CA . ILE A 1 393 ? 29.169 -12.572 -27.634 1.00 87.31 393 ILE A CA 1
ATOM 3160 C C . ILE A 1 393 ? 28.433 -13.519 -28.593 1.00 87.31 393 ILE A C 1
ATOM 3162 O O . ILE A 1 393 ? 28.671 -13.466 -29.797 1.00 87.31 393 ILE A O 1
ATOM 3166 N N . LYS A 1 394 ? 27.502 -14.344 -28.097 1.00 86.81 394 LYS A N 1
ATOM 3167 C CA . LYS A 1 394 ? 26.706 -15.257 -28.941 1.00 86.81 394 LYS A CA 1
ATOM 3168 C C . LYS A 1 394 ? 25.782 -14.540 -29.922 1.00 86.81 394 LYS A C 1
ATOM 3170 O O . LYS A 1 394 ? 25.556 -15.057 -31.006 1.00 86.81 394 LYS A O 1
ATOM 3175 N N . ILE A 1 395 ? 25.253 -13.375 -29.552 1.00 86.44 395 ILE A N 1
ATOM 3176 C CA . ILE A 1 395 ? 24.439 -12.551 -30.453 1.00 86.44 395 ILE A CA 1
ATOM 3177 C C . ILE A 1 395 ? 25.305 -11.842 -31.505 1.00 86.44 395 ILE A C 1
ATOM 3179 O O . ILE A 1 395 ? 24.838 -11.617 -32.623 1.00 86.44 395 ILE A O 1
ATOM 3183 N N . GLY A 1 396 ? 26.535 -11.464 -31.142 1.00 76.81 396 GLY A N 1
ATOM 3184 C CA . GLY A 1 396 ? 27.477 -10.776 -32.026 1.00 76.81 396 GLY A CA 1
ATOM 3185 C C . GLY A 1 396 ? 28.182 -11.682 -33.041 1.00 76.81 396 GLY A C 1
ATOM 3186 O O . GLY A 1 396 ? 28.491 -11.218 -34.139 1.00 76.81 396 GLY A O 1
ATOM 3187 N N . MET A 1 397 ? 28.424 -12.951 -32.692 1.00 71.12 397 MET A N 1
ATOM 3188 C CA . MET A 1 397 ? 28.847 -14.010 -33.625 1.00 71.12 397 MET A CA 1
ATOM 3189 C C . MET A 1 397 ? 27.684 -14.452 -34.504 1.00 71.12 397 MET A C 1
ATOM 3191 O O . MET A 1 397 ? 27.906 -14.841 -35.679 1.00 71.12 397 MET A O 1
#

Organism: Callosobruchus maculatus (NCBI:txid64391)